Protein AF-0000000085153524 (afdb_homodimer)

Sequence (550 aa):
MINFCLDQERCNKCGACAMDCPASIIEIQADFPRVFPYNEESCYQCEHCLAICPTAAISILDINPQTDCLPLKGMLPSPEQMEALVRGRRSSRHYQKKNVEKETVDWLLEMTAHAPTGVNSRSQMFTLVDDMEVMDKIRQEAMAGLKATIASGNLPEKFQYFAQIAEAWENGIDTIFRGAPHMLIISSPEDAPCPEADPFIALSYFELCAATKNIGTLWCGLAKYTLFDILPELGRKIGVPENHKSVYIMLFGKTKLKYARTVQRKNRAINRVRLMINFCLDQERCNKCGACAMDCPASIIEIQADFPRVFPYNEESCYQCEHCLAICPTAAISILDINPQTDCLPLKGMLPSPEQMEALVRGRRSSRHYQKKNVEKETVDWLLEMTAHAPTGVNSRSQMFTLVDDMEVMDKIRQEAMAGLKATIASGNLPEKFQYFAQIAEAWENGIDTIFRGAPHMLIISSPEDAPCPEADPFIALSYFELCAATKNIGTLWCGLAKYTLFDILPELGRKIGVPENHKSVYIMLFGKTKLKYARTVQRKNRAINRVRL

Solvent-accessible surface area (backbone atoms only — not comparable to full-atom values): 29384 Å² total; per-residue (Å²): 132,59,59,76,43,73,40,71,88,47,48,82,61,79,55,57,35,37,74,60,31,89,63,61,45,44,40,77,53,98,68,36,77,42,70,53,78,88,41,55,81,62,54,57,83,73,50,52,40,40,14,36,31,83,60,51,20,34,29,42,70,84,40,46,47,78,79,70,28,49,68,37,84,89,34,51,39,49,58,66,21,48,47,39,42,50,37,37,62,65,78,46,67,48,41,35,97,48,67,62,56,65,68,58,54,52,50,45,51,50,54,23,49,43,38,73,36,46,82,53,60,69,66,46,37,39,35,34,31,74,37,42,67,48,35,48,50,51,50,52,51,50,52,53,49,50,50,52,35,52,75,70,68,67,57,54,77,94,52,55,70,51,57,58,47,52,54,37,40,76,74,73,39,57,78,61,64,32,67,38,22,23,37,41,32,30,27,14,37,66,84,44,84,36,25,76,50,33,35,38,30,22,50,44,44,30,50,59,54,32,49,45,70,60,31,30,33,26,84,28,64,60,46,38,42,44,33,58,67,75,35,43,67,57,34,42,70,60,65,47,58,87,63,35,74,30,64,46,36,34,34,30,29,36,46,71,68,68,67,34,25,24,52,83,64,74,78,78,39,75,44,70,55,80,119,130,59,59,76,42,73,42,69,89,47,48,82,62,79,56,56,36,39,74,61,31,90,64,61,46,45,40,77,53,97,69,35,77,43,68,52,79,89,40,54,80,61,54,58,82,75,48,52,40,41,14,37,31,83,61,51,21,33,28,43,69,83,41,47,47,78,79,69,29,50,67,37,82,91,35,52,38,49,59,65,20,47,45,41,41,50,36,38,63,62,78,45,66,48,43,34,96,47,66,62,55,64,68,58,54,52,50,44,52,48,54,23,49,45,37,73,37,47,82,51,59,70,67,47,35,38,35,35,33,73,38,44,68,48,34,50,52,53,51,52,50,50,52,53,49,50,49,51,34,51,73,70,68,67,57,54,77,93,51,55,70,51,57,57,44,52,53,37,41,76,73,73,39,55,78,61,64,34,66,40,23,24,38,42,32,30,27,15,38,64,84,44,86,34,25,76,50,31,35,38,31,22,49,43,43,32,47,59,55,31,50,47,71,60,32,29,32,24,84,29,65,59,45,36,40,44,33,57,67,74,33,43,66,57,33,43,71,60,65,48,59,85,62,35,73,31,64,45,37,33,34,30,28,36,46,70,68,67,65,35,25,24,53,84,64,73,78,78,38,76,42,71,56,75,119

Nearest PDB structures (foldseek):
  3ek3-assembly1_A-2  TM=7.620E-01  e=3.619E-11  Bacteroides fragilis NCTC 9343
  3eo8-assembly3_E  TM=6.693E-01  e=4.271E-08  Clostridioides difficile 630
  4xoq-assembly2_D  TM=7.007E-01  e=2.195E-07  Mycobacterium tuberculosis H37Rv
  4xoo-assembly2_C  TM=6.699E-01  e=1.458E-07  Mycobacterium tuberculosis H37Rv
  4xom-assembly2_D  TM=6.617E-01  e=4.175E-07  Mycobacterium tuberculosis H37Rv

Structure (mmCIF, N/CA/C/O backbone):
data_AF-0000000085153524-model_v1
#
loop_
_entity.id
_entity.type
_entity.pdbx_description
1 polymer 'Related to ferredoxin'
#
loop_
_atom_site.group_PDB
_atom_site.id
_atom_site.type_symbol
_atom_site.label_atom_id
_atom_site.label_alt_id
_atom_site.label_comp_id
_atom_site.label_asym_id
_atom_site.label_entity_id
_atom_site.label_seq_id
_atom_site.pdbx_PDB_ins_code
_atom_site.Cartn_x
_atom_site.Cartn_y
_atom_site.Cartn_z
_atom_site.occupancy
_atom_site.B_iso_or_equiv
_atom_site.auth_seq_id
_atom_site.auth_comp_id
_atom_site.auth_asym_id
_atom_site.auth_atom_id
_atom_site.pdbx_PDB_model_num
ATOM 1 N N . MET A 1 1 ? -23.844 -19.047 -6.398 1 88.19 1 MET A N 1
ATOM 2 C CA . MET A 1 1 ? -23.266 -19.656 -7.594 1 88.19 1 MET A CA 1
ATOM 3 C C . MET A 1 1 ? -22.297 -18.703 -8.281 1 88.19 1 MET A C 1
ATOM 5 O O . MET A 1 1 ? -22.516 -17.484 -8.289 1 88.19 1 MET A O 1
ATOM 9 N N . ILE A 1 2 ? -21.188 -19.219 -8.859 1 96 2 ILE A N 1
ATOM 10 C CA . ILE A 1 2 ? -20.156 -18.359 -9.438 1 96 2 ILE A CA 1
ATOM 11 C C . ILE A 1 2 ? -20.547 -17.969 -10.859 1 96 2 ILE A C 1
ATOM 13 O O . ILE A 1 2 ? -19.953 -17.062 -11.445 1 96 2 ILE A O 1
ATOM 17 N N . ASN A 1 3 ? -21.562 -18.625 -11.492 1 96.75 3 ASN A N 1
ATOM 18 C CA . ASN A 1 3 ? -22.094 -18.312 -12.812 1 96.75 3 ASN A CA 1
ATOM 19 C C . ASN A 1 3 ? -20.969 -18.203 -13.852 1 96.75 3 ASN A C 1
ATOM 21 O O . ASN A 1 3 ? -20.875 -17.203 -14.562 1 96.75 3 ASN A O 1
ATOM 25 N N . PHE A 1 4 ? -20.141 -19.219 -13.906 1 97.94 4 PHE A N 1
ATOM 26 C CA . PHE A 1 4 ? -19.109 -19.312 -14.93 1 97.94 4 PHE A CA 1
ATOM 27 C C . PHE A 1 4 ? -19.719 -19.672 -16.281 1 97.94 4 PHE A C 1
ATOM 29 O O . PHE A 1 4 ? -20.344 -20.719 -16.422 1 97.94 4 PHE A O 1
ATOM 36 N N . CYS A 1 5 ? -19.531 -18.766 -17.266 1 97.62 5 CYS A N 1
ATOM 37 C CA . CYS A 1 5 ? -20.094 -19 -18.609 1 97.62 5 CYS A CA 1
ATOM 38 C C . CYS A 1 5 ? -19.031 -18.766 -19.672 1 97.62 5 CYS A C 1
ATOM 40 O O . CYS A 1 5 ? -18.25 -17.812 -19.594 1 97.62 5 CYS A O 1
ATOM 42 N N . LEU A 1 6 ? -19.078 -19.641 -20.672 1 98 6 LEU A N 1
ATOM 43 C CA . LEU A 1 6 ? -18.156 -19.547 -21.797 1 98 6 LEU A CA 1
ATOM 44 C C . LEU A 1 6 ? -18.906 -19.25 -23.094 1 98 6 LEU A C 1
ATOM 46 O O . LEU A 1 6 ? -19.875 -19.938 -23.438 1 98 6 LEU A O 1
ATOM 50 N N . ASP A 1 7 ? -18.516 -18.188 -23.719 1 98.12 7 ASP A N 1
ATOM 51 C CA . ASP A 1 7 ? -18.906 -17.984 -25.109 1 98.12 7 ASP A CA 1
ATOM 52 C C . ASP A 1 7 ? -18 -18.781 -26.047 1 98.12 7 ASP A C 1
ATOM 54 O O . ASP A 1 7 ? -16.938 -18.312 -26.438 1 98.12 7 ASP A O 1
ATOM 58 N N . GLN A 1 8 ? -18.453 -19.891 -26.531 1 97.5 8 GLN A N 1
ATOM 59 C CA . GLN A 1 8 ? -17.625 -20.812 -27.312 1 97.5 8 GLN A CA 1
ATOM 60 C C . GLN A 1 8 ? -17.25 -20.203 -28.672 1 97.5 8 GLN A C 1
ATOM 62 O O . GLN A 1 8 ? -16.219 -20.547 -29.25 1 97.5 8 GLN A O 1
ATOM 67 N N . GLU A 1 9 ? -18.062 -19.328 -29.172 1 97.69 9 GLU A N 1
ATOM 68 C CA . GLU A 1 9 ? -17.766 -18.688 -30.453 1 97.69 9 GLU A CA 1
ATOM 69 C C . GLU A 1 9 ? -16.578 -17.734 -30.344 1 97.69 9 GLU A C 1
ATOM 71 O O . GLU A 1 9 ? -15.844 -17.562 -31.312 1 97.69 9 GLU A O 1
ATOM 76 N N . ARG A 1 10 ? -16.375 -17.234 -29.188 1 97.69 10 ARG A N 1
ATOM 77 C CA . ARG A 1 10 ? -15.297 -16.281 -28.969 1 97.69 10 ARG A CA 1
ATOM 78 C C . ARG A 1 10 ? -14.039 -16.969 -28.469 1 97.69 10 ARG A C 1
ATOM 80 O O . ARG A 1 10 ? -12.93 -16.469 -28.641 1 97.69 10 ARG A O 1
ATOM 87 N N . CYS A 1 11 ? -14.25 -18.062 -27.922 1 98.25 11 CYS A N 1
ATOM 88 C CA . CYS A 1 11 ? -13.117 -18.766 -27.312 1 98.25 11 CYS A CA 1
ATOM 89 C C . CYS A 1 11 ? -12.133 -19.234 -28.375 1 98.25 11 CYS A C 1
ATOM 91 O O . CYS A 1 11 ? -12.523 -19.891 -29.344 1 98.25 11 CYS A O 1
ATOM 93 N N . ASN A 1 12 ? -10.852 -18.906 -28.172 1 98.06 12 ASN A N 1
ATOM 94 C CA . ASN A 1 12 ? -9.836 -19.344 -29.125 1 98.06 12 ASN A CA 1
ATOM 95 C C . ASN A 1 12 ? -9.078 -20.562 -28.625 1 98.06 12 ASN A C 1
ATOM 97 O O . ASN A 1 12 ? -8.016 -20.906 -29.141 1 98.06 12 ASN A O 1
ATOM 101 N N . LYS A 1 13 ? -9.492 -21.109 -27.5 1 97.81 13 LYS A N 1
ATOM 102 C CA . LYS A 1 13 ? -9.039 -22.391 -26.953 1 97.81 13 LYS A CA 1
ATOM 103 C C . LYS A 1 13 ? -7.586 -22.312 -26.5 1 97.81 13 LYS A C 1
ATOM 105 O O . LYS A 1 13 ? -6.863 -23.312 -26.531 1 97.81 13 LYS A O 1
ATOM 110 N N . CYS A 1 14 ? -7.121 -21.141 -26.047 1 96.81 14 CYS A N 1
ATOM 111 C CA . CYS A 1 14 ? -5.715 -20.969 -25.688 1 96.81 14 CYS A CA 1
ATOM 112 C C . CYS A 1 14 ? -5.422 -21.594 -24.328 1 96.81 14 CYS A C 1
ATOM 114 O O . CYS A 1 14 ? -4.266 -21.844 -24 1 96.81 14 CYS A O 1
ATOM 116 N N . GLY A 1 15 ? -6.441 -21.719 -23.406 1 97.38 15 GLY A N 1
ATOM 117 C CA . GLY A 1 15 ? -6.285 -22.391 -22.141 1 97.38 15 GLY A CA 1
ATOM 118 C C . GLY A 1 15 ? -5.723 -21.5 -21.047 1 97.38 15 GLY A C 1
ATOM 119 O O . GLY A 1 15 ? -5.523 -21.953 -19.906 1 97.38 15 GLY A O 1
ATOM 120 N N . ALA A 1 16 ? -5.5 -20.25 -21.234 1 97.88 16 ALA A N 1
ATOM 121 C CA . ALA A 1 16 ? -4.887 -19.328 -20.281 1 97.88 16 ALA A CA 1
ATOM 122 C C . ALA A 1 16 ? -5.723 -19.234 -19 1 97.88 16 ALA A C 1
ATOM 124 O O . ALA A 1 16 ? -5.18 -19.125 -17.906 1 97.88 16 ALA A O 1
ATOM 125 N N . CYS A 1 17 ? -7.047 -19.312 -19.203 1 98.5 17 CYS A N 1
ATOM 126 C CA . CYS A 1 17 ? -7.934 -19.219 -18.047 1 98.5 17 CYS A CA 1
ATOM 127 C C . CYS A 1 17 ? -7.699 -20.375 -17.078 1 98.5 17 CYS A C 1
ATOM 129 O O . CYS A 1 17 ? -7.652 -20.172 -15.867 1 98.5 17 CYS A O 1
ATOM 131 N N . ALA A 1 18 ? -7.547 -21.547 -17.578 1 98.12 18 ALA A N 1
ATOM 132 C CA . ALA A 1 18 ? -7.281 -22.734 -16.766 1 98.12 18 ALA A CA 1
ATOM 133 C C . ALA A 1 18 ? -5.898 -22.641 -16.125 1 98.12 18 ALA A C 1
ATOM 135 O O . ALA A 1 18 ? -5.738 -22.969 -14.938 1 98.12 18 ALA A O 1
ATOM 136 N N . MET A 1 19 ? -4.945 -22.266 -16.859 1 97.12 19 MET A N 1
ATOM 137 C CA . MET A 1 19 ? -3.566 -22.188 -16.375 1 97.12 19 MET A CA 1
ATOM 138 C C . MET A 1 19 ? -3.443 -21.172 -15.242 1 97.12 19 MET A C 1
ATOM 140 O O . MET A 1 19 ? -2.701 -21.391 -14.289 1 97.12 19 MET A O 1
ATOM 144 N N . ASP A 1 20 ? -4.184 -20.109 -15.32 1 97.94 20 ASP A N 1
ATOM 145 C CA . ASP A 1 20 ? -4.008 -18.984 -14.414 1 97.94 20 ASP A CA 1
ATOM 146 C C . ASP A 1 20 ? -4.941 -19.094 -13.211 1 97.94 20 ASP A C 1
ATOM 148 O O . ASP A 1 20 ? -4.875 -18.281 -12.289 1 97.94 20 ASP A O 1
ATOM 152 N N . CYS A 1 21 ? -5.797 -20.078 -13.188 1 98.06 21 CYS A N 1
ATOM 153 C CA . CYS A 1 21 ? -6.723 -20.203 -12.062 1 98.06 21 CYS A CA 1
ATOM 154 C C . CYS A 1 21 ? -5.988 -20.625 -10.797 1 98.06 21 CYS A C 1
ATOM 156 O O . CYS A 1 21 ? -5.5 -21.75 -10.703 1 98.06 21 CYS A O 1
ATOM 158 N N . PRO A 1 22 ? -5.996 -19.734 -9.797 1 96.69 22 PRO A N 1
ATOM 159 C CA . PRO A 1 22 ? -5.242 -20.094 -8.594 1 96.69 22 PRO A CA 1
ATOM 160 C C . PRO A 1 22 ? -5.898 -21.219 -7.801 1 96.69 22 PRO A C 1
ATOM 162 O O . PRO A 1 22 ? -5.227 -21.906 -7.035 1 96.69 22 PRO A O 1
ATOM 165 N N . ALA A 1 23 ? -7.148 -21.438 -7.977 1 96.69 23 ALA A N 1
ATOM 166 C CA . ALA A 1 23 ? -7.871 -22.5 -7.289 1 96.69 23 ALA A CA 1
ATOM 167 C C . ALA A 1 23 ? -7.871 -23.781 -8.117 1 96.69 23 ALA A C 1
ATOM 169 O O . ALA A 1 23 ? -8.312 -24.828 -7.641 1 96.69 23 ALA A O 1
ATOM 170 N N . SER A 1 24 ? -7.391 -23.672 -9.32 1 96.31 24 SER A N 1
ATOM 171 C CA . SER A 1 24 ? -7.285 -24.812 -10.227 1 96.31 24 SER A CA 1
ATOM 172 C C . SER A 1 24 ? -8.633 -25.516 -10.398 1 96.31 24 SER A C 1
ATOM 174 O O . SER A 1 24 ? -8.719 -26.734 -10.32 1 96.31 24 SER A O 1
ATOM 176 N N . ILE A 1 25 ? -9.633 -24.703 -10.609 1 97.81 25 ILE A N 1
ATOM 177 C CA . ILE A 1 25 ? -10.961 -25.312 -10.68 1 97.81 25 ILE A CA 1
ATOM 178 C C . ILE A 1 25 ? -11.43 -25.359 -12.133 1 97.81 25 ILE A C 1
ATOM 180 O O . ILE A 1 25 ? -12.492 -25.922 -12.43 1 97.81 25 ILE A O 1
ATOM 184 N N . ILE A 1 26 ? -10.727 -24.75 -13.078 1 98.25 26 ILE A N 1
ATOM 185 C CA . ILE A 1 26 ? -11.094 -24.75 -14.484 1 98.25 26 ILE A CA 1
ATOM 186 C C . ILE A 1 26 ? -10.422 -25.922 -15.203 1 98.25 26 ILE A C 1
ATOM 188 O O . ILE A 1 26 ? -9.195 -26.031 -15.203 1 98.25 26 ILE A O 1
ATOM 192 N N . GLU A 1 27 ? -11.18 -26.688 -15.82 1 96.75 27 GLU A N 1
ATOM 193 C CA . GLU A 1 27 ? -10.703 -27.844 -16.578 1 96.75 27 GLU A CA 1
ATOM 194 C C . GLU A 1 27 ? -10.961 -27.656 -18.078 1 96.75 27 GLU A C 1
ATOM 196 O O . GLU A 1 27 ? -11.977 -27.078 -18.469 1 96.75 27 GLU A O 1
ATOM 201 N N . ILE A 1 28 ? -10.062 -28.172 -18.859 1 96.12 28 ILE A N 1
ATOM 202 C CA . ILE A 1 28 ? -10.273 -28.156 -20.312 1 96.12 28 ILE A CA 1
ATOM 203 C C . ILE A 1 28 ? -10.922 -29.469 -20.75 1 96.12 28 ILE A C 1
ATOM 205 O O . ILE A 1 28 ? -10.352 -30.547 -20.578 1 96.12 28 ILE A O 1
ATOM 209 N N . GLN A 1 29 ? -12.125 -29.375 -21.266 1 92.62 29 GLN A N 1
ATOM 210 C CA . GLN A 1 29 ? -12.867 -30.5 -21.812 1 92.62 29 GLN A CA 1
ATOM 211 C C . GLN A 1 29 ? -13.273 -30.25 -23.266 1 92.62 29 GLN A C 1
ATOM 213 O O . GLN A 1 29 ? -13.93 -29.25 -23.562 1 92.62 29 GLN A O 1
ATOM 218 N N . ALA A 1 30 ? -12.984 -31.203 -24.172 1 92.75 30 ALA A N 1
ATOM 219 C CA . ALA A 1 30 ? -13.273 -31.047 -25.594 1 92.75 30 ALA A CA 1
ATOM 220 C C . ALA A 1 30 ? -12.805 -29.688 -26.094 1 92.75 30 ALA A C 1
ATOM 222 O O . ALA A 1 30 ? -13.57 -28.938 -26.719 1 92.75 30 ALA A O 1
ATOM 223 N N . ASP A 1 31 ? -11.727 -29.219 -25.609 1 92.25 31 ASP A N 1
ATOM 224 C CA . ASP A 1 31 ? -10.984 -28.047 -26.047 1 92.25 31 ASP A CA 1
ATOM 225 C C . ASP A 1 31 ? -11.531 -26.781 -25.391 1 92.25 31 ASP A C 1
ATOM 227 O O . ASP A 1 31 ? -11.055 -25.672 -25.672 1 92.25 31 ASP A O 1
ATOM 231 N N . PHE A 1 32 ? -12.531 -26.922 -24.547 1 97.12 32 PHE A N 1
ATOM 232 C CA . PHE A 1 32 ? -13.133 -25.734 -23.938 1 97.12 32 PHE A CA 1
ATOM 233 C C . PHE A 1 32 ? -13 -25.781 -22.422 1 97.12 32 PHE A C 1
ATOM 235 O O . PHE A 1 32 ? -13.102 -26.844 -21.812 1 97.12 32 PHE A O 1
ATOM 242 N N . PRO A 1 33 ? -12.734 -24.578 -21.812 1 97.94 33 PRO A N 1
ATOM 243 C CA . PRO A 1 33 ? -12.695 -24.531 -20.344 1 97.94 33 PRO A CA 1
ATOM 244 C C . PRO A 1 33 ? -14.062 -24.734 -19.719 1 97.94 33 PRO A C 1
ATOM 246 O O . PRO A 1 33 ? -15.078 -24.281 -20.25 1 97.94 33 PRO A O 1
ATOM 249 N N . ARG A 1 34 ? -14.031 -25.469 -18.625 1 96.69 34 ARG A N 1
ATOM 250 C CA . ARG A 1 34 ? -15.25 -25.781 -17.875 1 96.69 34 ARG A CA 1
ATOM 251 C C . ARG A 1 34 ? -14.984 -25.812 -16.375 1 96.69 34 ARG A C 1
ATOM 253 O O . ARG A 1 34 ? -13.891 -26.188 -15.945 1 96.69 34 ARG A O 1
ATOM 260 N N . VAL A 1 35 ? -15.977 -25.312 -15.594 1 96.94 35 VAL A N 1
ATOM 261 C CA . VAL A 1 35 ? -15.969 -25.5 -14.141 1 96.94 35 VAL A CA 1
ATOM 262 C C . VAL A 1 35 ? -17.109 -26.438 -13.742 1 96.94 35 VAL A C 1
ATOM 264 O O . VAL A 1 35 ? -18.281 -26.141 -13.984 1 96.94 35 VAL A O 1
ATOM 267 N N . PHE A 1 36 ? -16.703 -27.5 -13.117 1 94.62 36 PHE A N 1
ATOM 268 C CA . PHE A 1 36 ? -17.719 -28.438 -12.664 1 94.62 36 PHE A CA 1
ATOM 269 C C . PHE A 1 36 ? -18.359 -27.953 -11.367 1 94.62 36 PHE A C 1
ATOM 271 O O . PHE A 1 36 ? -17.719 -27.297 -10.555 1 94.62 36 PHE A O 1
ATOM 278 N N . PRO A 1 37 ? -19.625 -28.328 -11.148 1 93.69 37 PRO A N 1
ATOM 279 C CA . PRO A 1 37 ? -20.375 -27.828 -9.992 1 93.69 37 PRO A CA 1
ATOM 280 C C . PRO A 1 37 ? -19.688 -28.141 -8.664 1 93.69 37 PRO A C 1
ATOM 282 O O . PRO A 1 37 ? -19.688 -27.312 -7.758 1 93.69 37 PRO A O 1
ATOM 285 N N . TYR A 1 38 ? -19.062 -29.234 -8.555 1 93 38 TYR A N 1
ATOM 286 C CA . TYR A 1 38 ? -18.469 -29.641 -7.289 1 93 38 TYR A CA 1
ATOM 287 C C . TYR A 1 38 ? -17.188 -28.844 -7.004 1 93 38 TYR A C 1
ATOM 289 O O . TYR A 1 38 ? -16.703 -28.844 -5.871 1 93 38 TYR A O 1
ATOM 297 N N . ASN A 1 39 ? -16.641 -28.172 -8.023 1 94.5 39 ASN A N 1
ATOM 298 C CA . ASN A 1 39 ? -15.438 -27.359 -7.852 1 94.5 39 ASN A CA 1
ATOM 299 C C . ASN A 1 39 ? -15.781 -25.906 -7.551 1 94.5 39 ASN A C 1
ATOM 301 O O . ASN A 1 39 ? -14.914 -25.125 -7.145 1 94.5 39 ASN A O 1
ATOM 305 N N . GLU A 1 40 ? -17.016 -25.516 -7.707 1 95.75 40 GLU A N 1
ATOM 306 C CA . GLU A 1 40 ? -17.406 -24.109 -7.645 1 95.75 40 GLU A CA 1
ATOM 307 C C . GLU A 1 40 ? -17.141 -23.516 -6.262 1 95.75 40 GLU A C 1
ATOM 309 O O . GLU A 1 40 ? -16.781 -22.344 -6.137 1 95.75 40 GLU A O 1
ATOM 314 N N . GLU A 1 41 ? -17.25 -24.359 -5.238 1 95.5 41 GLU A N 1
ATOM 315 C CA . GLU A 1 41 ? -17.078 -23.891 -3.869 1 95.5 41 GLU A CA 1
ATOM 316 C C . GLU A 1 41 ? -15.641 -23.469 -3.605 1 95.5 41 GLU A C 1
ATOM 318 O O . GLU A 1 41 ? -15.375 -22.656 -2.719 1 95.5 41 GLU A O 1
ATOM 323 N N . SER A 1 42 ? -14.695 -23.953 -4.359 1 96.81 42 SER A N 1
ATOM 324 C CA . SER A 1 42 ? -13.273 -23.672 -4.168 1 96.81 42 SER A CA 1
ATOM 325 C C . SER A 1 42 ? -12.859 -22.391 -4.891 1 96.81 42 SER A C 1
ATOM 327 O O . SER A 1 42 ? -11.727 -21.938 -4.75 1 96.81 42 SER A O 1
ATOM 329 N N . CYS A 1 43 ? -13.82 -21.844 -5.645 1 97.5 43 CYS A N 1
ATOM 330 C CA . CYS A 1 43 ? -13.508 -20.625 -6.391 1 97.5 43 CYS A CA 1
ATOM 331 C C . CYS A 1 43 ? -13.188 -19.469 -5.445 1 97.5 43 CYS A C 1
ATOM 333 O O . CYS A 1 43 ? -13.938 -19.203 -4.508 1 97.5 43 CYS A O 1
ATOM 335 N N . TYR A 1 44 ? -12.117 -18.719 -5.785 1 96.81 44 TYR A N 1
ATOM 336 C CA . TYR A 1 44 ? -11.711 -17.578 -4.98 1 96.81 44 TYR A CA 1
ATOM 337 C C . TYR A 1 44 ? -12.508 -16.328 -5.359 1 96.81 44 TYR A C 1
ATOM 339 O O . TYR A 1 44 ? -12.414 -15.305 -4.691 1 96.81 44 TYR A O 1
ATOM 347 N N . GLN A 1 45 ? -13.258 -16.438 -6.43 1 96.88 45 GLN A N 1
ATOM 348 C CA . GLN A 1 45 ? -14.031 -15.312 -6.957 1 96.88 45 GLN A CA 1
ATOM 349 C C . GLN A 1 45 ? -13.117 -14.133 -7.293 1 96.88 45 GLN A C 1
ATOM 351 O O . GLN A 1 45 ? -13.445 -12.984 -6.988 1 96.88 45 GLN A O 1
ATOM 356 N N . CYS A 1 46 ? -11.961 -14.461 -7.91 1 97.62 46 CYS A N 1
ATOM 357 C CA . CYS A 1 46 ? -10.914 -13.469 -8.125 1 97.62 46 CYS A CA 1
ATOM 358 C C . CYS A 1 46 ? -10.961 -12.93 -9.555 1 97.62 46 CYS A C 1
ATOM 360 O O . CYS A 1 46 ? -10.312 -11.93 -9.867 1 97.62 46 CYS A O 1
ATOM 362 N N . GLU A 1 47 ? -11.641 -13.562 -10.438 1 98.31 47 GLU A N 1
ATOM 363 C CA . GLU A 1 47 ? -11.906 -13.133 -11.805 1 98.31 47 GLU A CA 1
ATOM 364 C C . GLU A 1 47 ? -10.641 -13.188 -12.656 1 98.31 47 GLU A C 1
ATOM 366 O O . GLU A 1 47 ? -10.555 -12.523 -13.695 1 98.31 47 GLU A O 1
ATOM 371 N N . HIS A 1 48 ? -9.602 -13.953 -12.25 1 98.56 48 HIS A N 1
ATOM 372 C CA . HIS A 1 48 ? -8.43 -14.156 -13.102 1 98.56 48 HIS A CA 1
ATOM 373 C C . HIS A 1 48 ? -8.828 -14.711 -14.461 1 98.56 48 HIS A C 1
ATOM 375 O O . HIS A 1 48 ? -8.297 -14.281 -15.492 1 98.56 48 HIS A O 1
ATOM 381 N N . CYS A 1 49 ? -9.766 -15.617 -14.461 1 98.56 49 CYS A N 1
ATOM 382 C CA . CYS A 1 49 ? -10.195 -16.297 -15.68 1 98.56 49 CYS A CA 1
ATOM 383 C C . CYS A 1 49 ? -10.773 -15.312 -16.688 1 98.56 49 CYS A C 1
ATOM 385 O O . CYS A 1 49 ? -10.453 -15.375 -17.875 1 98.56 49 CYS A O 1
ATOM 387 N N . LEU A 1 50 ? -11.57 -14.445 -16.219 1 98.5 50 LEU A N 1
ATOM 388 C CA . LEU A 1 50 ? -12.172 -13.398 -17.047 1 98.5 50 LEU A CA 1
ATOM 389 C C . LEU A 1 50 ? -11.117 -12.406 -17.516 1 98.5 50 LEU A C 1
ATOM 391 O O . LEU A 1 50 ? -11.078 -12.047 -18.688 1 98.5 50 LEU A O 1
ATOM 395 N N . ALA A 1 51 ? -10.25 -11.969 -16.641 1 98.69 51 ALA A N 1
ATOM 396 C CA . ALA A 1 51 ? -9.273 -10.922 -16.922 1 98.69 51 ALA A CA 1
ATOM 397 C C . ALA A 1 51 ? -8.234 -11.391 -17.922 1 98.69 51 ALA A C 1
ATOM 399 O O . ALA A 1 51 ? -7.758 -10.602 -18.75 1 98.69 51 ALA A O 1
ATOM 400 N N . ILE A 1 52 ? -7.859 -12.68 -17.859 1 98.56 52 ILE A N 1
ATOM 401 C CA . ILE A 1 52 ? -6.754 -13.203 -18.656 1 98.56 52 ILE A CA 1
ATOM 402 C C . ILE A 1 52 ? -7.238 -13.516 -20.062 1 98.56 52 ILE A C 1
ATOM 404 O O . ILE A 1 52 ? -6.43 -13.648 -20.984 1 98.56 52 ILE A O 1
ATOM 408 N N . CYS A 1 53 ? -8.531 -13.688 -20.312 1 98.62 53 CYS A N 1
ATOM 409 C CA . CYS A 1 53 ? -9.086 -14.117 -21.594 1 98.62 53 CYS A CA 1
ATOM 410 C C . CYS A 1 53 ? -8.867 -13.055 -22.672 1 98.62 53 CYS A C 1
ATOM 412 O O . CYS A 1 53 ? -9.438 -11.969 -22.594 1 98.62 53 CYS A O 1
ATOM 414 N N . PRO A 1 54 ? -8.148 -13.344 -23.703 1 97.81 54 PRO A N 1
ATOM 415 C CA . PRO A 1 54 ? -7.844 -12.312 -24.688 1 97.81 54 PRO A CA 1
ATOM 416 C C . PRO A 1 54 ? -9.039 -11.977 -25.594 1 97.81 54 PRO A C 1
ATOM 418 O O . PRO A 1 54 ? -9.078 -10.906 -26.188 1 97.81 54 PRO A O 1
ATOM 421 N N . THR A 1 55 ? -10.008 -12.875 -25.594 1 98.19 55 THR A N 1
ATOM 422 C CA . THR A 1 55 ? -11.094 -12.695 -26.562 1 98.19 55 THR A CA 1
ATOM 423 C C . THR A 1 55 ? -12.398 -12.344 -25.844 1 98.19 55 THR A C 1
ATOM 425 O O . THR A 1 55 ? -13.461 -12.336 -26.469 1 98.19 55 THR A O 1
ATOM 428 N N . ALA A 1 56 ? -12.328 -12.164 -24.609 1 98.25 56 ALA A N 1
ATOM 429 C CA . ALA A 1 56 ? -13.5 -11.812 -23.812 1 98.25 56 ALA A CA 1
ATOM 430 C C . ALA A 1 56 ? -14.562 -12.906 -23.891 1 98.25 56 ALA A C 1
ATOM 432 O O . ALA A 1 56 ? -15.758 -12.617 -24.016 1 98.25 56 ALA A O 1
ATOM 433 N N . ALA A 1 57 ? -14.125 -14.109 -23.766 1 98.56 57 ALA A N 1
ATOM 434 C CA . ALA A 1 57 ? -15.031 -15.242 -23.922 1 98.56 57 ALA A CA 1
ATOM 435 C C . ALA A 1 57 ? -15.586 -15.695 -22.578 1 98.56 57 ALA A C 1
ATOM 437 O O . ALA A 1 57 ? -16.562 -16.453 -22.531 1 98.56 57 ALA A O 1
ATOM 438 N N . ILE A 1 58 ? -15.117 -15.281 -21.5 1 98.62 58 ILE A N 1
ATOM 439 C CA . ILE A 1 58 ? -15.477 -15.828 -20.203 1 98.62 58 ILE A CA 1
ATOM 440 C C . ILE A 1 58 ? -16.219 -14.766 -19.391 1 98.62 58 ILE A C 1
ATOM 442 O O . ILE A 1 58 ? -15.734 -13.648 -19.203 1 98.62 58 ILE A O 1
ATOM 446 N N . SER A 1 59 ? -17.359 -15.109 -18.906 1 98.25 59 SER A N 1
ATOM 447 C CA . SER A 1 59 ? -18.094 -14.367 -17.875 1 98.25 59 SER A CA 1
ATOM 448 C C . SER A 1 59 ? -18.156 -15.156 -16.578 1 98.25 59 SER A C 1
ATOM 450 O O . SER A 1 59 ? -18.234 -16.391 -16.594 1 98.25 59 SER A O 1
ATOM 452 N N . ILE A 1 60 ? -18.094 -14.477 -15.531 1 98.12 60 ILE A N 1
ATOM 453 C CA . ILE A 1 60 ? -18.172 -15.094 -14.211 1 98.12 60 ILE A CA 1
ATOM 454 C C . ILE A 1 60 ? -18.719 -14.078 -13.203 1 98.12 60 ILE A C 1
ATOM 456 O O . ILE A 1 60 ? -18.531 -12.867 -13.367 1 98.12 60 ILE A O 1
ATOM 460 N N . LEU A 1 61 ? -19.453 -14.539 -12.125 1 97.25 61 LEU A N 1
ATOM 461 C CA . LEU A 1 61 ? -20 -13.695 -11.062 1 97.25 61 LEU A CA 1
ATOM 462 C C . LEU A 1 61 ? -20.906 -12.617 -11.641 1 97.25 61 LEU A C 1
ATOM 464 O O . LEU A 1 61 ? -20.938 -11.492 -11.133 1 97.25 61 LEU A O 1
ATOM 468 N N . ASP A 1 62 ? -21.484 -12.938 -12.789 1 96.75 62 ASP A N 1
ATOM 469 C CA . ASP A 1 62 ? -22.438 -12.078 -13.477 1 96.75 62 ASP A CA 1
ATOM 470 C C . ASP A 1 62 ? -21.75 -10.836 -14.047 1 96.75 62 ASP A C 1
ATOM 472 O O . ASP A 1 62 ? -22.375 -9.781 -14.188 1 96.75 62 ASP A O 1
ATOM 476 N N . ILE A 1 63 ? -20.5 -10.93 -14.266 1 97.88 63 ILE A N 1
ATOM 477 C CA . ILE A 1 63 ? -19.734 -9.844 -14.883 1 97.88 63 ILE A CA 1
ATOM 478 C C . ILE A 1 63 ? -19.547 -10.148 -16.375 1 97.88 63 ILE A C 1
ATOM 480 O O . ILE A 1 63 ? -19 -11.188 -16.734 1 97.88 63 ILE A O 1
ATOM 484 N N . ASN A 1 64 ? -19.969 -9.242 -17.156 1 97.31 64 ASN A N 1
ATOM 485 C CA . ASN A 1 64 ? -19.781 -9.32 -18.609 1 97.31 64 ASN A CA 1
ATOM 486 C C . ASN A 1 64 ? -18.453 -8.711 -19.031 1 97.31 64 ASN A C 1
ATOM 488 O O . ASN A 1 64 ? -18.25 -7.5 -18.906 1 97.31 64 ASN A O 1
ATOM 492 N N . PRO A 1 65 ? -17.562 -9.547 -19.609 1 97.88 65 PRO A N 1
ATOM 493 C CA . PRO A 1 65 ? -16.219 -9.039 -19.922 1 97.88 65 PRO A CA 1
ATOM 494 C C . PRO A 1 65 ? -16.25 -7.941 -20.984 1 97.88 65 PRO A C 1
ATOM 496 O O . PRO A 1 65 ? -15.312 -7.145 -21.094 1 97.88 65 PRO A O 1
ATOM 499 N N . GLN A 1 66 ? -17.25 -7.863 -21.781 1 95.75 66 GLN A N 1
ATOM 500 C CA . GLN A 1 66 ? -17.312 -6.918 -22.891 1 95.75 66 GLN A CA 1
ATOM 501 C C . GLN A 1 66 ? -17.844 -5.566 -22.438 1 95.75 66 GLN A C 1
ATOM 503 O O . GLN A 1 66 ? -17.406 -4.52 -22.922 1 95.75 66 GLN A O 1
ATOM 508 N N . THR A 1 67 ? -18.719 -5.586 -21.453 1 96.69 67 THR A N 1
ATOM 509 C CA . THR A 1 67 ? -19.391 -4.336 -21.125 1 96.69 67 THR A CA 1
ATOM 510 C C . THR A 1 67 ? -18.953 -3.824 -19.75 1 96.69 67 THR A C 1
ATOM 512 O O . THR A 1 67 ? -18.969 -2.617 -19.5 1 96.69 67 THR A O 1
ATOM 515 N N . ASP A 1 68 ? -18.594 -4.758 -18.922 1 96.75 68 ASP A N 1
ATOM 516 C CA . ASP A 1 68 ? -18.375 -4.371 -17.531 1 96.75 68 ASP A CA 1
ATOM 517 C C . ASP A 1 68 ? -16.891 -4.133 -17.25 1 96.75 68 ASP A C 1
ATOM 519 O O . ASP A 1 68 ? -16.531 -3.598 -16.203 1 96.75 68 ASP A O 1
ATOM 523 N N . CYS A 1 69 ? -16.016 -4.535 -18.172 1 97 69 CYS A N 1
ATOM 524 C CA . CYS A 1 69 ? -14.57 -4.469 -17.953 1 97 69 CYS A CA 1
ATOM 525 C C . CYS A 1 69 ? -13.906 -3.531 -18.953 1 97 69 CYS A C 1
ATOM 527 O O . CYS A 1 69 ? -14.398 -3.352 -20.062 1 97 69 CYS A O 1
ATOM 529 N N . LEU A 1 70 ? -12.844 -2.951 -18.531 1 95.38 70 LEU A N 1
ATOM 530 C CA . LEU A 1 70 ? -12.039 -2.127 -19.438 1 95.38 70 LEU A CA 1
ATOM 531 C C . LEU A 1 70 ? -10.883 -2.932 -20.016 1 95.38 70 LEU A C 1
ATOM 533 O O . LEU A 1 70 ? -10.219 -3.682 -19.297 1 95.38 70 LEU A O 1
ATOM 537 N N . PRO A 1 71 ? -10.672 -2.82 -21.359 1 95.94 71 PRO A N 1
ATOM 538 C CA . PRO A 1 71 ? -9.422 -3.383 -21.891 1 95.94 71 PRO A CA 1
ATOM 539 C C . PRO A 1 71 ? -8.18 -2.697 -21.328 1 95.94 71 PRO A C 1
ATOM 541 O O . PRO A 1 71 ? -8.18 -1.48 -21.125 1 95.94 71 PRO A O 1
ATOM 544 N N . LEU A 1 72 ? -7.125 -3.379 -21.172 1 97.44 72 LEU A N 1
ATOM 545 C CA . LEU A 1 72 ? -5.957 -2.834 -20.484 1 97.44 72 LEU A CA 1
ATOM 546 C C . LEU A 1 72 ? -4.961 -2.262 -21.484 1 97.44 72 LEU A C 1
ATOM 548 O O . LEU A 1 72 ? -4.18 -1.366 -21.156 1 97.44 72 LEU A O 1
ATOM 552 N N . LYS A 1 73 ? -4.902 -2.828 -22.656 1 95.38 73 LYS A N 1
ATOM 553 C CA . LYS A 1 73 ? -3.904 -2.414 -23.641 1 95.38 73 LYS A CA 1
ATOM 554 C C . LYS A 1 73 ? -3.941 -0.904 -23.859 1 95.38 73 LYS A C 1
ATOM 556 O O . LYS A 1 73 ? -4.965 -0.357 -24.266 1 95.38 73 LYS A O 1
ATOM 561 N N . GLY A 1 74 ? -2.852 -0.274 -23.578 1 95.56 74 GLY A N 1
ATOM 562 C CA . GLY A 1 74 ? -2.711 1.152 -23.828 1 95.56 74 GLY A CA 1
ATOM 563 C C . GLY A 1 74 ? -3.355 2.01 -22.766 1 95.56 74 GLY A C 1
ATOM 564 O O . GLY A 1 74 ? -3.369 3.238 -22.859 1 95.56 74 GLY A O 1
ATOM 565 N N . MET A 1 75 ? -3.846 1.433 -21.719 1 97.31 75 MET A N 1
ATOM 566 C CA . MET A 1 75 ? -4.621 2.203 -20.75 1 97.31 75 MET A CA 1
ATOM 567 C C . MET A 1 75 ? -3.814 2.461 -19.484 1 97.31 75 MET A C 1
ATOM 569 O O . MET A 1 75 ? -4.176 3.318 -18.672 1 97.31 75 MET A O 1
ATOM 573 N N . LEU A 1 76 ? -2.738 1.755 -19.25 1 97.81 76 LEU A N 1
ATOM 574 C CA . LEU A 1 76 ? -1.95 1.898 -18.031 1 97.81 76 LEU A CA 1
ATOM 575 C C . LEU A 1 76 ? -1.18 3.215 -18.031 1 97.81 76 LEU A C 1
ATOM 577 O O . LEU A 1 76 ? -0.841 3.738 -19.094 1 97.81 76 LEU A O 1
ATOM 581 N N . PRO A 1 77 ? -0.953 3.797 -16.844 1 98.5 77 PRO A N 1
ATOM 582 C CA . PRO A 1 77 ? -0.024 4.93 -16.812 1 98.5 77 PRO A CA 1
ATOM 583 C C . PRO A 1 77 ? 1.379 4.559 -17.281 1 98.5 77 PRO A C 1
ATOM 585 O O . PRO A 1 77 ? 1.832 3.432 -17.062 1 98.5 77 PRO A O 1
ATOM 588 N N . SER A 1 78 ? 2.045 5.543 -17.906 1 98.12 78 SER A N 1
ATOM 589 C CA . SER A 1 78 ? 3.447 5.316 -18.25 1 98.12 78 SER A CA 1
ATOM 590 C C . SER A 1 78 ? 4.32 5.285 -17 1 98.12 78 SER A C 1
ATOM 592 O O . SER A 1 78 ? 3.932 5.809 -15.953 1 98.12 78 SER A O 1
ATOM 594 N N . PRO A 1 79 ? 5.473 4.625 -17.125 1 97.94 79 PRO A N 1
ATOM 595 C CA . PRO A 1 79 ? 6.414 4.656 -16 1 97.94 79 PRO A CA 1
ATOM 596 C C . PRO A 1 79 ? 6.766 6.078 -15.57 1 97.94 79 PRO A C 1
ATOM 598 O O . PRO A 1 79 ? 6.953 6.332 -14.383 1 97.94 79 PRO A O 1
ATOM 601 N N . GLU A 1 80 ? 6.824 7.02 -16.469 1 97.62 80 GLU A N 1
ATOM 602 C CA . GLU A 1 80 ? 7.129 8.406 -16.141 1 97.62 80 GLU A CA 1
ATOM 603 C C . GLU A 1 80 ? 6.008 9.039 -15.312 1 97.62 80 GLU A C 1
ATOM 605 O O . GLU A 1 80 ? 6.273 9.781 -14.367 1 97.62 80 GLU A O 1
ATOM 610 N N . GLN A 1 81 ? 4.812 8.766 -15.719 1 98.56 81 GLN A N 1
ATOM 611 C CA . GLN A 1 81 ? 3.67 9.266 -14.961 1 98.56 81 GLN A CA 1
ATOM 612 C C . GLN A 1 81 ? 3.648 8.68 -13.547 1 98.56 81 GLN A C 1
ATOM 614 O O . GLN A 1 81 ? 3.35 9.383 -12.586 1 98.56 81 GLN A O 1
ATOM 619 N N . MET A 1 82 ? 3.967 7.402 -13.477 1 98.62 82 MET A N 1
ATOM 620 C CA . MET A 1 82 ? 4.02 6.762 -12.164 1 98.62 82 MET A CA 1
ATOM 621 C C . MET A 1 82 ? 5.141 7.352 -11.32 1 98.62 82 MET A C 1
ATOM 623 O O . MET A 1 82 ? 4.988 7.508 -10.102 1 98.62 82 MET A O 1
ATOM 627 N N . GLU A 1 83 ? 6.242 7.625 -11.977 1 98.12 83 GLU A N 1
ATOM 628 C CA . GLU A 1 83 ? 7.348 8.266 -11.273 1 98.12 83 GLU A CA 1
ATOM 629 C C . GLU A 1 83 ? 6.926 9.609 -10.688 1 98.12 83 GLU A C 1
ATOM 631 O O . GLU A 1 83 ? 7.223 9.914 -9.531 1 98.12 83 GLU A O 1
ATOM 636 N N . ALA A 1 84 ? 6.215 10.398 -11.469 1 98.44 84 ALA A N 1
ATOM 637 C CA . ALA A 1 84 ? 5.723 11.688 -10.992 1 98.44 84 ALA A CA 1
ATOM 638 C C . ALA A 1 84 ? 4.781 11.516 -9.805 1 98.44 84 ALA A C 1
ATOM 640 O O . ALA A 1 84 ? 4.863 12.258 -8.828 1 98.44 84 ALA A O 1
ATOM 641 N N . LEU A 1 85 ? 3.951 10.555 -9.891 1 98.69 85 LEU A N 1
ATOM 642 C CA . LEU A 1 85 ? 2.988 10.289 -8.828 1 98.69 85 LEU A CA 1
ATOM 643 C C . LEU A 1 85 ? 3.697 9.867 -7.547 1 98.69 85 LEU A C 1
ATOM 645 O O . LEU A 1 85 ? 3.463 10.445 -6.484 1 98.69 85 LEU A O 1
ATOM 649 N N . VAL A 1 86 ? 4.594 8.914 -7.621 1 98.56 86 VAL A N 1
ATOM 650 C CA . VAL A 1 86 ? 5.266 8.297 -6.484 1 98.56 86 VAL A CA 1
ATOM 651 C C . VAL A 1 86 ? 6.203 9.305 -5.828 1 98.56 86 VAL A C 1
ATOM 653 O O . VAL A 1 86 ? 6.195 9.469 -4.605 1 98.56 86 VAL A O 1
ATOM 656 N N . ARG A 1 87 ? 6.949 10.023 -6.621 1 98.25 87 ARG A N 1
ATOM 657 C CA . ARG A 1 87 ? 7.914 10.977 -6.09 1 98.25 87 ARG A CA 1
ATOM 658 C C . ARG A 1 87 ? 7.234 12.281 -5.688 1 98.25 87 ARG A C 1
ATOM 660 O O . ARG A 1 87 ? 7.773 13.047 -4.887 1 98.25 87 ARG A O 1
ATOM 667 N N . GLY A 1 88 ? 6.094 12.5 -6.234 1 98.25 88 GLY A N 1
ATOM 668 C CA . GLY A 1 88 ? 5.449 13.789 -6.055 1 98.25 88 GLY A CA 1
ATOM 669 C C . GLY A 1 88 ? 4.461 13.812 -4.902 1 98.25 88 GLY A C 1
ATOM 670 O O . GLY A 1 88 ? 4.215 14.859 -4.305 1 98.25 88 GLY A O 1
ATOM 671 N N . ARG A 1 89 ? 3.844 12.648 -4.629 1 97.56 89 ARG A N 1
ATOM 672 C CA . ARG A 1 89 ? 2.869 12.602 -3.543 1 97.56 89 ARG A CA 1
ATOM 673 C C . ARG A 1 89 ? 3.516 12.969 -2.211 1 97.56 89 ARG A C 1
ATOM 675 O O . ARG A 1 89 ? 4.648 12.57 -1.936 1 97.56 89 ARG A O 1
ATOM 682 N N . ARG A 1 90 ? 2.842 13.781 -1.407 1 97.69 90 ARG A N 1
ATOM 683 C CA . ARG A 1 90 ? 3.27 14.195 -0.075 1 97.69 90 ARG A CA 1
ATOM 684 C C . ARG A 1 90 ? 2.139 14.039 0.936 1 97.69 90 ARG A C 1
ATOM 686 O O . ARG A 1 90 ? 0.964 14.008 0.561 1 97.69 90 ARG A O 1
ATOM 693 N N . SER A 1 91 ? 2.557 13.883 2.152 1 98.31 91 SER A N 1
ATOM 694 C CA . SER A 1 91 ? 1.559 13.938 3.215 1 98.31 91 SER A CA 1
ATOM 695 C C . SER A 1 91 ? 0.937 15.328 3.311 1 98.31 91 SER A C 1
ATOM 697 O O . SER A 1 91 ? 1.65 16.328 3.348 1 98.31 91 SER A O 1
ATOM 699 N N . SER A 1 92 ? -0.36 15.359 3.371 1 98 92 SER A N 1
ATOM 700 C CA . SER A 1 92 ? -1.078 16.625 3.473 1 98 92 SER A CA 1
ATOM 701 C C . SER A 1 92 ? -1.511 16.906 4.906 1 98 92 SER A C 1
ATOM 703 O O . SER A 1 92 ? -2.055 16.016 5.578 1 98 92 SER A O 1
ATOM 705 N N . ARG A 1 93 ? -1.304 18.172 5.301 1 98.06 93 ARG A N 1
ATOM 706 C CA . ARG A 1 93 ? -1.65 18.547 6.668 1 98.06 93 ARG A CA 1
ATOM 707 C C . ARG A 1 93 ? -2.424 19.859 6.703 1 98.06 93 ARG A C 1
ATOM 709 O O . ARG A 1 93 ? -2.688 20.406 7.777 1 98.06 93 ARG A O 1
ATOM 716 N N . HIS A 1 94 ? -2.697 20.359 5.539 1 97.94 94 HIS A N 1
ATOM 717 C CA . HIS A 1 94 ? -3.471 21.594 5.371 1 97.94 94 HIS A CA 1
ATOM 718 C C . HIS A 1 94 ? -4.668 21.359 4.453 1 97.94 94 HIS A C 1
ATOM 720 O O . HIS A 1 94 ? -4.52 21.344 3.229 1 97.94 94 HIS A O 1
ATOM 726 N N . TYR A 1 95 ? -5.852 21.375 5.074 1 98.38 95 TYR A N 1
ATOM 727 C CA . TYR A 1 95 ? -7.039 21 4.312 1 98.38 95 TYR A CA 1
ATOM 728 C C . TYR A 1 95 ? -7.988 22.188 4.164 1 98.38 95 TYR A C 1
ATOM 730 O O . TYR A 1 95 ? -8.031 23.062 5.031 1 98.38 95 TYR A O 1
ATOM 738 N N . GLN A 1 96 ? -8.625 22.172 3.039 1 98.25 96 GLN A N 1
ATOM 739 C CA . GLN A 1 96 ? -9.781 23.047 2.914 1 98.25 96 GLN A CA 1
ATOM 740 C C . GLN A 1 96 ? -10.938 22.578 3.787 1 98.25 96 GLN A C 1
ATOM 742 O O . GLN A 1 96 ? -11.117 21.375 3.984 1 98.25 96 GLN A O 1
ATOM 747 N N . LYS A 1 97 ? -11.727 23.562 4.227 1 97.25 97 LYS A N 1
ATOM 748 C CA . LYS A 1 97 ? -12.906 23.234 5.031 1 97.25 97 LYS A CA 1
ATOM 749 C C . LYS A 1 97 ? -14.125 22.984 4.148 1 97.25 97 LYS A C 1
ATOM 751 O O . LYS A 1 97 ? -15.109 23.719 4.219 1 97.25 97 LYS A O 1
ATOM 756 N N . LYS A 1 98 ? -14.031 21.953 3.463 1 97.81 98 LYS A N 1
ATOM 757 C CA . LYS A 1 98 ? -15.109 21.562 2.551 1 97.81 98 LYS A CA 1
ATOM 758 C C . LYS A 1 98 ? -15.133 20.062 2.336 1 97.81 98 LYS A C 1
ATOM 760 O O . LYS A 1 98 ? -14.086 19.406 2.324 1 97.81 98 LYS A O 1
ATOM 765 N N . ASN A 1 99 ? -16.344 19.562 2.152 1 98.69 99 ASN A N 1
ATOM 766 C CA . ASN A 1 99 ? -16.484 18.141 1.831 1 98.69 99 ASN A CA 1
ATOM 767 C C . ASN A 1 99 ? -15.969 17.844 0.428 1 98.69 99 ASN A C 1
ATOM 769 O O . ASN A 1 99 ? -16.188 18.609 -0.505 1 98.69 99 ASN A O 1
ATOM 773 N N . VAL A 1 100 ? -15.273 16.812 0.325 1 98.81 100 VAL A N 1
ATOM 774 C CA . VAL A 1 100 ? -14.945 16.281 -0.995 1 98.81 100 VAL A CA 1
ATOM 775 C C . VAL A 1 100 ? -16.219 15.797 -1.69 1 98.81 100 VAL A C 1
ATOM 777 O O . VAL A 1 100 ? -17.125 15.258 -1.046 1 98.81 100 VAL A O 1
ATOM 780 N N . GLU A 1 101 ? -16.281 15.977 -2.971 1 98.56 101 GLU A N 1
ATOM 781 C CA . GLU A 1 101 ? -17.453 15.547 -3.727 1 98.56 101 GLU A CA 1
ATOM 782 C C . GLU A 1 101 ? -17.734 14.062 -3.512 1 98.56 101 GLU A C 1
ATOM 784 O O . GLU A 1 101 ? -16.812 13.25 -3.492 1 98.56 101 GLU A O 1
ATOM 789 N N . LYS A 1 102 ? -19.031 13.812 -3.396 1 98.12 102 LYS A N 1
ATOM 790 C CA . LYS A 1 102 ? -19.469 12.438 -3.141 1 98.12 102 LYS A CA 1
ATOM 791 C C . LYS A 1 102 ? -18.953 11.492 -4.215 1 98.12 102 LYS A C 1
ATOM 793 O O . LYS A 1 102 ? -18.516 10.383 -3.91 1 98.12 102 LYS A O 1
ATOM 798 N N . GLU A 1 103 ? -19.016 11.883 -5.449 1 98.31 103 GLU A N 1
ATOM 799 C CA . GLU A 1 103 ? -18.594 11.039 -6.559 1 98.31 103 GLU A CA 1
ATOM 800 C C . GLU A 1 103 ? -17.109 10.68 -6.441 1 98.31 103 GLU A C 1
ATOM 802 O O . GLU A 1 103 ? -16.719 9.562 -6.754 1 98.31 103 GLU A O 1
ATOM 807 N N . THR A 1 104 ? -16.344 11.672 -6.039 1 98.62 104 THR A N 1
ATOM 808 C CA . THR A 1 104 ? -14.922 11.445 -5.848 1 98.62 104 THR A CA 1
ATOM 809 C C . THR A 1 104 ? -14.68 10.445 -4.719 1 98.62 104 THR A C 1
ATOM 811 O O . THR A 1 104 ? -13.883 9.516 -4.867 1 98.62 104 THR A O 1
ATOM 814 N N . VAL A 1 105 ? -15.383 10.57 -3.617 1 98.69 105 VAL A N 1
ATOM 815 C CA . VAL A 1 105 ? -15.227 9.672 -2.477 1 98.69 105 VAL A CA 1
ATOM 816 C C . VAL A 1 105 ? -15.648 8.258 -2.875 1 98.69 105 VAL A C 1
ATOM 818 O O . VAL A 1 105 ? -14.953 7.293 -2.559 1 98.69 105 VAL A O 1
ATOM 821 N N . ASP A 1 106 ? -16.734 8.172 -3.57 1 97.75 106 ASP A N 1
ATOM 822 C CA . ASP A 1 106 ? -17.219 6.859 -4.004 1 97.75 106 ASP A CA 1
ATOM 823 C C . ASP A 1 106 ? -16.203 6.18 -4.922 1 97.75 106 ASP A C 1
ATOM 825 O O . ASP A 1 106 ? -15.961 4.98 -4.805 1 97.75 106 ASP A O 1
ATOM 829 N N . TRP A 1 107 ? -15.672 6.949 -5.84 1 98.06 107 TRP A N 1
ATOM 830 C CA . TRP A 1 107 ? -14.656 6.406 -6.738 1 98.06 107 TRP A CA 1
ATOM 831 C C . TRP A 1 107 ? -13.438 5.922 -5.957 1 98.06 107 TRP A C 1
ATOM 833 O O . TRP A 1 107 ? -12.914 4.84 -6.223 1 98.06 107 TRP A O 1
ATOM 843 N N . LEU A 1 108 ? -13.023 6.68 -5.008 1 98.62 108 LEU A N 1
ATOM 844 C CA . LEU A 1 108 ? -11.867 6.312 -4.195 1 98.62 108 LEU A CA 1
ATOM 845 C C . LEU A 1 108 ? -12.133 5.016 -3.436 1 98.62 108 LEU A C 1
ATOM 847 O O . LEU A 1 108 ? -11.242 4.164 -3.328 1 98.62 108 LEU A O 1
ATOM 851 N N . LEU A 1 109 ? -13.336 4.867 -2.873 1 98.38 109 LEU A N 1
ATOM 852 C CA . LEU A 1 109 ? -13.68 3.645 -2.16 1 98.38 109 LEU A CA 1
ATOM 853 C C . LEU A 1 109 ? -13.688 2.449 -3.107 1 98.38 109 LEU A C 1
ATOM 855 O O . LEU A 1 109 ? -13.25 1.355 -2.74 1 98.38 109 LEU A O 1
ATOM 859 N N . GLU A 1 110 ? -14.195 2.699 -4.273 1 97.38 110 GLU A N 1
ATOM 860 C CA . GLU A 1 110 ? -14.211 1.629 -5.27 1 97.38 110 GLU A CA 1
ATOM 861 C C . GLU A 1 110 ? -12.797 1.197 -5.637 1 97.38 110 GLU A C 1
ATOM 863 O O . GLU A 1 110 ? -12.508 0.002 -5.719 1 97.38 110 GLU A O 1
ATOM 868 N N . MET A 1 111 ? -11.898 2.117 -5.906 1 98.06 111 MET A N 1
ATOM 869 C CA . MET A 1 111 ? -10.508 1.799 -6.211 1 98.06 111 MET A CA 1
ATOM 870 C C . MET A 1 111 ? -9.852 1.063 -5.047 1 98.06 111 MET A C 1
ATOM 872 O O . MET A 1 111 ? -9.102 0.105 -5.254 1 98.06 111 MET A O 1
ATOM 876 N N . THR A 1 112 ? -10.195 1.476 -3.83 1 98.19 112 THR A N 1
ATOM 877 C CA . THR A 1 112 ? -9.625 0.871 -2.629 1 98.19 112 THR A CA 1
ATOM 878 C C . THR A 1 112 ? -10.055 -0.587 -2.502 1 98.19 112 THR A C 1
ATOM 880 O O . THR A 1 112 ? -9.266 -1.441 -2.096 1 98.19 112 THR A O 1
ATOM 883 N N . ALA A 1 113 ? -11.266 -0.877 -2.885 1 97.44 113 ALA A N 1
ATOM 884 C CA . ALA A 1 113 ? -11.828 -2.225 -2.797 1 97.44 113 ALA A CA 1
ATOM 885 C C . ALA A 1 113 ? -11.102 -3.18 -3.744 1 97.44 113 ALA A C 1
ATOM 887 O O . ALA A 1 113 ? -11.211 -4.398 -3.602 1 97.44 113 ALA A O 1
ATOM 888 N N . HIS A 1 114 ? -10.375 -2.65 -4.695 1 97.94 114 HIS A N 1
ATOM 889 C CA . HIS A 1 114 ? -9.688 -3.486 -5.672 1 97.94 114 HIS A CA 1
ATOM 890 C C . HIS A 1 114 ? -8.266 -3.805 -5.215 1 97.94 114 HIS A C 1
ATOM 892 O O . HIS A 1 114 ? -7.539 -4.535 -5.891 1 97.94 114 HIS A O 1
ATOM 898 N N . ALA A 1 115 ? -7.859 -3.225 -4.035 1 98.06 115 ALA A N 1
ATOM 899 C CA . ALA A 1 115 ? -6.586 -3.645 -3.459 1 98.06 115 ALA A CA 1
ATOM 900 C C . ALA A 1 115 ? -6.586 -5.141 -3.154 1 98.06 115 ALA A C 1
ATOM 902 O O . ALA A 1 115 ? -7.605 -5.691 -2.727 1 98.06 115 ALA A O 1
ATOM 903 N N . PRO A 1 116 ? -5.457 -5.812 -3.412 1 97.88 116 PRO A N 1
ATOM 904 C CA . PRO A 1 116 ? -5.418 -7.246 -3.115 1 97.88 116 PRO A CA 1
ATOM 905 C C . PRO A 1 116 ? -5.535 -7.543 -1.621 1 97.88 116 PRO A C 1
ATOM 907 O O . PRO A 1 116 ? -5.133 -6.723 -0.793 1 97.88 116 PRO A O 1
ATOM 910 N N . THR A 1 117 ? -6.129 -8.711 -1.281 1 97.19 117 THR A N 1
ATOM 911 C CA . THR A 1 117 ? -6.184 -9.266 0.068 1 97.19 117 THR A CA 1
ATOM 912 C C . THR A 1 117 ? -5.73 -10.727 0.075 1 97.19 117 THR A C 1
ATOM 914 O O . THR A 1 117 ? -5.723 -11.383 -0.968 1 97.19 117 THR A O 1
ATOM 917 N N . GLY A 1 118 ? -5.273 -11.117 1.241 1 96.94 118 GLY A N 1
ATOM 918 C CA . GLY A 1 118 ? -4.926 -12.523 1.347 1 96.94 118 GLY A CA 1
ATOM 919 C C . GLY A 1 118 ? -6.031 -13.453 0.87 1 96.94 118 GLY A C 1
ATOM 920 O O . GLY A 1 118 ? -7.176 -13.336 1.308 1 96.94 118 GLY A O 1
ATOM 921 N N . VAL A 1 119 ? -5.68 -14.312 -0.128 1 95.25 119 VAL A N 1
ATOM 922 C CA . VAL A 1 119 ? -6.578 -15.328 -0.667 1 95.25 119 VAL A CA 1
ATOM 923 C C . VAL A 1 119 ? -7.82 -14.656 -1.256 1 95.25 119 VAL A C 1
ATOM 925 O O . VAL A 1 119 ? -8.883 -15.273 -1.336 1 95.25 119 VAL A O 1
ATOM 928 N N . ASN A 1 120 ? -7.727 -13.367 -1.542 1 96.38 120 ASN A N 1
ATOM 929 C CA . ASN A 1 120 ? -8.844 -12.586 -2.062 1 96.38 120 ASN A CA 1
ATOM 930 C C . ASN A 1 120 ? -10.039 -12.625 -1.117 1 96.38 120 ASN A C 1
ATOM 932 O O . ASN A 1 120 ? -11.188 -12.648 -1.563 1 96.38 120 ASN A O 1
ATOM 936 N N . SER A 1 121 ? -9.828 -12.594 0.19 1 95.5 121 SER A N 1
ATOM 937 C CA . SER A 1 121 ? -10.891 -12.711 1.186 1 95.5 121 SER A CA 1
ATOM 938 C C . SER A 1 121 ? -11.789 -11.477 1.174 1 95.5 121 SER A C 1
ATOM 940 O O . SER A 1 121 ? -12.977 -11.57 1.487 1 95.5 121 SER A O 1
ATOM 942 N N . ARG A 1 122 ? -11.266 -10.367 0.911 1 96.06 122 ARG A N 1
ATOM 943 C CA . ARG A 1 122 ? -11.984 -9.094 0.891 1 96.06 122 ARG A CA 1
ATOM 944 C C . ARG A 1 122 ? -12.836 -8.93 2.146 1 96.06 122 ARG A C 1
ATOM 946 O O . ARG A 1 122 ? -14.008 -8.562 2.064 1 96.06 122 ARG A O 1
ATOM 953 N N . SER A 1 123 ? -12.117 -9.219 3.258 1 94.69 123 SER A N 1
ATOM 954 C CA . SER A 1 123 ? -12.836 -9.273 4.527 1 94.69 123 SER A CA 1
ATOM 955 C C . SER A 1 123 ? -12.727 -7.957 5.285 1 94.69 123 SER A C 1
ATOM 957 O O . SER A 1 123 ? -13.32 -7.797 6.352 1 94.69 123 SER A O 1
ATOM 959 N N . GLN A 1 124 ? -12.016 -7.004 4.754 1 96.19 124 GLN A N 1
ATOM 960 C CA . GLN A 1 124 ? -11.797 -5.754 5.469 1 96.19 124 GLN A CA 1
ATOM 961 C C . GLN A 1 124 ? -13.078 -4.93 5.547 1 96.19 124 GLN A C 1
ATOM 963 O O . GLN A 1 124 ? -13.977 -5.094 4.723 1 96.19 124 GLN A O 1
ATOM 968 N N . MET A 1 125 ? -13.109 -4.121 6.531 1 97.94 125 MET A N 1
ATOM 969 C CA . MET A 1 125 ? -14.188 -3.146 6.668 1 97.94 125 MET A CA 1
ATOM 970 C C . MET A 1 125 ? -13.68 -1.729 6.43 1 97.94 125 MET A C 1
ATOM 972 O O . MET A 1 125 ? -12.602 -1.363 6.902 1 97.94 125 MET A O 1
ATOM 976 N N . PHE A 1 126 ? -14.461 -0.995 5.66 1 98.44 126 PHE A N 1
ATOM 977 C CA . PHE A 1 126 ? -14.211 0.423 5.426 1 98.44 126 PHE A CA 1
ATOM 978 C C . PHE A 1 126 ? -15.102 1.28 6.32 1 98.44 126 PHE A C 1
ATOM 980 O O . PHE A 1 126 ? -16.328 1.319 6.137 1 98.44 126 PHE A O 1
ATOM 987 N N . THR A 1 127 ? -14.539 1.888 7.281 1 98.75 127 THR A N 1
ATOM 988 C CA . THR A 1 127 ? -15.266 2.877 8.07 1 98.75 127 THR A CA 1
ATOM 989 C C . THR A 1 127 ? -14.938 4.289 7.598 1 98.75 127 THR A C 1
ATOM 991 O O . THR A 1 127 ? -13.797 4.75 7.738 1 98.75 127 THR A O 1
ATOM 994 N N . LEU A 1 128 ? -15.969 4.934 7.047 1 98.81 128 LEU A N 1
ATOM 995 C CA . LEU A 1 128 ? -15.773 6.18 6.309 1 98.81 128 LEU A CA 1
ATOM 996 C C . LEU A 1 128 ? -16.453 7.344 7.027 1 98.81 128 LEU A C 1
ATOM 998 O O . LEU A 1 128 ? -17.641 7.266 7.355 1 98.81 128 LEU A O 1
ATOM 1002 N N . VAL A 1 129 ? -15.703 8.367 7.324 1 98.81 129 VAL A N 1
ATOM 1003 C CA . VAL A 1 129 ? -16.219 9.672 7.727 1 98.81 129 VAL A CA 1
ATOM 1004 C C . VAL A 1 129 ? -16.109 10.656 6.566 1 98.81 129 VAL A C 1
ATOM 1006 O O . VAL A 1 129 ? -15.031 11.227 6.34 1 98.81 129 VAL A O 1
ATOM 1009 N N . ASP A 1 130 ? -17.203 10.93 5.871 1 98.31 130 ASP A N 1
ATOM 1010 C CA . ASP A 1 130 ? -17.141 11.75 4.664 1 98.31 130 ASP A CA 1
ATOM 1011 C C . ASP A 1 130 ? -17.969 13.023 4.816 1 98.31 130 ASP A C 1
ATOM 1013 O O . ASP A 1 130 ? -18.375 13.625 3.822 1 98.31 130 ASP A O 1
ATOM 1017 N N . ASP A 1 131 ? -18.266 13.352 6.027 1 98.44 131 ASP A N 1
ATOM 1018 C CA . ASP A 1 131 ? -18.938 14.594 6.391 1 98.44 131 ASP A CA 1
ATOM 1019 C C . ASP A 1 131 ? -18.109 15.383 7.406 1 98.44 131 ASP A C 1
ATOM 1021 O O . ASP A 1 131 ? -17.812 14.883 8.492 1 98.44 131 ASP A O 1
ATOM 1025 N N . MET A 1 132 ? -17.875 16.656 7.016 1 98.25 132 MET A N 1
ATOM 1026 C CA . MET A 1 132 ? -16.938 17.438 7.828 1 98.25 132 MET A CA 1
ATOM 1027 C C . MET A 1 132 ? -17.531 17.734 9.203 1 98.25 132 MET A C 1
ATOM 1029 O O . MET A 1 132 ? -16.797 17.859 10.18 1 98.25 132 MET A O 1
ATOM 1033 N N . GLU A 1 133 ? -18.812 17.812 9.312 1 98.31 133 GLU A N 1
ATOM 1034 C CA . GLU A 1 133 ? -19.438 18.031 10.617 1 98.31 133 GLU A CA 1
ATOM 1035 C C . GLU A 1 133 ? -19.312 16.797 11.508 1 98.31 133 GLU A C 1
ATOM 1037 O O . GLU A 1 133 ? -19.078 16.922 12.711 1 98.31 133 GLU A O 1
ATOM 1042 N N . VAL A 1 134 ? -19.531 15.609 10.914 1 98.56 134 VAL A N 1
ATOM 1043 C CA . VAL A 1 134 ? -19.328 14.367 11.648 1 98.56 134 VAL A CA 1
ATOM 1044 C C . VAL A 1 134 ? -17.859 14.25 12.086 1 98.56 134 VAL A C 1
ATOM 1046 O O . VAL A 1 134 ? -17.578 13.867 13.219 1 98.56 134 VAL A O 1
ATOM 1049 N N . MET A 1 135 ? -16.969 14.609 11.211 1 98.75 135 MET A N 1
ATOM 1050 C CA . MET A 1 135 ? -15.547 14.578 11.539 1 98.75 135 MET A CA 1
ATOM 1051 C C . MET A 1 135 ? -15.242 15.492 12.719 1 98.75 135 MET A C 1
ATOM 1053 O O . MET A 1 135 ? -14.445 15.148 13.594 1 98.75 135 MET A O 1
ATOM 1057 N N . ASP A 1 136 ? -15.852 16.656 12.703 1 98 136 ASP A N 1
ATOM 1058 C CA . ASP A 1 136 ? -15.641 17.609 13.789 1 98 136 ASP A CA 1
ATOM 1059 C C . ASP A 1 136 ? -16.141 17.047 15.117 1 98 136 ASP A C 1
ATOM 1061 O O . ASP A 1 136 ? -15.492 17.234 16.156 1 98 136 ASP A O 1
ATOM 1065 N N . LYS A 1 137 ? -17.234 16.391 15.078 1 98.19 137 LYS A N 1
ATOM 1066 C CA . LYS A 1 137 ? -17.766 15.766 16.281 1 98.19 137 LYS A CA 1
ATOM 1067 C C . LYS A 1 137 ? -16.797 14.703 16.812 1 98.19 137 LYS A C 1
ATOM 1069 O O . LYS A 1 137 ? -16.531 14.633 18.016 1 98.19 137 LYS A O 1
ATOM 1074 N N . ILE A 1 138 ? -16.312 13.867 15.953 1 98.56 138 ILE A N 1
ATOM 1075 C CA . ILE A 1 138 ? -15.383 12.812 16.328 1 98.56 138 ILE A CA 1
ATOM 1076 C C . ILE A 1 138 ? -14.117 13.43 16.922 1 98.56 138 ILE A C 1
ATOM 1078 O O . ILE A 1 138 ? -13.625 12.977 17.969 1 98.56 138 ILE A O 1
ATOM 1082 N N . ARG A 1 139 ? -13.648 14.438 16.297 1 97.81 139 ARG A N 1
ATOM 1083 C CA . ARG A 1 139 ? -12.453 15.141 16.734 1 97.81 139 ARG A CA 1
ATOM 1084 C C . ARG A 1 139 ? -12.625 15.695 18.141 1 97.81 139 ARG A C 1
ATOM 1086 O O . ARG A 1 139 ? -11.758 15.508 19 1 97.81 139 ARG A O 1
ATOM 1093 N N . GLN A 1 140 ? -13.727 16.344 18.375 1 97.88 140 GLN A N 1
ATOM 1094 C CA . GLN A 1 140 ? -14.016 16.922 19.688 1 97.88 140 GLN A CA 1
ATOM 1095 C C . GLN A 1 140 ? -14.141 15.828 20.75 1 97.88 140 GLN A C 1
ATOM 1097 O O . GLN A 1 140 ? -13.594 15.969 21.844 1 97.88 140 GLN A O 1
ATOM 1102 N N . GLU A 1 141 ? -14.781 14.781 20.422 1 98.31 141 GLU A N 1
ATOM 1103 C CA . GLU A 1 141 ? -14.953 13.688 21.359 1 98.31 141 GLU A CA 1
ATOM 1104 C C . GLU A 1 141 ? -13.617 13.008 21.672 1 98.31 141 GLU A C 1
ATOM 1106 O O . GLU A 1 141 ? -13.352 12.633 22.812 1 98.31 141 GLU A O 1
ATOM 1111 N N . ALA A 1 142 ? -12.844 12.812 20.688 1 98.69 142 ALA A N 1
ATOM 1112 C CA . ALA A 1 142 ? -11.531 12.203 20.859 1 98.69 142 ALA A CA 1
ATOM 1113 C C . ALA A 1 142 ? -10.656 13.031 21.797 1 98.69 142 ALA A C 1
ATOM 1115 O O . ALA A 1 142 ? -10.031 12.492 22.703 1 98.69 142 ALA A O 1
ATOM 1116 N N . MET A 1 143 ? -10.672 14.336 21.547 1 98.56 143 MET A N 1
ATOM 1117 C CA . MET A 1 143 ? -9.812 15.203 22.344 1 98.56 143 MET A CA 1
ATOM 1118 C C . MET A 1 143 ? -10.344 15.328 23.766 1 98.56 143 MET A C 1
ATOM 1120 O O . MET A 1 143 ? -9.562 15.398 24.719 1 98.56 143 MET A O 1
ATOM 1124 N N . ALA A 1 144 ? -11.656 15.398 23.906 1 98.38 144 ALA A N 1
ATOM 1125 C CA . ALA A 1 144 ? -12.242 15.391 25.25 1 98.38 144 ALA A CA 1
ATOM 1126 C C . ALA A 1 144 ? -11.875 14.117 26 1 98.38 144 ALA A C 1
ATOM 1128 O O . ALA A 1 144 ? -11.539 14.156 27.188 1 98.38 144 ALA A O 1
ATOM 1129 N N . GLY A 1 145 ? -11.984 12.977 25.297 1 98.38 145 GLY A N 1
ATOM 1130 C CA . GLY A 1 145 ? -11.617 11.711 25.906 1 98.38 145 GLY A CA 1
ATOM 1131 C C . GLY A 1 145 ? -10.148 11.633 26.281 1 98.38 145 GLY A C 1
ATOM 1132 O O . GLY A 1 145 ? -9.797 11.102 27.328 1 98.38 145 GLY A O 1
ATOM 1133 N N . LEU A 1 146 ? -9.297 12.086 25.406 1 98.5 146 LEU A N 1
ATOM 1134 C CA . LEU A 1 146 ? -7.863 12.109 25.672 1 98.5 146 LEU A CA 1
ATOM 1135 C C . LEU A 1 146 ? -7.562 12.922 26.938 1 98.5 146 LEU A C 1
ATOM 1137 O O . LEU A 1 146 ? -6.812 12.477 27.797 1 98.5 146 LEU A O 1
ATOM 1141 N N . LYS A 1 147 ? -8.148 14.094 27.031 1 97.94 147 LYS A N 1
ATOM 1142 C CA . LYS A 1 147 ? -7.957 14.961 28.188 1 97.94 147 LYS A CA 1
ATOM 1143 C C . LYS A 1 147 ? -8.43 14.281 29.469 1 97.94 147 LYS A C 1
ATOM 1145 O O . LYS A 1 147 ? -7.766 14.375 30.516 1 97.94 147 LYS A O 1
ATOM 1150 N N . ALA A 1 148 ? -9.547 13.672 29.391 1 98 148 ALA A N 1
ATOM 1151 C CA . ALA A 1 148 ? -10.07 12.953 30.547 1 98 148 ALA A CA 1
ATOM 1152 C C . ALA A 1 148 ? -9.133 11.828 30.969 1 98 148 ALA A C 1
ATOM 1154 O O . ALA A 1 148 ? -8.93 11.602 32.156 1 98 148 ALA A O 1
ATOM 1155 N N . THR A 1 149 ? -8.633 11.07 30 1 98 149 THR A N 1
ATOM 1156 C CA . THR A 1 149 ? -7.699 9.984 30.281 1 98 149 THR A CA 1
ATOM 1157 C C . THR A 1 149 ? -6.438 10.508 30.953 1 98 149 THR A C 1
ATOM 1159 O O . THR A 1 149 ? -5.949 9.898 31.906 1 98 149 THR A O 1
ATOM 1162 N N . ILE A 1 150 ? -5.953 11.617 30.5 1 97.25 150 ILE A N 1
ATOM 1163 C CA . ILE A 1 150 ? -4.77 12.242 31.078 1 97.25 150 ILE A CA 1
ATOM 1164 C C . ILE A 1 150 ? -5.07 12.695 32.5 1 97.25 150 ILE A C 1
ATOM 1166 O O . ILE A 1 150 ? -4.297 12.422 33.438 1 97.25 150 ILE A O 1
ATOM 1170 N N . ALA A 1 151 ? -6.105 13.359 32.688 1 97.31 151 ALA A N 1
ATOM 1171 C CA . ALA A 1 151 ? -6.492 13.906 34 1 97.31 151 ALA A CA 1
ATOM 1172 C C . ALA A 1 151 ? -6.656 12.805 35.031 1 97.31 151 ALA A C 1
ATOM 1174 O O . ALA A 1 151 ? -6.359 13 36.219 1 97.31 151 ALA A O 1
ATOM 1175 N N . SER A 1 152 ? -7.074 11.656 34.594 1 97.5 152 SER A N 1
ATOM 1176 C CA . SER A 1 152 ? -7.324 10.547 35.531 1 97.5 152 SER A CA 1
ATOM 1177 C C . SER A 1 152 ? -6.047 9.766 35.812 1 97.5 152 SER A C 1
ATOM 1179 O O . SER A 1 152 ? -6.043 8.852 36.625 1 97.5 152 SER A O 1
ATOM 1181 N N . GLY A 1 153 ? -4.984 10.047 35.094 1 95.94 153 GLY A N 1
ATOM 1182 C CA . GLY A 1 153 ? -3.717 9.367 35.312 1 95.94 153 GLY A CA 1
ATOM 1183 C C . GLY A 1 153 ? -3.65 8.008 34.625 1 95.94 153 GLY A C 1
ATOM 1184 O O . GLY A 1 153 ? -2.812 7.176 34.969 1 95.94 153 GLY A O 1
ATOM 1185 N N . ASN A 1 154 ? -4.52 7.742 33.656 1 95.12 154 ASN A N 1
ATOM 1186 C CA . ASN A 1 154 ? -4.648 6.426 33.031 1 95.12 154 ASN A CA 1
ATOM 1187 C C . ASN A 1 154 ? -3.969 6.375 31.672 1 95.12 154 ASN A C 1
ATOM 1189 O O . ASN A 1 154 ? -4.121 5.402 30.938 1 95.12 154 ASN A O 1
ATOM 1193 N N . LEU A 1 155 ? -3.309 7.402 31.328 1 96.81 155 LEU A N 1
ATOM 1194 C CA . LEU A 1 155 ? -2.59 7.402 30.062 1 96.81 155 LEU A CA 1
ATOM 1195 C C . LEU A 1 155 ? -1.381 6.473 30.125 1 96.81 155 LEU A C 1
ATOM 1197 O O . LEU A 1 155 ? -0.476 6.68 30.938 1 96.81 155 LEU A O 1
ATOM 1201 N N . PRO A 1 156 ? -1.374 5.473 29.281 1 94.81 156 PRO A N 1
ATOM 1202 C CA . PRO A 1 156 ? -0.22 4.57 29.297 1 94.81 156 PRO A CA 1
ATOM 1203 C C . PRO A 1 156 ? 1.102 5.301 29.062 1 94.81 156 PRO A C 1
ATOM 1205 O O . PRO A 1 156 ? 1.15 6.281 28.328 1 94.81 156 PRO A O 1
ATOM 1208 N N . GLU A 1 157 ? 2.17 4.758 29.609 1 94.25 157 GLU A N 1
ATOM 1209 C CA . GLU A 1 157 ? 3.49 5.379 29.594 1 94.25 157 GLU A CA 1
ATOM 1210 C C . GLU A 1 157 ? 3.963 5.621 28.156 1 94.25 157 GLU A C 1
ATOM 1212 O O . GLU A 1 157 ? 4.562 6.656 27.859 1 94.25 157 GLU A O 1
ATOM 1217 N N . LYS A 1 158 ? 3.713 4.766 27.312 1 93.75 158 LYS A N 1
ATOM 1218 C CA . LYS A 1 158 ? 4.211 4.844 25.938 1 93.75 158 LYS A CA 1
ATOM 1219 C C . LYS A 1 158 ? 3.543 5.988 25.172 1 93.75 158 LYS A C 1
ATOM 1221 O O . LYS A 1 158 ? 4.02 6.395 24.109 1 93.75 158 LYS A O 1
ATOM 1226 N N . PHE A 1 159 ? 2.436 6.602 25.766 1 96.88 159 PHE A N 1
ATOM 1227 C CA . PHE A 1 159 ? 1.696 7.66 25.094 1 96.88 159 PHE A CA 1
ATOM 1228 C C . PHE A 1 159 ? 1.835 8.984 25.828 1 96.88 159 PHE A C 1
ATOM 1230 O O . PHE A 1 159 ? 0.99 9.867 25.703 1 96.88 159 PHE A O 1
ATOM 1237 N N . GLN A 1 160 ? 2.879 9.156 26.562 1 95.25 160 GLN A N 1
ATOM 1238 C CA . GLN A 1 160 ? 3.053 10.344 27.391 1 95.25 160 GLN A CA 1
ATOM 1239 C C . GLN A 1 160 ? 3.143 11.602 26.531 1 95.25 160 GLN A C 1
ATOM 1241 O O . GLN A 1 160 ? 2.709 12.68 26.938 1 95.25 160 GLN A O 1
ATOM 1246 N N . TYR A 1 161 ? 3.641 11.43 25.359 1 95.38 161 TYR A N 1
ATOM 1247 C CA . TYR A 1 161 ? 3.771 12.555 24.438 1 95.38 161 TYR A CA 1
ATOM 1248 C C . TYR A 1 161 ? 2.406 13.148 24.109 1 95.38 161 TYR A C 1
ATOM 1250 O O . TYR A 1 161 ? 2.307 14.312 23.719 1 95.38 161 TYR A O 1
ATOM 1258 N N . PHE A 1 162 ? 1.342 12.422 24.312 1 97.81 162 PHE A N 1
ATOM 1259 C CA . PHE A 1 162 ? -0.002 12.891 24 1 97.81 162 PHE A CA 1
ATOM 1260 C C . PHE A 1 162 ? -0.441 13.984 24.969 1 97.81 162 PHE A C 1
ATOM 1262 O O . PHE A 1 162 ? -1.386 14.719 24.688 1 97.81 162 PHE A O 1
ATOM 1269 N N . ALA A 1 163 ? 0.182 14.07 26.094 1 97.38 163 ALA A N 1
ATOM 1270 C CA . ALA A 1 163 ? -0.107 15.188 26.984 1 97.38 163 ALA A CA 1
ATOM 1271 C C . ALA A 1 163 ? 0.216 16.516 26.328 1 97.38 163 ALA A C 1
ATOM 1273 O O . ALA A 1 163 ? -0.527 17.5 26.484 1 97.38 163 ALA A O 1
ATOM 1274 N N . GLN A 1 164 ? 1.295 16.531 25.625 1 97.31 164 GLN A N 1
ATOM 1275 C CA . GLN A 1 164 ? 1.67 17.734 24.891 1 97.31 164 GLN A CA 1
ATOM 1276 C C . GLN A 1 164 ? 0.69 18.031 23.766 1 97.31 164 GLN A C 1
ATOM 1278 O O . GLN A 1 164 ? 0.416 19.188 23.453 1 97.31 164 GLN A O 1
ATOM 1283 N N . ILE A 1 165 ? 0.207 17.016 23.219 1 97.94 165 ILE A N 1
ATOM 1284 C CA . ILE A 1 165 ? -0.774 17.156 22.141 1 97.94 165 ILE A CA 1
ATOM 1285 C C . ILE A 1 165 ? -2.061 17.766 22.703 1 97.94 165 ILE A C 1
ATOM 1287 O O . ILE A 1 165 ? -2.65 18.656 22.078 1 97.94 165 ILE A O 1
ATOM 1291 N N . ALA A 1 166 ? -2.469 17.297 23.812 1 97.88 166 ALA A N 1
ATOM 1292 C CA . ALA A 1 166 ? -3.662 17.828 24.453 1 97.88 166 ALA A CA 1
ATOM 1293 C C . ALA A 1 166 ? -3.482 19.297 24.812 1 97.88 166 ALA A C 1
ATOM 1295 O O . ALA A 1 166 ? -4.418 20.094 24.672 1 97.88 166 ALA A O 1
ATOM 1296 N N . GLU A 1 167 ? -2.338 19.641 25.281 1 97.5 167 GLU A N 1
ATOM 1297 C CA . GLU A 1 167 ? -2.039 21.031 25.594 1 97.5 167 GLU A CA 1
ATOM 1298 C C . GLU A 1 167 ? -2.105 21.906 24.344 1 97.5 167 GLU A C 1
ATOM 1300 O O . GLU A 1 167 ? -2.645 23.016 24.391 1 97.5 167 GLU A O 1
ATOM 1305 N N . ALA A 1 168 ? -1.54 21.406 23.281 1 97.44 168 ALA A N 1
ATOM 1306 C CA . ALA A 1 168 ? -1.592 22.141 22.016 1 97.44 168 ALA A CA 1
ATOM 1307 C C . ALA A 1 168 ? -3.035 22.359 21.578 1 97.44 168 ALA A C 1
ATOM 1309 O O . ALA A 1 168 ? -3.369 23.422 21.047 1 97.44 168 ALA A O 1
ATOM 1310 N N . TRP A 1 169 ? -3.852 21.422 21.766 1 97.62 169 TRP A N 1
ATOM 1311 C CA . TRP A 1 169 ? -5.266 21.531 21.422 1 97.62 169 TRP A CA 1
ATOM 1312 C C . TRP A 1 169 ? -5.934 22.672 22.172 1 97.62 169 TRP A C 1
ATOM 1314 O O . TRP A 1 169 ? -6.758 23.391 21.609 1 97.62 169 TRP A O 1
ATOM 1324 N N . GLU A 1 170 ? -5.594 22.844 23.375 1 96.31 170 GLU A N 1
ATOM 1325 C CA . GLU A 1 170 ? -6.141 23.938 24.188 1 96.31 170 GLU A CA 1
ATOM 1326 C C . GLU A 1 170 ? -5.742 25.297 23.625 1 96.31 170 GLU A C 1
ATOM 1328 O O . GLU A 1 170 ? -6.438 26.281 23.844 1 96.31 170 GLU A O 1
ATOM 1333 N N . ASN A 1 171 ? -4.688 25.281 22.906 1 96.75 171 ASN A N 1
ATOM 1334 C CA . ASN A 1 171 ? -4.215 26.516 22.297 1 96.75 171 ASN A CA 1
ATOM 1335 C C . ASN A 1 171 ? -4.684 26.625 20.844 1 96.75 171 ASN A C 1
ATOM 1337 O O . ASN A 1 171 ? -4.168 27.453 20.094 1 96.75 171 ASN A O 1
ATOM 1341 N N . GLY A 1 172 ? -5.516 25.703 20.469 1 96.56 172 GLY A N 1
ATOM 1342 C CA . GLY A 1 172 ? -6.156 25.797 19.156 1 96.56 172 GLY A CA 1
ATOM 1343 C C . GLY A 1 172 ? -5.398 25.062 18.062 1 96.56 172 GLY A C 1
ATOM 1344 O O . GLY A 1 172 ? -5.668 25.266 16.875 1 96.56 172 GLY A O 1
ATOM 1345 N N . ILE A 1 173 ? -4.477 24.203 18.422 1 96.69 173 ILE A N 1
ATOM 1346 C CA . ILE A 1 173 ? -3.666 23.5 17.453 1 96.69 173 ILE A CA 1
ATOM 1347 C C . ILE A 1 173 ? -4.086 22.031 17.391 1 96.69 173 ILE A C 1
ATOM 1349 O O . ILE A 1 173 ? -3.975 21.312 18.375 1 96.69 173 ILE A O 1
ATOM 1353 N N . ASP A 1 174 ? -4.57 21.594 16.266 1 97.94 174 ASP A N 1
ATOM 1354 C CA . ASP A 1 174 ? -4.961 20.203 16.047 1 97.94 174 ASP A CA 1
ATOM 1355 C C . ASP A 1 174 ? -3.789 19.391 15.508 1 97.94 174 ASP A C 1
ATOM 1357 O O . ASP A 1 174 ? -3.635 19.234 14.297 1 97.94 174 ASP A O 1
ATOM 1361 N N . THR A 1 175 ? -3.07 18.734 16.391 1 97.44 175 THR A N 1
ATOM 1362 C CA . THR A 1 175 ? -1.865 17.984 16.062 1 97.44 175 THR A CA 1
ATOM 1363 C C . THR A 1 175 ? -2.221 16.609 15.5 1 97.44 175 THR A C 1
ATOM 1365 O O . THR A 1 175 ? -1.478 16.047 14.695 1 97.44 175 THR A O 1
ATOM 1368 N N . ILE A 1 176 ? -3.357 16.094 15.891 1 98.56 176 ILE A N 1
ATOM 1369 C CA . ILE A 1 176 ? -3.703 14.711 15.547 1 98.56 176 ILE A CA 1
ATOM 1370 C C . ILE A 1 176 ? -4.391 14.68 14.188 1 98.56 176 ILE A C 1
ATOM 1372 O O . ILE A 1 176 ? -3.904 14.023 13.258 1 98.56 176 ILE A O 1
ATOM 1376 N N . PHE A 1 177 ? -5.43 15.461 14.008 1 98.62 177 PHE A N 1
ATOM 1377 C CA . PHE A 1 177 ? -6.297 15.297 12.844 1 98.62 177 PHE A CA 1
ATOM 1378 C C . PHE A 1 177 ? -6.016 16.359 11.797 1 98.62 177 PHE A C 1
ATOM 1380 O O . PHE A 1 177 ? -6.52 16.297 10.68 1 98.62 177 PHE A O 1
ATOM 1387 N N . ARG A 1 178 ? -5.305 17.391 12.117 1 98 178 ARG A N 1
ATOM 1388 C CA . ARG A 1 178 ? -4.805 18.422 11.219 1 98 178 ARG A CA 1
ATOM 1389 C C . ARG A 1 178 ? -5.953 19.156 10.523 1 98 178 ARG A C 1
ATOM 1391 O O . ARG A 1 178 ? -5.816 19.594 9.383 1 98 178 ARG A O 1
ATOM 1398 N N . GLY A 1 179 ? -7.07 19.125 11.148 1 97.94 179 GLY A N 1
ATOM 1399 C CA . GLY A 1 179 ? -8.211 19.797 10.562 1 97.94 179 GLY A CA 1
ATOM 1400 C C . GLY A 1 179 ? -8.773 19.094 9.344 1 97.94 179 GLY A C 1
ATOM 1401 O O . GLY A 1 179 ? -9.516 19.688 8.555 1 97.94 179 GLY A O 1
ATOM 1402 N N . ALA A 1 180 ? -8.445 17.875 9.148 1 98.81 180 ALA A N 1
ATOM 1403 C CA . ALA A 1 180 ? -8.93 17.125 7.992 1 98.81 180 ALA A CA 1
ATOM 1404 C C . ALA A 1 180 ? -10.453 17 8.023 1 98.81 180 ALA A C 1
ATOM 1406 O O . ALA A 1 180 ? -11.039 16.734 9.07 1 98.81 180 ALA A O 1
ATOM 1407 N N . PRO A 1 181 ? -11.07 17.172 6.879 1 98.81 181 PRO A N 1
ATOM 1408 C CA . PRO A 1 181 ? -12.531 17.047 6.852 1 98.81 181 PRO A CA 1
ATOM 1409 C C . PRO A 1 181 ? -13.008 15.602 6.867 1 98.81 181 PRO A C 1
ATOM 1411 O O . PRO A 1 181 ? -14.164 15.336 7.184 1 98.81 181 PRO A O 1
ATOM 1414 N N . HIS A 1 182 ? -12.133 14.648 6.445 1 98.88 182 HIS A N 1
ATOM 1415 C CA . HIS A 1 182 ? -12.562 13.266 6.289 1 98.88 182 HIS A CA 1
ATOM 1416 C C . HIS A 1 182 ? -11.531 12.297 6.859 1 98.88 182 HIS A C 1
ATOM 1418 O O . HIS A 1 182 ? -10.375 12.672 7.066 1 98.88 182 HIS A O 1
ATOM 1424 N N . MET A 1 183 ? -12.039 11.109 7.047 1 98.75 183 MET A N 1
ATOM 1425 C CA . MET A 1 183 ? -11.203 10.016 7.551 1 98.75 183 MET A CA 1
ATOM 1426 C C . MET A 1 183 ? -11.672 8.672 7 1 98.75 183 MET A C 1
ATOM 1428 O O . MET A 1 183 ? -12.875 8.43 6.887 1 98.75 183 MET A O 1
ATOM 1432 N N . LEU A 1 184 ? -10.742 7.875 6.578 1 98.88 184 LEU A N 1
ATOM 1433 C CA . LEU A 1 184 ? -11.008 6.488 6.207 1 98.88 184 LEU A CA 1
ATOM 1434 C C . LEU A 1 184 ? -10.25 5.527 7.113 1 98.88 184 LEU A C 1
ATOM 1436 O O . LEU A 1 184 ? -9.031 5.645 7.27 1 98.88 184 LEU A O 1
ATOM 1440 N N . ILE A 1 185 ? -10.984 4.656 7.758 1 98.88 185 ILE A N 1
ATOM 1441 C CA . ILE A 1 185 ? -10.414 3.594 8.57 1 98.88 185 ILE A CA 1
ATOM 1442 C C . ILE A 1 185 ? -10.602 2.25 7.871 1 98.88 185 ILE A C 1
ATOM 1444 O O . ILE A 1 185 ? -11.711 1.893 7.48 1 98.88 185 ILE A O 1
ATOM 1448 N N . ILE A 1 186 ? -9.531 1.565 7.68 1 98.75 186 ILE A N 1
ATOM 1449 C CA . ILE A 1 186 ? -9.617 0.188 7.207 1 98.75 186 ILE A CA 1
ATOM 1450 C C . ILE A 1 186 ? -9.266 -0.769 8.344 1 98.75 186 ILE A C 1
ATOM 1452 O O . ILE A 1 186 ? -8.25 -0.586 9.023 1 98.75 186 ILE A O 1
ATOM 1456 N N . SER A 1 187 ? -10.078 -1.749 8.539 1 98.5 187 SER A N 1
ATOM 1457 C CA . SER A 1 187 ? -9.836 -2.734 9.586 1 98.5 187 SER A CA 1
ATOM 1458 C C . SER A 1 187 ? -10.094 -4.152 9.086 1 98.5 187 SER A C 1
ATOM 1460 O O . SER A 1 187 ? -10.898 -4.355 8.172 1 98.5 187 SER A O 1
ATOM 1462 N N . SER A 1 188 ? -9.367 -5.082 9.594 1 97.81 188 SER A N 1
ATOM 1463 C CA . SER A 1 188 ? -9.516 -6.492 9.25 1 97.81 188 SER A CA 1
ATOM 1464 C C . SER A 1 188 ? -9.844 -7.328 10.484 1 97.81 188 SER A C 1
ATOM 1466 O O . SER A 1 188 ? -9.281 -7.098 11.562 1 97.81 188 SER A O 1
ATOM 1468 N N . PRO A 1 189 ? -10.75 -8.281 10.32 1 97.38 189 PRO A N 1
ATOM 1469 C CA . PRO A 1 189 ? -10.945 -9.227 11.422 1 97.38 189 PRO A CA 1
ATOM 1470 C C . PRO A 1 189 ? -9.703 -10.055 11.719 1 97.38 189 PRO A C 1
ATOM 1472 O O . PRO A 1 189 ? -8.93 -10.367 10.797 1 97.38 189 PRO A O 1
ATOM 1475 N N . GLU A 1 190 ? -9.602 -10.43 12.945 1 96.38 190 GLU A N 1
ATOM 1476 C CA . GLU A 1 190 ? -8.414 -11.141 13.406 1 96.38 190 GLU A CA 1
ATOM 1477 C C . GLU A 1 190 ? -8.266 -12.484 12.688 1 96.38 190 GLU A C 1
ATOM 1479 O O . GLU A 1 190 ? -7.148 -12.969 12.484 1 96.38 190 GLU A O 1
ATOM 1484 N N . ASP A 1 191 ? -9.328 -13.055 12.25 1 95.88 191 ASP A N 1
ATOM 1485 C CA . ASP A 1 191 ? -9.289 -14.391 11.656 1 95.88 191 ASP A CA 1
ATOM 1486 C C . ASP A 1 191 ? -9.188 -14.312 10.133 1 95.88 191 ASP A C 1
ATOM 1488 O O . ASP A 1 191 ? -9.305 -15.328 9.445 1 95.88 191 ASP A O 1
ATOM 1492 N N . ALA A 1 192 ? -9.008 -13.07 9.594 1 96.25 192 ALA A N 1
ATOM 1493 C CA . ALA A 1 192 ? -8.742 -12.953 8.164 1 96.25 192 ALA A CA 1
ATOM 1494 C C . ALA A 1 192 ? -7.426 -13.625 7.793 1 96.25 192 ALA A C 1
ATOM 1496 O O . ALA A 1 192 ? -6.535 -13.766 8.633 1 96.25 192 ALA A O 1
ATOM 1497 N N . PRO A 1 193 ? -7.266 -14.062 6.559 1 95.56 193 PRO A N 1
ATOM 1498 C CA . PRO A 1 193 ? -6.047 -14.766 6.148 1 95.56 193 PRO A CA 1
ATOM 1499 C C . PRO A 1 193 ? -4.793 -13.914 6.324 1 95.56 193 PRO A C 1
ATOM 1501 O O . PRO A 1 193 ? -3.75 -14.43 6.742 1 95.56 193 PRO A O 1
ATOM 1504 N N . CYS A 1 194 ? -4.848 -12.703 5.996 1 96.44 194 CYS A N 1
ATOM 1505 C CA . CYS A 1 194 ? -3.732 -11.766 6.121 1 96.44 194 CYS A CA 1
ATOM 1506 C C . CYS A 1 194 ? -4.184 -10.461 6.754 1 96.44 194 CYS A C 1
ATOM 1508 O O . CYS A 1 194 ? -4.047 -9.391 6.152 1 96.44 194 CYS A O 1
ATOM 1510 N N . PRO A 1 195 ? -4.578 -10.523 7.996 1 97 195 PRO A N 1
ATOM 1511 C CA . PRO A 1 195 ? -5.207 -9.352 8.609 1 97 195 PRO A CA 1
ATOM 1512 C C . PRO A 1 195 ? -4.234 -8.188 8.797 1 97 195 PRO A C 1
ATOM 1514 O O . PRO A 1 195 ? -4.641 -7.027 8.742 1 97 195 PRO A O 1
ATOM 1517 N N . GLU A 1 196 ? -2.977 -8.43 8.969 1 96.69 196 GLU A N 1
ATOM 1518 C CA . GLU A 1 196 ? -2.002 -7.371 9.219 1 96.69 196 GLU A CA 1
ATOM 1519 C C . GLU A 1 196 ? -1.681 -6.598 7.945 1 96.69 196 GLU A C 1
ATOM 1521 O O . GLU A 1 196 ? -1.472 -5.383 7.984 1 96.69 196 GLU A O 1
ATOM 1526 N N . ALA A 1 197 ? -1.671 -7.273 6.824 1 98.12 197 ALA A N 1
ATOM 1527 C CA . ALA A 1 197 ? -1.234 -6.699 5.551 1 98.12 197 ALA A CA 1
ATOM 1528 C C . ALA A 1 197 ? -2.352 -5.891 4.902 1 98.12 197 ALA A C 1
ATOM 1530 O O . ALA A 1 197 ? -2.113 -4.797 4.383 1 98.12 197 ALA A O 1
ATOM 1531 N N . ASP A 1 198 ? -3.576 -6.379 4.977 1 98.19 198 ASP A N 1
ATOM 1532 C CA . ASP A 1 198 ? -4.68 -5.965 4.117 1 98.19 198 ASP A CA 1
ATOM 1533 C C . ASP A 1 198 ? -5.008 -4.484 4.324 1 98.19 198 ASP A C 1
ATOM 1535 O O . ASP A 1 198 ? -5.172 -3.742 3.354 1 98.19 198 ASP A O 1
ATOM 1539 N N . PRO A 1 199 ? -5.031 -4.004 5.582 1 98.62 199 PRO A N 1
ATOM 1540 C CA . PRO A 1 199 ? -5.383 -2.592 5.754 1 98.62 199 PRO A CA 1
ATOM 1541 C C . PRO A 1 199 ? -4.355 -1.647 5.141 1 98.62 199 PRO A C 1
ATOM 1543 O O . PRO A 1 199 ? -4.723 -0.641 4.527 1 98.62 199 PRO A O 1
ATOM 1546 N N . PHE A 1 200 ? -3.076 -1.985 5.238 1 98.81 200 PHE A N 1
ATOM 1547 C CA . PHE A 1 200 ? -2.031 -1.105 4.727 1 98.81 200 PHE A CA 1
ATOM 1548 C C . PHE A 1 200 ? -2.006 -1.121 3.203 1 98.81 200 PHE A C 1
ATOM 1550 O O . PHE A 1 200 ? -1.783 -0.087 2.57 1 98.81 200 PHE A O 1
ATOM 1557 N N . ILE A 1 201 ? -2.207 -2.287 2.641 1 98.88 201 ILE A N 1
ATOM 1558 C CA . ILE A 1 201 ? -2.285 -2.385 1.188 1 98.88 201 ILE A CA 1
ATOM 1559 C C . ILE A 1 201 ? -3.459 -1.554 0.678 1 98.88 201 ILE A C 1
ATOM 1561 O O . ILE A 1 201 ? -3.305 -0.747 -0.242 1 98.88 201 ILE A O 1
ATOM 1565 N N . ALA A 1 202 ? -4.609 -1.684 1.306 1 98.56 202 ALA A N 1
ATOM 1566 C CA . ALA A 1 202 ? -5.805 -0.947 0.907 1 98.56 202 ALA A CA 1
ATOM 1567 C C . ALA A 1 202 ? -5.574 0.56 0.983 1 98.56 202 ALA A C 1
ATOM 1569 O O . ALA A 1 202 ? -5.883 1.291 0.04 1 98.56 202 ALA A O 1
ATOM 1570 N N . LEU A 1 203 ? -5.027 1.001 2.053 1 98.88 203 LEU A N 1
ATOM 1571 C CA . LEU A 1 203 ? -4.828 2.434 2.246 1 98.88 203 LEU A CA 1
ATOM 1572 C C . LEU A 1 203 ? -3.75 2.965 1.305 1 98.88 203 LEU A C 1
ATOM 1574 O O . LEU A 1 203 ? -3.801 4.125 0.888 1 98.88 203 LEU A O 1
ATOM 1578 N N . SER A 1 204 ? -2.752 2.115 0.922 1 98.94 204 SER A N 1
ATOM 1579 C CA . SER A 1 204 ? -1.779 2.533 -0.082 1 98.94 204 SER A CA 1
ATOM 1580 C C . SER A 1 204 ? -2.449 2.795 -1.427 1 98.94 204 SER A C 1
ATOM 1582 O O . SER A 1 204 ? -2.115 3.762 -2.115 1 98.94 204 SER A O 1
ATOM 1584 N N . TYR A 1 205 ? -3.379 1.929 -1.786 1 98.88 205 TYR A N 1
ATOM 1585 C CA . TYR A 1 205 ? -4.145 2.127 -3.012 1 98.88 205 TYR A CA 1
ATOM 1586 C C . TYR A 1 205 ? -4.977 3.402 -2.936 1 98.88 205 TYR A C 1
ATOM 1588 O O . TYR A 1 205 ? -4.988 4.199 -3.877 1 98.88 205 TYR A O 1
ATOM 1596 N N . PHE A 1 206 ? -5.633 3.596 -1.796 1 98.94 206 PHE A N 1
ATOM 1597 C CA . PHE A 1 206 ? -6.41 4.812 -1.579 1 98.94 206 PHE A CA 1
ATOM 1598 C C . PHE A 1 206 ? -5.539 6.051 -1.759 1 98.94 206 PHE A C 1
ATOM 1600 O O . PHE A 1 206 ? -5.91 6.977 -2.484 1 98.94 206 PHE A O 1
ATOM 1607 N N . GLU A 1 207 ? -4.398 6.07 -1.139 1 98.94 207 GLU A N 1
ATOM 1608 C CA . GLU A 1 207 ? -3.469 7.195 -1.146 1 98.94 207 GLU A CA 1
ATOM 1609 C C . GLU A 1 207 ? -3.076 7.578 -2.57 1 98.94 207 GLU A C 1
ATOM 1611 O O . GLU A 1 207 ? -3.18 8.742 -2.957 1 98.94 207 GLU A O 1
ATOM 1616 N N . LEU A 1 208 ? -2.654 6.617 -3.316 1 98.88 208 LEU A N 1
ATOM 1617 C CA . LEU A 1 208 ? -2.146 6.891 -4.656 1 98.88 208 LEU A CA 1
ATOM 1618 C C . LEU A 1 208 ? -3.275 7.305 -5.594 1 98.88 208 LEU A C 1
ATOM 1620 O O . LEU A 1 208 ? -3.102 8.195 -6.426 1 98.88 208 LEU A O 1
ATOM 1624 N N . CYS A 1 209 ? -4.418 6.719 -5.453 1 98.88 209 CYS A N 1
ATOM 1625 C CA . CYS A 1 209 ? -5.566 7.121 -6.258 1 98.88 209 CYS A CA 1
ATOM 1626 C C . CYS A 1 209 ? -6.016 8.531 -5.895 1 98.88 209 CYS A C 1
ATOM 1628 O O . CYS A 1 209 ? -6.348 9.328 -6.777 1 98.88 209 CYS A O 1
ATOM 1630 N N . ALA A 1 210 ? -6.047 8.852 -4.621 1 98.88 210 ALA A N 1
ATOM 1631 C CA . ALA A 1 210 ? -6.445 10.18 -4.164 1 98.88 210 ALA A CA 1
ATOM 1632 C C . ALA A 1 210 ? -5.566 11.258 -4.781 1 98.88 210 ALA A C 1
ATOM 1634 O O . ALA A 1 210 ? -6.062 12.305 -5.211 1 98.88 210 ALA A O 1
ATOM 1635 N N . ALA A 1 211 ? -4.309 11 -4.859 1 98.25 211 ALA A N 1
ATOM 1636 C CA . ALA A 1 211 ? -3.363 11.969 -5.402 1 98.25 211 ALA A CA 1
ATOM 1637 C C . ALA A 1 211 ? -3.707 12.32 -6.848 1 98.25 211 ALA A C 1
ATOM 1639 O O . ALA A 1 211 ? -3.533 13.469 -7.27 1 98.25 211 ALA A O 1
ATOM 1640 N N . THR A 1 212 ? -4.23 11.375 -7.617 1 98.06 212 THR A N 1
ATOM 1641 C CA . THR A 1 212 ? -4.527 11.602 -9.023 1 98.06 212 THR A CA 1
ATOM 1642 C C . THR A 1 212 ? -5.766 12.484 -9.18 1 98.06 212 THR A C 1
ATOM 1644 O O . THR A 1 212 ? -6.031 13.008 -10.266 1 98.06 212 THR A O 1
ATOM 1647 N N . LYS A 1 213 ? -6.488 12.641 -8.141 1 97.56 213 LYS A N 1
ATOM 1648 C CA . LYS A 1 213 ? -7.656 13.523 -8.156 1 97.56 213 LYS A CA 1
ATOM 1649 C C . LYS A 1 213 ? -7.422 14.758 -7.293 1 97.56 213 LYS A C 1
ATOM 1651 O O . LYS A 1 213 ? -8.367 15.453 -6.926 1 97.56 213 LYS A O 1
ATOM 1656 N N . ASN A 1 214 ? -6.203 14.977 -6.891 1 95.94 214 ASN A N 1
ATOM 1657 C CA . ASN A 1 214 ? -5.781 16.141 -6.113 1 95.94 214 ASN A CA 1
ATOM 1658 C C . ASN A 1 214 ? -6.426 16.141 -4.727 1 95.94 214 ASN A C 1
ATOM 1660 O O . ASN A 1 214 ? -6.832 17.203 -4.234 1 95.94 214 ASN A O 1
ATOM 1664 N N . ILE A 1 215 ? -6.676 15.031 -4.242 1 98.62 215 ILE A N 1
ATOM 1665 C CA . ILE A 1 215 ? -7.098 14.875 -2.855 1 98.62 215 ILE A CA 1
ATOM 1666 C C . ILE A 1 215 ? -5.887 14.562 -1.979 1 98.62 215 ILE A C 1
ATOM 1668 O O . ILE A 1 215 ? -5.133 13.633 -2.264 1 98.62 215 ILE A O 1
ATOM 1672 N N . GLY A 1 216 ? -5.656 15.398 -0.951 1 98.56 216 GLY A N 1
ATOM 1673 C CA . GLY A 1 216 ? -4.562 15.172 -0.023 1 98.56 216 GLY A CA 1
ATOM 1674 C C . GLY A 1 216 ? -4.867 14.102 1.006 1 98.56 216 GLY A C 1
ATOM 1675 O O . GLY A 1 216 ? -6.016 13.945 1.432 1 98.56 216 GLY A O 1
ATOM 1676 N N . THR A 1 217 ? -3.83 13.391 1.386 1 98.88 217 THR A N 1
ATOM 1677 C CA . THR A 1 217 ? -3.975 12.32 2.369 1 98.88 217 THR A CA 1
ATOM 1678 C C . THR A 1 217 ? -2.865 12.398 3.414 1 98.88 217 THR A C 1
ATOM 1680 O O . THR A 1 217 ? -1.839 13.039 3.193 1 98.88 217 THR A O 1
ATOM 1683 N N . LEU A 1 218 ? -3.145 11.789 4.566 1 98.81 218 LEU A N 1
ATOM 1684 C CA . LEU A 1 218 ? -2.178 11.672 5.652 1 98.81 218 LEU A CA 1
ATOM 1685 C C . LEU A 1 218 ? -2.359 10.359 6.406 1 98.81 218 LEU A C 1
ATOM 1687 O O . LEU A 1 218 ? -3.408 10.125 7.012 1 98.81 218 LEU A O 1
ATOM 1691 N N . TRP A 1 219 ? -1.311 9.477 6.262 1 98.88 219 TRP A N 1
ATOM 1692 C CA . TRP A 1 219 ? -1.268 8.359 7.191 1 98.88 219 TRP A CA 1
ATOM 1693 C C . TRP A 1 219 ? -1.225 8.852 8.633 1 98.88 219 TRP A C 1
ATOM 1695 O O . TRP A 1 219 ? -0.302 9.57 9.023 1 98.88 219 TRP A O 1
ATOM 1705 N N . CYS A 1 220 ? -2.193 8.414 9.438 1 98.62 220 CYS A N 1
ATOM 1706 C CA . CYS A 1 220 ? -2.273 9.094 10.727 1 98.62 220 CYS A CA 1
ATOM 1707 C C . CYS A 1 220 ? -2.178 8.102 11.875 1 98.62 220 CYS A C 1
ATOM 1709 O O . CYS A 1 220 ? -3.197 7.691 12.43 1 98.62 220 CYS A O 1
ATOM 1711 N N . GLY A 1 221 ? -0.932 7.855 12.289 1 97.94 221 GLY A N 1
ATOM 1712 C CA . GLY A 1 221 ? -0.688 7.008 13.445 1 97.94 221 GLY A CA 1
ATOM 1713 C C . GLY A 1 221 ? -1.226 7.594 14.734 1 97.94 221 GLY A C 1
ATOM 1714 O O . GLY A 1 221 ? -1.713 6.859 15.602 1 97.94 221 GLY A O 1
ATOM 1715 N N . LEU A 1 222 ? -1.206 8.906 14.883 1 98.31 222 LEU A N 1
ATOM 1716 C CA . LEU A 1 222 ? -1.695 9.562 16.094 1 98.31 222 LEU A CA 1
ATOM 1717 C C . LEU A 1 222 ? -3.195 9.352 16.25 1 98.31 222 LEU A C 1
ATOM 1719 O O . LEU A 1 222 ? -3.674 9.117 17.375 1 98.31 222 LEU A O 1
ATOM 1723 N N . ALA A 1 223 ? -3.916 9.414 15.117 1 98.69 223 ALA A N 1
ATOM 1724 C CA . ALA A 1 223 ? -5.348 9.133 15.18 1 98.69 223 ALA A CA 1
ATOM 1725 C C . ALA A 1 223 ? -5.609 7.672 15.523 1 98.69 223 ALA A C 1
ATOM 1727 O O . ALA A 1 223 ? -6.512 7.359 16.297 1 98.69 223 ALA A O 1
ATOM 1728 N N . LYS A 1 224 ? -4.844 6.805 14.953 1 98.5 224 LYS A N 1
ATOM 1729 C CA . LYS A 1 224 ? -4.969 5.383 15.25 1 98.5 224 LYS A CA 1
ATOM 1730 C C . LYS A 1 224 ? -4.75 5.109 16.734 1 98.5 224 LYS A C 1
ATOM 1732 O O . LYS A 1 224 ? -5.539 4.406 17.375 1 98.5 224 LYS A O 1
ATOM 1737 N N . TYR A 1 225 ? -3.693 5.664 17.328 1 98.12 225 TYR A N 1
ATOM 1738 C CA . TYR A 1 225 ? -3.416 5.484 18.75 1 98.12 225 TYR A CA 1
ATOM 1739 C C . TYR A 1 225 ? -4.543 6.055 19.594 1 98.12 225 TYR A C 1
ATOM 1741 O O . TYR A 1 225 ? -4.977 5.426 20.578 1 98.12 225 TYR A O 1
ATOM 1749 N N . THR A 1 226 ? -5.02 7.188 19.188 1 98.5 226 THR A N 1
ATOM 1750 C CA . THR A 1 226 ? -6.055 7.859 19.969 1 98.5 226 THR A CA 1
ATOM 1751 C C . THR A 1 226 ? -7.344 7.043 19.969 1 98.5 226 THR A C 1
ATOM 1753 O O . THR A 1 226 ? -7.898 6.742 21.031 1 98.5 226 THR A O 1
ATOM 1756 N N . LEU A 1 227 ? -7.762 6.566 18.844 1 98.25 227 LEU A N 1
ATOM 1757 C CA . LEU A 1 227 ? -9.094 5.992 18.672 1 98.25 227 LEU A CA 1
ATOM 1758 C C . LEU A 1 227 ? -9.102 4.52 19.062 1 98.25 227 LEU A C 1
ATOM 1760 O O . LEU A 1 227 ? -10.148 3.971 19.422 1 98.25 227 LEU A O 1
ATOM 1764 N N . PHE A 1 228 ? -7.918 3.885 19.062 1 97.62 228 PHE A N 1
ATOM 1765 C CA . PHE A 1 228 ? -7.984 2.436 19.203 1 97.62 228 PHE A CA 1
ATOM 1766 C C . PHE A 1 228 ? -7.09 1.96 20.344 1 97.62 228 PHE A C 1
ATOM 1768 O O . PHE A 1 228 ? -7.254 0.845 20.844 1 97.62 228 PHE A O 1
ATOM 1775 N N . ASP A 1 229 ? -6.148 2.766 20.734 1 96.88 229 ASP A N 1
ATOM 1776 C CA . ASP A 1 229 ? -5.277 2.365 21.828 1 96.88 229 ASP A CA 1
ATOM 1777 C C . ASP A 1 229 ? -5.637 3.109 23.109 1 96.88 229 ASP A C 1
ATOM 1779 O O . ASP A 1 229 ? -5.691 2.51 24.188 1 96.88 229 ASP A O 1
ATOM 1783 N N . ILE A 1 230 ? -5.91 4.41 23.047 1 97.94 230 ILE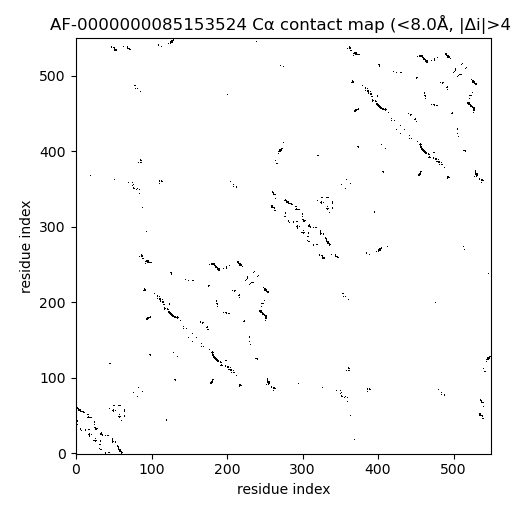 A N 1
ATOM 1784 C CA . ILE A 1 230 ? -6.176 5.238 24.219 1 97.94 230 ILE A CA 1
ATOM 1785 C C . ILE A 1 230 ? -7.672 5.242 24.516 1 97.94 230 ILE A C 1
ATOM 1787 O O . ILE A 1 230 ? -8.078 5.137 25.672 1 97.94 230 ILE A O 1
ATOM 1791 N N . LEU A 1 231 ? -8.484 5.344 23.438 1 97.56 231 LEU A N 1
ATOM 1792 C CA . LEU A 1 231 ? -9.938 5.434 23.578 1 97.56 231 LEU A CA 1
ATOM 1793 C C . LEU A 1 231 ? -10.633 4.363 22.75 1 97.56 231 LEU A C 1
ATOM 1795 O O . LEU A 1 231 ? -11.477 4.676 21.906 1 97.56 231 LEU A O 1
ATOM 1799 N N . PRO A 1 232 ? -10.438 3.102 23.047 1 96.31 232 PRO A N 1
ATOM 1800 C CA . PRO A 1 232 ? -11.008 2.051 22.203 1 96.31 232 PRO A CA 1
ATOM 1801 C C . PRO A 1 232 ? -12.531 2.117 22.125 1 96.31 232 PRO A C 1
ATOM 1803 O O . PRO A 1 232 ? -13.125 1.676 21.141 1 96.31 232 PRO A O 1
ATOM 1806 N N . GLU A 1 233 ? -13.156 2.674 23.109 1 96.62 233 GLU A N 1
ATOM 1807 C CA . GLU A 1 233 ? -14.602 2.814 23.078 1 96.62 233 GLU A CA 1
ATOM 1808 C C . GLU A 1 233 ? -15.055 3.73 21.953 1 96.62 233 GLU A C 1
ATOM 1810 O O . GLU A 1 233 ? -16.125 3.543 21.375 1 96.62 233 GLU A O 1
ATOM 1815 N N . LEU A 1 234 ? -14.266 4.707 21.625 1 97.38 234 LEU A N 1
ATOM 1816 C CA . LEU A 1 234 ? -14.617 5.602 20.531 1 97.38 234 LEU A CA 1
ATOM 1817 C C . LEU A 1 234 ? -14.508 4.883 19.188 1 97.38 234 LEU A C 1
ATOM 1819 O O . LEU A 1 234 ? -15.328 5.102 18.297 1 97.38 234 LEU A O 1
ATOM 1823 N N . GLY A 1 235 ? -13.469 4.039 19.031 1 97.38 235 GLY A N 1
ATOM 1824 C CA . GLY A 1 235 ? -13.383 3.211 17.844 1 97.38 235 GLY A CA 1
ATOM 1825 C C . GLY A 1 235 ? -14.594 2.326 17.641 1 97.38 235 GLY A C 1
ATOM 1826 O O . GLY A 1 235 ? -15.086 2.188 16.516 1 97.38 235 GLY A O 1
ATOM 1827 N N . ARG A 1 236 ? -15.078 1.828 18.719 1 96.88 236 ARG A N 1
ATOM 1828 C CA . ARG A 1 236 ? -16.281 0.997 18.656 1 96.88 236 ARG A CA 1
ATOM 1829 C C . ARG A 1 236 ? -17.516 1.836 18.344 1 96.88 236 ARG A C 1
ATOM 1831 O O . ARG A 1 236 ? -18.375 1.413 17.578 1 96.88 236 ARG A O 1
ATOM 1838 N N . LYS A 1 237 ? -17.531 2.953 18.906 1 97.25 237 LYS A N 1
ATOM 1839 C CA . LYS A 1 237 ? -18.672 3.85 18.719 1 97.25 237 LYS A CA 1
ATOM 1840 C C . LYS A 1 237 ? -18.828 4.23 17.25 1 97.25 237 LYS A C 1
ATOM 1842 O O . LYS A 1 237 ? -19.953 4.375 16.766 1 97.25 237 LYS A O 1
ATOM 1847 N N . ILE A 1 238 ? -17.75 4.316 16.609 1 97.44 238 ILE A N 1
ATOM 1848 C CA . ILE A 1 238 ? -17.875 4.754 15.219 1 97.44 238 ILE A CA 1
ATOM 1849 C C . ILE A 1 238 ? -18 3.537 14.305 1 97.44 238 ILE A C 1
ATOM 1851 O O . ILE A 1 238 ? -17.953 3.668 13.078 1 97.44 238 ILE A O 1
ATOM 1855 N N . GLY A 1 239 ? -18.031 2.383 14.82 1 97 239 GLY A N 1
ATOM 1856 C CA . GLY A 1 239 ? -18.516 1.238 14.062 1 97 239 GLY A CA 1
ATOM 1857 C C . GLY A 1 239 ? -17.422 0.239 13.727 1 97 239 GLY A C 1
ATOM 1858 O O . GLY A 1 239 ? -17.641 -0.679 12.93 1 97 239 GLY A O 1
ATOM 1859 N N . VAL A 1 240 ? -16.25 0.301 14.273 1 97.94 240 VAL A N 1
ATOM 1860 C CA . VAL A 1 240 ? -15.211 -0.703 14.047 1 97.94 240 VAL A CA 1
ATOM 1861 C C . VAL A 1 240 ? -15.383 -1.857 15.031 1 97.94 240 VAL A C 1
ATOM 1863 O O . VAL A 1 240 ? -15.359 -1.655 16.25 1 97.94 240 VAL A O 1
ATOM 1866 N N . PRO A 1 241 ? -15.523 -3.021 14.523 1 97.31 241 PRO A N 1
ATOM 1867 C CA . PRO A 1 241 ? -15.773 -4.156 15.414 1 97.31 241 PRO A CA 1
ATOM 1868 C C . PRO A 1 241 ? -14.602 -4.449 16.344 1 97.31 241 PRO A C 1
ATOM 1870 O O . PRO A 1 241 ? -13.445 -4.258 15.953 1 97.31 241 PRO A O 1
ATOM 1873 N N . GLU A 1 242 ? -14.906 -5.035 17.469 1 96.25 242 GLU A N 1
ATOM 1874 C CA . GLU A 1 242 ? -13.906 -5.328 18.5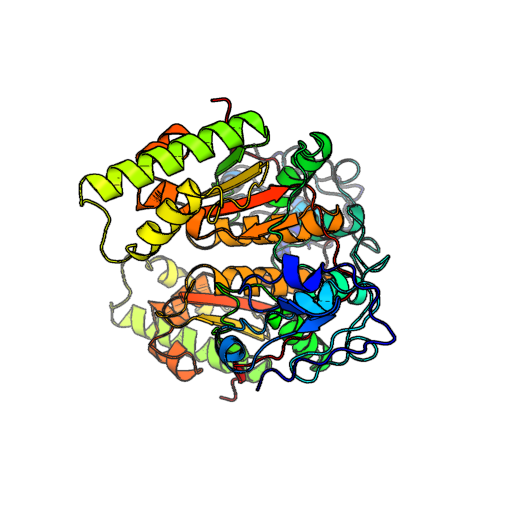 1 96.25 242 GLU A CA 1
ATOM 1875 C C . GLU A 1 242 ? -12.914 -6.379 18 1 96.25 242 GLU A C 1
ATOM 1877 O O . GLU A 1 242 ? -11.734 -6.344 18.375 1 96.25 242 GLU A O 1
ATOM 1882 N N . ASN A 1 243 ? -13.375 -7.281 17.172 1 96.75 243 ASN A N 1
ATOM 1883 C CA . ASN A 1 243 ? -12.508 -8.367 16.734 1 96.75 243 ASN A CA 1
ATOM 1884 C C . ASN A 1 243 ? -11.617 -7.93 15.562 1 96.75 243 ASN A C 1
ATOM 1886 O O . ASN A 1 243 ? -10.844 -8.734 15.031 1 96.75 243 ASN A O 1
ATOM 1890 N N . HIS A 1 244 ? -11.742 -6.699 15.164 1 97.19 244 HIS A N 1
ATOM 1891 C CA . HIS A 1 244 ? -10.836 -6.133 14.172 1 97.19 244 HIS A CA 1
ATOM 1892 C C . HIS A 1 244 ? -9.594 -5.543 14.828 1 97.19 244 HIS A C 1
ATOM 1894 O O . HIS A 1 244 ? -9.547 -4.348 15.117 1 97.19 244 HIS A O 1
ATOM 1900 N N . LYS A 1 245 ? -8.562 -6.344 14.977 1 93.25 245 LYS A N 1
ATOM 1901 C CA . LYS A 1 245 ? -7.379 -5.934 15.719 1 93.25 245 LYS A CA 1
ATOM 1902 C C . LYS A 1 245 ? -6.371 -5.234 14.812 1 93.25 245 LYS A C 1
ATOM 1904 O O . LYS A 1 245 ? -5.535 -4.457 15.281 1 93.25 245 LYS A O 1
ATOM 1909 N N . SER A 1 246 ? -6.398 -5.57 13.531 1 96.12 246 SER A N 1
ATOM 1910 C CA . SER A 1 246 ? -5.598 -4.852 12.547 1 96.12 246 SER A CA 1
ATOM 1911 C C . SER A 1 246 ? -6.375 -3.684 11.953 1 96.12 246 SER A C 1
ATOM 1913 O O . SER A 1 246 ? -7.418 -3.881 11.32 1 96.12 246 SER A O 1
ATOM 1915 N N . VAL A 1 247 ? -5.945 -2.49 12.25 1 98.19 247 VAL A N 1
ATOM 1916 C CA . VAL A 1 247 ? -6.676 -1.282 11.883 1 98.19 247 VAL A CA 1
ATOM 1917 C C . VAL A 1 247 ? -5.691 -0.143 11.617 1 98.19 247 VAL A C 1
ATOM 1919 O O . VAL A 1 247 ? -4.648 -0.051 12.273 1 98.19 247 VAL A O 1
ATOM 1922 N N . TYR A 1 248 ? -5.973 0.707 10.625 1 98.69 248 TYR A N 1
ATOM 1923 C CA . TYR A 1 248 ? -5.203 1.935 10.438 1 98.69 248 TYR A CA 1
ATOM 1924 C C . TYR A 1 248 ? -6.07 3.033 9.836 1 98.69 248 TYR A C 1
ATOM 1926 O O . TYR A 1 248 ? -7.207 2.783 9.43 1 98.69 248 TYR A O 1
ATOM 1934 N N . ILE A 1 249 ? -5.523 4.277 9.867 1 98.88 249 ILE A N 1
ATOM 1935 C CA . ILE A 1 249 ? -6.348 5.445 9.57 1 98.88 249 ILE A CA 1
ATOM 1936 C C . ILE A 1 249 ? -5.645 6.316 8.531 1 98.88 249 ILE A C 1
ATOM 1938 O O . ILE A 1 249 ? -4.434 6.531 8.609 1 98.88 249 ILE A O 1
ATOM 1942 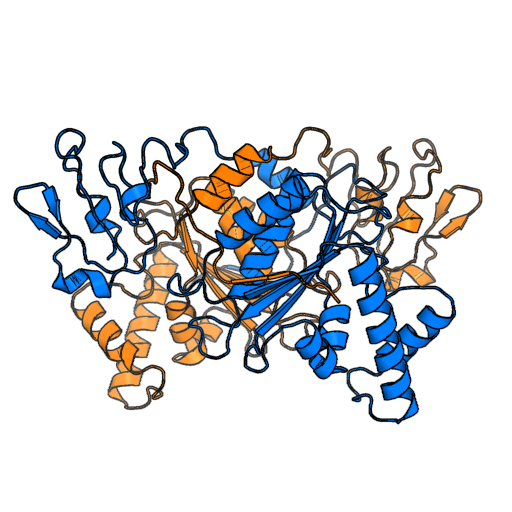N N . MET A 1 250 ? -6.441 6.777 7.613 1 98.88 250 MET A N 1
ATOM 1943 C CA . MET A 1 250 ? -6.016 7.812 6.672 1 98.88 250 MET A CA 1
ATOM 1944 C C . MET A 1 250 ? -6.938 9.023 6.746 1 98.88 250 MET A C 1
ATOM 1946 O O . MET A 1 250 ? -8.156 8.891 6.613 1 98.88 250 MET A O 1
ATOM 1950 N N . LEU A 1 251 ? -6.336 10.18 7.004 1 98.94 251 LEU A N 1
ATOM 1951 C CA . LEU A 1 251 ? -7.066 11.438 6.844 1 98.94 251 LEU A CA 1
ATOM 1952 C C . LEU A 1 251 ? -7.035 11.898 5.391 1 98.94 251 LEU A C 1
ATOM 1954 O O . LEU A 1 251 ? -6.07 11.633 4.668 1 98.94 251 LEU A O 1
ATOM 1958 N N . PHE A 1 252 ? -8.109 12.562 4.961 1 98.94 252 PHE A N 1
ATOM 1959 C CA . PHE A 1 252 ? -8.062 13.031 3.582 1 98.94 252 PHE A CA 1
ATOM 1960 C C . PHE A 1 252 ? -8.984 14.227 3.385 1 98.94 252 PHE A C 1
ATOM 1962 O O . PHE A 1 252 ? -9.875 14.477 4.203 1 98.94 252 PHE A O 1
ATOM 1969 N N . GLY A 1 253 ? -8.75 14.992 2.383 1 98.88 253 GLY A N 1
ATOM 1970 C CA . GLY A 1 253 ? -9.5 16.172 1.974 1 98.88 253 GLY A CA 1
ATOM 1971 C C . GLY A 1 253 ? -8.812 16.953 0.876 1 98.88 253 GLY A C 1
ATOM 1972 O O . GLY A 1 253 ? -7.676 16.656 0.501 1 98.88 253 GLY A O 1
ATOM 1973 N N . LYS A 1 254 ? -9.594 17.953 0.393 1 98.44 254 LYS A N 1
ATOM 1974 C CA . LYS A 1 254 ? -8.945 18.875 -0.525 1 98.44 254 LYS A CA 1
ATOM 1975 C C . LYS A 1 254 ? -7.879 19.703 0.19 1 98.44 254 LYS A C 1
ATOM 1977 O O . LYS A 1 254 ? -8.086 20.141 1.324 1 98.44 254 LYS A O 1
ATOM 1982 N N . THR A 1 255 ? -6.812 19.859 -0.49 1 96.88 255 THR A N 1
ATOM 1983 C CA . THR A 1 255 ? -5.676 20.516 0.15 1 96.88 255 THR A CA 1
ATOM 1984 C C . THR A 1 255 ? -5.707 22.016 -0.102 1 96.88 255 THR A C 1
ATOM 1986 O O . THR A 1 255 ? -6.238 22.469 -1.119 1 96.88 255 THR A O 1
ATOM 1989 N N . LYS A 1 256 ? -5.133 22.75 0.835 1 96.38 256 LYS A N 1
ATOM 1990 C CA . LYS A 1 256 ? -4.938 24.188 0.679 1 96.38 256 LYS A CA 1
ATOM 1991 C C . LYS A 1 256 ? -3.662 24.484 -0.104 1 96.38 256 LYS A C 1
ATOM 1993 O O . LYS A 1 256 ? -3.537 25.547 -0.708 1 96.38 256 LYS A O 1
ATOM 1998 N N . LEU A 1 257 ? -2.75 23.578 -0.016 1 95.19 257 LEU A N 1
ATOM 1999 C CA . LEU A 1 257 ? -1.447 23.75 -0.651 1 95.19 257 LEU A CA 1
ATOM 2000 C C . LEU A 1 257 ? -1.233 22.703 -1.74 1 95.19 257 LEU A C 1
ATOM 2002 O O . LEU A 1 257 ? -1.745 21.594 -1.643 1 95.19 257 LEU A O 1
ATOM 2006 N N . LYS A 1 258 ? -0.507 23.172 -2.748 1 94.19 258 LYS A N 1
ATOM 2007 C CA . LYS A 1 258 ? -0.202 22.266 -3.852 1 94.19 258 LYS A CA 1
ATOM 2008 C C . LYS A 1 258 ? 1.305 22.141 -4.059 1 94.19 258 LYS A C 1
ATOM 2010 O O . LYS A 1 258 ? 2.021 23.141 -4.062 1 94.19 258 LYS A O 1
ATOM 2015 N N . TYR A 1 259 ? 1.723 20.953 -4.23 1 97.81 259 TYR A N 1
ATOM 2016 C CA . TYR A 1 259 ? 3.141 20.703 -4.473 1 97.81 259 TYR A CA 1
ATOM 2017 C C . TYR A 1 259 ? 3.492 20.922 -5.938 1 97.81 259 TYR A C 1
ATOM 2019 O O . TYR A 1 259 ? 2.699 20.609 -6.828 1 97.81 259 TYR A O 1
ATOM 2027 N N . ALA A 1 260 ? 4.727 21.391 -6.156 1 98.12 260 ALA A N 1
ATOM 2028 C CA . ALA A 1 260 ? 5.109 21.828 -7.496 1 98.12 260 ALA A CA 1
ATOM 2029 C C . ALA A 1 260 ? 6.055 20.828 -8.148 1 98.12 260 ALA A C 1
ATOM 2031 O O . ALA A 1 260 ? 6.145 20.766 -9.375 1 98.12 260 ALA A O 1
ATOM 2032 N N . ARG A 1 261 ? 6.73 20.078 -7.352 1 98.38 261 ARG A N 1
ATOM 2033 C CA . ARG A 1 261 ? 7.773 19.234 -7.926 1 98.38 261 ARG A CA 1
ATOM 2034 C C . ARG A 1 261 ? 8 17.984 -7.07 1 98.38 261 ARG A C 1
ATOM 2036 O O . ARG A 1 261 ? 7.484 17.891 -5.957 1 98.38 261 ARG A O 1
ATOM 2043 N N . THR A 1 262 ? 8.727 17.062 -7.645 1 98.5 262 THR A N 1
ATOM 2044 C CA . THR A 1 262 ? 9.031 15.805 -6.969 1 98.5 262 THR A CA 1
ATOM 2045 C C . THR A 1 262 ? 10.148 15.992 -5.949 1 98.5 262 THR A C 1
ATOM 2047 O O . THR A 1 262 ? 10.82 17.016 -5.945 1 98.5 262 THR A O 1
ATOM 2050 N N . VAL A 1 263 ? 10.281 15.039 -5.055 1 98.25 263 VAL A N 1
ATOM 2051 C CA . VAL A 1 263 ? 11.414 14.945 -4.141 1 98.25 263 VAL A CA 1
ATOM 2052 C C . VAL A 1 263 ? 12.383 13.875 -4.629 1 98.25 263 VAL A C 1
ATOM 2054 O O . VAL A 1 263 ? 12.102 13.164 -5.602 1 98.25 263 VAL A O 1
ATOM 2057 N N . GLN A 1 264 ? 13.516 13.898 -3.996 1 95.5 264 GLN A N 1
ATOM 2058 C CA . GLN A 1 264 ? 14.523 12.875 -4.281 1 95.5 264 GLN A CA 1
ATOM 2059 C C . GLN A 1 264 ? 14.914 12.125 -3.012 1 95.5 264 GLN A C 1
ATOM 2061 O O . GLN A 1 264 ? 15.391 12.727 -2.047 1 95.5 264 GLN A O 1
ATOM 2066 N N . ARG A 1 265 ? 14.625 10.867 -3.029 1 92.06 265 ARG A N 1
ATOM 2067 C CA . ARG A 1 265 ? 15.031 10.016 -1.918 1 92.06 265 ARG A CA 1
ATOM 2068 C C . ARG A 1 265 ? 16.031 8.953 -2.377 1 92.06 265 ARG A C 1
ATOM 2070 O O . ARG A 1 265 ? 15.883 8.383 -3.457 1 92.06 265 ARG A O 1
ATOM 2077 N N . LYS A 1 266 ? 17.047 8.852 -1.574 1 82.94 266 LYS A N 1
ATOM 2078 C CA . LYS A 1 266 ? 18 7.77 -1.828 1 82.94 266 LYS A CA 1
ATOM 2079 C C . LYS A 1 266 ? 17.594 6.5 -1.084 1 82.94 266 LYS A C 1
ATOM 2081 O O . LYS A 1 266 ? 16.984 6.566 -0.016 1 82.94 266 LYS A O 1
ATOM 2086 N N . ASN A 1 267 ? 17.984 5.465 -1.767 1 79.62 267 ASN A N 1
ATOM 2087 C CA . ASN A 1 267 ? 17.859 4.203 -1.046 1 79.62 267 ASN A CA 1
ATOM 2088 C C . ASN A 1 267 ? 18.938 4.059 0.021 1 79.62 267 ASN A C 1
ATOM 2090 O O . ASN A 1 267 ? 20.125 4.262 -0.257 1 79.62 267 ASN A O 1
ATOM 2094 N N . ARG A 1 268 ? 18.531 3.713 1.128 1 78.94 268 ARG A N 1
ATOM 2095 C CA . ARG A 1 268 ? 19.531 3.732 2.195 1 78.94 268 ARG A CA 1
ATOM 2096 C C . ARG A 1 268 ? 19.984 2.32 2.551 1 78.94 268 ARG A C 1
ATOM 2098 O O . ARG A 1 268 ? 21.141 2.107 2.916 1 78.94 268 ARG A O 1
ATOM 2105 N N . ALA A 1 269 ? 19.172 1.381 2.432 1 89.56 269 ALA A N 1
ATOM 2106 C CA . ALA A 1 269 ? 19.531 0.047 2.904 1 89.56 269 ALA A CA 1
ATOM 2107 C C . ALA A 1 269 ? 19.078 -1.026 1.919 1 89.56 269 ALA A C 1
ATOM 2109 O O . ALA A 1 269 ? 17.953 -1.506 1.992 1 89.56 269 ALA A O 1
ATOM 2110 N N . ILE A 1 270 ? 20.094 -1.387 1.01 1 95.94 270 ILE A N 1
ATOM 2111 C CA . ILE A 1 270 ? 19.828 -2.447 0.044 1 95.94 270 ILE A CA 1
ATOM 2112 C C . ILE A 1 270 ? 20.812 -3.6 0.265 1 95.94 270 ILE A C 1
ATOM 2114 O O . ILE A 1 270 ? 22.031 -3.408 0.214 1 95.94 270 ILE A O 1
ATOM 2118 N N . ASN A 1 271 ? 20.266 -4.676 0.586 1 97.5 271 ASN A N 1
ATOM 2119 C CA . ASN A 1 271 ? 21 -5.934 0.65 1 97.5 271 ASN A CA 1
ATOM 2120 C C . ASN A 1 271 ? 20.75 -6.793 -0.585 1 97.5 271 ASN A C 1
ATOM 2122 O O . ASN A 1 271 ? 19.766 -7.512 -0.656 1 97.5 271 ASN A O 1
ATOM 2126 N N . ARG A 1 272 ? 21.656 -6.727 -1.529 1 97.25 272 ARG A N 1
ATOM 2127 C CA . ARG A 1 272 ? 21.562 -7.598 -2.695 1 97.25 272 ARG A CA 1
ATOM 2128 C C . ARG A 1 272 ? 22.141 -8.977 -2.393 1 97.25 272 ARG A C 1
ATOM 2130 O O . ARG A 1 272 ? 23.344 -9.117 -2.164 1 97.25 272 ARG A O 1
ATOM 2137 N N . VAL A 1 273 ? 21.359 -9.93 -2.504 1 97.81 273 VAL A N 1
ATOM 2138 C CA . VAL A 1 273 ? 21.75 -11.266 -2.066 1 97.81 273 VAL A CA 1
ATOM 2139 C C . VAL A 1 273 ? 22.641 -11.914 -3.115 1 97.81 273 VAL A C 1
ATOM 2141 O O . VAL A 1 273 ? 22.328 -11.906 -4.309 1 97.81 273 VAL A O 1
ATOM 2144 N N . ARG A 1 274 ? 23.938 -12.453 -2.705 1 91.38 274 ARG A N 1
ATOM 2145 C CA . ARG A 1 274 ? 24.875 -13.102 -3.609 1 91.38 274 ARG A CA 1
ATOM 2146 C C . ARG A 1 274 ? 25.266 -14.484 -3.102 1 91.38 274 ARG A C 1
ATOM 2148 O O . ARG A 1 274 ? 25.906 -14.609 -2.051 1 91.38 274 ARG A O 1
ATOM 2155 N N . LEU A 1 275 ? 24.406 -15.375 -2.871 1 85.06 275 LEU A N 1
ATOM 2156 C CA . LEU A 1 275 ? 24.734 -16.688 -2.324 1 85.06 275 LEU A CA 1
ATOM 2157 C C . LEU A 1 275 ? 25.594 -17.484 -3.305 1 85.06 275 LEU A C 1
ATOM 2159 O O . LEU A 1 275 ? 25.484 -17.312 -4.52 1 85.06 275 LEU A O 1
ATOM 2163 N N . MET B 1 1 ? 24.703 17.969 7.848 1 88.19 1 MET B N 1
ATOM 2164 C CA . MET B 1 1 ? 24.031 19.25 7.641 1 88.19 1 MET B CA 1
ATOM 2165 C C . MET B 1 1 ? 22.938 19.125 6.594 1 88.19 1 MET B C 1
ATOM 2167 O O . MET B 1 1 ? 23.078 18.375 5.621 1 88.19 1 MET B O 1
ATOM 2171 N N . ILE B 1 2 ? 21.797 19.859 6.77 1 96 2 ILE B N 1
ATOM 2172 C CA . ILE B 1 2 ? 20.656 19.703 5.875 1 96 2 ILE B CA 1
ATOM 2173 C C . ILE B 1 2 ? 20.844 20.594 4.648 1 96 2 ILE B C 1
ATOM 2175 O O . ILE B 1 2 ? 20.125 20.453 3.65 1 96 2 ILE B O 1
ATOM 2179 N N . ASN B 1 3 ? 21.812 21.562 4.637 1 96.75 3 ASN B N 1
ATOM 2180 C CA . ASN B 1 3 ? 22.156 22.438 3.516 1 96.75 3 ASN B CA 1
ATOM 2181 C C . ASN B 1 3 ? 20.922 23.109 2.934 1 96.75 3 ASN B C 1
ATOM 2183 O O . ASN B 1 3 ? 20.688 23.031 1.726 1 96.75 3 ASN B O 1
ATOM 2187 N N . PHE B 1 4 ? 20.141 23.734 3.807 1 97.94 4 PHE B N 1
ATOM 2188 C CA . PHE B 1 4 ? 19 24.531 3.365 1 97.94 4 PHE B CA 1
ATOM 2189 C C . PHE B 1 4 ? 19.469 25.844 2.744 1 97.94 4 PHE B C 1
ATOM 2191 O O . PHE B 1 4 ? 20.125 26.641 3.398 1 97.94 4 PHE B O 1
ATOM 2198 N N . CYS B 1 5 ? 19.109 26.047 1.462 1 97.62 5 CYS B N 1
ATOM 2199 C CA . CYS B 1 5 ? 19.516 27.25 0.747 1 97.62 5 CYS B CA 1
ATOM 2200 C C . CYS B 1 5 ? 18.328 27.891 0.039 1 97.62 5 CYS B C 1
ATOM 2202 O O . CYS B 1 5 ? 17.484 27.188 -0.542 1 97.62 5 CYS B O 1
ATOM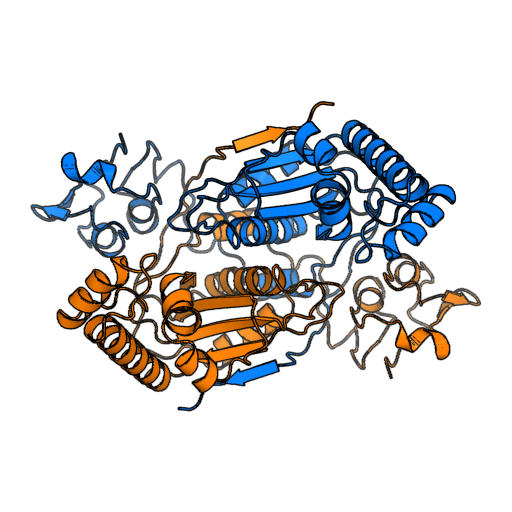 2204 N N . LEU B 1 6 ? 18.312 29.203 0.102 1 98 6 LEU B N 1
ATOM 2205 C CA . LEU B 1 6 ? 17.25 29.984 -0.544 1 98 6 LEU B CA 1
ATOM 2206 C C . LEU B 1 6 ? 17.812 30.844 -1.669 1 98 6 LEU B C 1
ATOM 2208 O O . LEU B 1 6 ? 18.781 31.594 -1.461 1 98 6 LEU B O 1
ATOM 2212 N N . ASP B 1 7 ? 17.281 30.656 -2.816 1 98.12 7 ASP B N 1
ATOM 2213 C CA . ASP B 1 7 ? 17.484 31.625 -3.885 1 98.12 7 ASP B CA 1
ATOM 2214 C C . ASP B 1 7 ? 16.531 32.812 -3.736 1 98.12 7 ASP B C 1
ATOM 2216 O O . ASP B 1 7 ? 15.391 32.75 -4.211 1 98.12 7 ASP B O 1
ATOM 2220 N N . GLN B 1 8 ? 16.969 33.906 -3.234 1 97.5 8 GLN B N 1
ATOM 2221 C CA . GLN B 1 8 ? 16.125 35.031 -2.898 1 97.5 8 GLN B CA 1
ATOM 2222 C C . GLN B 1 8 ? 15.547 35.688 -4.156 1 97.5 8 GLN B C 1
ATOM 2224 O O . GLN B 1 8 ? 14.484 36.281 -4.109 1 97.5 8 GLN B O 1
ATOM 2229 N N . GLU B 1 9 ? 16.25 35.594 -5.238 1 97.69 9 GLU B N 1
ATOM 2230 C CA . GLU B 1 9 ? 15.766 36.188 -6.484 1 97.69 9 GLU B CA 1
ATOM 2231 C C . GLU B 1 9 ? 14.547 35.438 -7.012 1 97.69 9 GLU B C 1
ATOM 2233 O O . GLU B 1 9 ? 13.68 36.031 -7.656 1 97.69 9 GLU B O 1
ATOM 2238 N N . ARG B 1 10 ? 14.438 34.188 -6.664 1 97.69 10 ARG B N 1
ATOM 2239 C CA . ARG B 1 10 ? 13.336 33.375 -7.148 1 97.69 10 ARG B CA 1
ATOM 2240 C C . ARG B 1 10 ? 12.195 33.344 -6.137 1 97.69 10 ARG B C 1
ATOM 2242 O O . ARG B 1 10 ? 11.047 33.094 -6.504 1 97.69 10 ARG B O 1
ATOM 2249 N N . CYS B 1 11 ? 12.531 33.625 -4.977 1 98.25 11 CYS B N 1
ATOM 2250 C CA . CYS B 1 11 ? 11.531 33.5 -3.924 1 98.25 11 CYS B CA 1
ATOM 2251 C C . CYS B 1 11 ? 10.453 34.562 -4.09 1 98.25 11 CYS B C 1
ATOM 2253 O O . CYS B 1 11 ? 10.758 35.75 -4.219 1 98.25 11 CYS B O 1
ATOM 2255 N N . ASN B 1 12 ? 9.203 34.125 -4.051 1 98.06 12 ASN B N 1
ATOM 2256 C CA . ASN B 1 12 ? 8.109 35.094 -4.176 1 98.06 12 ASN B CA 1
ATOM 2257 C C . ASN B 1 12 ? 7.488 35.406 -2.82 1 98.06 12 ASN B C 1
ATOM 2259 O O . ASN B 1 12 ? 6.395 35.969 -2.75 1 98.06 12 ASN B O 1
ATOM 2263 N N . LYS B 1 13 ? 8.039 34.906 -1.764 1 97.81 13 LYS B N 1
ATOM 2264 C CA . LYS B 1 13 ? 7.734 35.219 -0.378 1 97.81 13 LYS B CA 1
ATOM 2265 C C . LYS B 1 13 ? 6.344 34.75 0.016 1 97.81 13 LYS B C 1
ATOM 2267 O O . LYS B 1 13 ? 5.684 35.344 0.862 1 97.81 13 LYS B O 1
ATOM 2272 N N . CYS B 1 14 ? 5.891 33.656 -0.577 1 96.81 14 CYS B N 1
ATOM 2273 C CA . CYS B 1 14 ? 4.531 33.188 -0.32 1 96.81 14 CYS B CA 1
ATOM 2274 C C . CYS B 1 14 ? 4.441 32.5 1.038 1 96.81 14 CYS B C 1
ATOM 2276 O O . CYS B 1 14 ? 3.348 32.344 1.584 1 96.81 14 CYS B O 1
ATOM 2278 N N . GLY B 1 15 ? 5.555 31.922 1.574 1 97.38 15 GLY B N 1
ATOM 2279 C CA . GLY B 1 15 ? 5.59 31.344 2.908 1 97.38 15 GLY B CA 1
ATOM 2280 C C . GLY B 1 15 ? 5.113 29.891 2.947 1 97.38 15 GLY B C 1
ATOM 2281 O O . GLY B 1 15 ? 5.074 29.281 4.012 1 97.38 15 GLY B O 1
ATOM 2282 N N . ALA B 1 16 ? 4.797 29.25 1.881 1 97.88 16 ALA B N 1
ATOM 2283 C CA . ALA B 1 16 ? 4.258 27.891 1.833 1 97.88 16 ALA B CA 1
ATOM 2284 C C . ALA B 1 16 ? 5.234 26.891 2.445 1 97.88 16 ALA B C 1
ATOM 2286 O O . ALA B 1 16 ? 4.82 25.922 3.094 1 97.88 16 ALA B O 1
ATOM 2287 N N . CYS B 1 17 ? 6.527 27.156 2.221 1 98.5 17 CYS B N 1
ATOM 2288 C CA . CYS B 1 17 ? 7.543 26.25 2.748 1 98.5 17 CYS B CA 1
ATOM 2289 C C . CYS B 1 17 ? 7.496 26.203 4.27 1 98.5 17 CYS B C 1
ATOM 2291 O O . CYS B 1 17 ? 7.59 25.125 4.867 1 98.5 17 CYS B O 1
ATOM 2293 N N . ALA B 1 18 ? 7.344 27.328 4.895 1 98.19 18 ALA B N 1
ATOM 2294 C CA . ALA B 1 18 ? 7.25 27.406 6.352 1 98.19 18 ALA B CA 1
ATOM 2295 C C . ALA B 1 18 ? 5.957 26.766 6.852 1 98.19 18 ALA B C 1
ATOM 2297 O O . ALA B 1 18 ? 5.961 26.031 7.844 1 98.19 18 ALA B O 1
ATOM 2298 N N . MET B 1 19 ? 4.906 27.047 6.223 1 97.12 19 MET B N 1
ATOM 2299 C CA . MET B 1 19 ? 3.594 26.547 6.621 1 97.12 19 MET B CA 1
ATOM 2300 C C . MET B 1 19 ? 3.553 25.016 6.543 1 97.12 19 MET B C 1
ATOM 2302 O O . MET B 1 19 ? 2.947 24.359 7.395 1 97.12 19 MET B O 1
ATOM 2306 N N . ASP B 1 20 ? 4.203 24.453 5.59 1 98 20 ASP B N 1
ATOM 2307 C CA . ASP B 1 20 ? 4.074 23.031 5.293 1 98 20 ASP B CA 1
ATOM 2308 C C . ASP B 1 20 ? 5.152 22.219 6.012 1 98 20 ASP B C 1
ATOM 2310 O O . ASP B 1 20 ? 5.152 21 5.953 1 98 20 ASP B O 1
ATOM 2314 N N . CYS B 1 21 ? 6.074 22.875 6.672 1 98.12 21 CYS B N 1
ATOM 2315 C CA . CYS B 1 21 ? 7.137 22.141 7.348 1 98.12 21 CYS B CA 1
ATOM 2316 C C . CYS B 1 21 ? 6.594 21.359 8.547 1 98.12 21 CYS B C 1
ATOM 2318 O O . CYS B 1 21 ? 6.188 21.969 9.539 1 98.12 21 CYS B O 1
ATOM 2320 N N . PRO B 1 22 ? 6.66 20.016 8.461 1 96.69 22 PRO B N 1
ATOM 2321 C CA . PRO B 1 22 ? 6.082 19.266 9.57 1 96.69 22 PRO B CA 1
ATOM 2322 C C . PRO B 1 22 ? 6.898 19.391 10.859 1 96.69 22 PRO B C 1
ATOM 2324 O O . PRO B 1 22 ? 6.371 19.188 11.953 1 96.69 22 PRO B O 1
ATOM 2327 N N . ALA B 1 23 ? 8.133 19.734 10.758 1 96.69 23 ALA B N 1
ATOM 2328 C CA . ALA B 1 23 ? 9 19.906 11.922 1 96.69 23 ALA B CA 1
ATOM 2329 C C . ALA B 1 23 ? 8.977 21.344 12.422 1 96.69 23 ALA B C 1
ATOM 2331 O O . ALA B 1 23 ? 9.531 21.656 13.477 1 96.69 23 ALA B O 1
ATOM 2332 N N . SER B 1 24 ? 8.352 22.203 11.656 1 96.38 24 SER B N 1
ATOM 2333 C CA . SER B 1 24 ? 8.203 23.609 12.008 1 96.38 24 SER B CA 1
ATOM 2334 C C . SER B 1 24 ? 9.555 24.25 12.273 1 96.38 24 SER B C 1
ATOM 2336 O O . SER B 1 24 ? 9.727 24.969 13.273 1 96.38 24 SER B O 1
ATOM 2338 N N . ILE B 1 25 ? 10.469 24 11.391 1 97.81 25 ILE B N 1
ATOM 2339 C CA . ILE B 1 25 ? 11.812 24.516 11.656 1 97.81 25 ILE B CA 1
ATOM 2340 C C . ILE B 1 25 ? 12.102 25.688 10.734 1 97.81 25 ILE B C 1
ATOM 2342 O O . ILE B 1 25 ? 13.156 26.328 10.844 1 97.81 25 ILE B O 1
ATOM 2346 N N . ILE B 1 26 ? 11.242 26 9.789 1 98.25 26 ILE B N 1
ATOM 2347 C CA . ILE B 1 26 ? 11.43 27.125 8.867 1 98.25 26 ILE B CA 1
ATOM 2348 C C . ILE B 1 26 ? 10.75 28.375 9.43 1 98.25 26 ILE B C 1
ATOM 2350 O O . ILE B 1 26 ? 9.547 28.375 9.672 1 98.25 26 ILE B O 1
ATOM 2354 N N . GLU B 1 27 ? 11.477 29.375 9.547 1 96.75 27 GLU B N 1
ATOM 2355 C CA . GLU B 1 27 ? 10.977 30.672 10.039 1 96.75 27 GLU B CA 1
ATOM 2356 C C . GLU B 1 27 ? 11.039 31.734 8.945 1 96.75 27 GLU B C 1
ATOM 2358 O O . GLU B 1 27 ? 11.961 31.734 8.125 1 96.75 27 GLU B O 1
ATOM 2363 N N . ILE B 1 28 ? 10.086 32.625 8.977 1 96.19 28 ILE B N 1
ATOM 2364 C CA . ILE B 1 28 ? 10.117 33.75 8.055 1 96.19 28 ILE B CA 1
ATOM 2365 C C . ILE B 1 28 ? 10.789 34.938 8.719 1 96.19 28 ILE B C 1
ATOM 2367 O O . ILE B 1 28 ? 10.305 35.438 9.742 1 96.19 28 ILE B O 1
ATOM 2371 N N . GLN B 1 29 ? 11.898 35.344 8.172 1 92.62 29 GLN B N 1
ATOM 2372 C CA . GLN B 1 29 ? 12.633 36.531 8.625 1 92.62 29 GLN B CA 1
ATOM 2373 C C . GLN B 1 29 ? 12.844 37.531 7.48 1 92.62 29 GLN B C 1
ATOM 2375 O O . GLN B 1 29 ? 13.391 37.156 6.434 1 92.62 29 GLN B O 1
ATOM 2380 N N . ALA B 1 30 ? 12.492 38.812 7.711 1 92.69 30 ALA B N 1
ATOM 2381 C CA . ALA B 1 30 ? 12.594 39.812 6.672 1 92.69 30 ALA B CA 1
ATOM 2382 C C . ALA B 1 30 ? 11.984 39.344 5.359 1 92.69 30 ALA B C 1
ATOM 2384 O O . ALA B 1 30 ? 12.625 39.406 4.309 1 92.69 30 ALA B O 1
ATOM 2385 N N . ASP B 1 31 ? 10.961 38.594 5.434 1 92.12 31 ASP B N 1
ATOM 2386 C CA . ASP B 1 31 ? 10.102 38.156 4.336 1 92.12 31 ASP B CA 1
ATOM 2387 C C . ASP B 1 31 ? 10.648 36.906 3.684 1 92.12 31 ASP B C 1
ATOM 2389 O O . ASP B 1 31 ? 10.086 36.406 2.705 1 92.12 31 ASP B O 1
ATOM 2393 N N . PHE B 1 32 ? 11.75 36.406 4.215 1 97.12 32 PHE B N 1
ATOM 2394 C CA . PHE B 1 32 ? 12.359 35.219 3.598 1 97.12 32 PHE B CA 1
ATOM 2395 C C . PHE B 1 32 ? 12.406 34.062 4.578 1 97.12 32 PHE B C 1
ATOM 2397 O O . PHE B 1 32 ? 12.648 34.25 5.773 1 97.12 32 PHE B O 1
ATOM 2404 N N . PRO B 1 33 ? 12.156 32.812 4.031 1 97.94 33 PRO B N 1
ATOM 2405 C CA . PRO B 1 33 ? 12.289 31.656 4.895 1 97.94 33 PRO B CA 1
ATOM 2406 C C . PRO B 1 33 ? 13.742 31.375 5.285 1 97.94 33 PRO B C 1
ATOM 2408 O O . PRO B 1 33 ? 14.648 31.562 4.473 1 97.94 33 PRO B O 1
ATOM 2411 N N . ARG B 1 34 ? 13.883 30.969 6.535 1 96.69 34 ARG B N 1
ATOM 2412 C CA . ARG B 1 34 ? 15.195 30.656 7.074 1 96.69 34 ARG B CA 1
ATOM 2413 C C . ARG B 1 34 ? 15.117 29.484 8.055 1 96.69 34 ARG B C 1
ATOM 2415 O O . ARG B 1 34 ? 14.117 29.328 8.75 1 96.69 34 ARG B O 1
ATOM 2422 N N . VAL B 1 35 ? 16.172 28.625 8.031 1 97 35 VAL B N 1
ATOM 2423 C CA . VAL B 1 35 ? 16.344 27.609 9.062 1 97 35 VAL B CA 1
ATOM 2424 C C . VAL B 1 35 ? 17.578 27.938 9.906 1 97 35 VAL B C 1
ATOM 2426 O O . VAL B 1 35 ? 18.688 28.016 9.383 1 97 35 VAL B O 1
ATOM 2429 N N . PHE B 1 36 ? 17.328 28.094 11.172 1 94.69 36 PHE B N 1
ATOM 2430 C CA . PHE B 1 36 ? 18.453 28.375 12.055 1 94.69 36 PHE B CA 1
ATOM 2431 C C . PHE B 1 36 ? 19.219 27.094 12.391 1 94.69 36 PHE B C 1
ATOM 2433 O O . PHE B 1 36 ? 18.641 26.016 12.445 1 94.69 36 PHE B O 1
ATOM 2440 N N . PRO B 1 37 ? 20.516 27.234 12.648 1 93.69 37 PRO B N 1
ATOM 2441 C CA . PRO B 1 37 ? 21.375 26.062 12.875 1 93.69 37 PRO B CA 1
ATOM 2442 C C . PRO B 1 37 ? 20.875 25.172 14.016 1 93.69 37 PRO B C 1
ATOM 2444 O O . PRO B 1 37 ? 20.922 23.953 13.922 1 93.69 37 PRO B O 1
ATOM 2447 N N . TYR B 1 38 ? 20.344 25.734 15.023 1 93.06 38 TYR B N 1
ATOM 2448 C CA . TYR B 1 38 ? 19.938 24.969 16.188 1 93.06 38 TYR B CA 1
ATOM 2449 C C . TYR B 1 38 ? 18.656 24.188 15.906 1 93.06 38 TYR B C 1
ATOM 2451 O O . TYR B 1 38 ? 18.312 23.266 16.656 1 93.06 38 TYR B O 1
ATOM 2459 N N . ASN B 1 39 ? 17.938 24.516 14.82 1 94.62 39 ASN B N 1
ATOM 2460 C CA . ASN B 1 39 ? 16.719 23.812 14.445 1 94.62 39 ASN B CA 1
ATOM 2461 C C . ASN B 1 39 ? 17 22.703 13.445 1 94.62 39 ASN B C 1
ATOM 2463 O O . ASN B 1 39 ? 16.141 21.844 13.203 1 94.62 39 ASN B O 1
ATOM 2467 N N . GLU B 1 40 ? 18.172 22.641 12.906 1 95.81 40 GLU B N 1
ATOM 2468 C CA . GLU B 1 40 ? 18.469 21.734 11.797 1 95.81 40 GLU B CA 1
ATOM 2469 C C . GLU B 1 40 ? 18.344 20.281 12.227 1 95.81 40 GLU B C 1
ATOM 2471 O O . GLU B 1 40 ? 17.938 19.422 11.43 1 95.81 40 GLU B O 1
ATOM 2476 N N . GLU B 1 41 ? 18.641 20.016 13.492 1 95.62 41 GLU B N 1
ATOM 2477 C CA . GLU B 1 41 ? 18.609 18.641 13.977 1 95.62 41 GLU B CA 1
ATOM 2478 C C . GLU B 1 41 ? 17.188 18.094 13.992 1 95.62 41 GLU B C 1
ATOM 2480 O O . GLU B 1 41 ? 16.984 16.875 13.93 1 95.62 41 GLU B O 1
ATOM 2485 N N . SER B 1 42 ? 16.188 18.922 14.016 1 96.88 42 SER B N 1
ATOM 2486 C CA . SER B 1 42 ? 14.789 18.516 14.094 1 96.88 42 SER B CA 1
ATOM 2487 C C . SER B 1 42 ? 14.219 18.25 12.703 1 96.88 42 SER B C 1
ATOM 2489 O O . SER B 1 42 ? 13.086 17.797 12.57 1 96.88 42 SER B O 1
ATOM 2491 N N . CYS B 1 43 ? 15.039 18.547 11.695 1 97.56 43 CYS B N 1
ATOM 2492 C CA . CYS B 1 43 ? 14.57 18.359 10.328 1 97.56 43 CYS B CA 1
ATOM 2493 C C . CYS B 1 43 ? 14.305 16.875 10.047 1 97.56 43 CYS B C 1
ATOM 2495 O O . CYS B 1 43 ? 15.156 16.031 10.32 1 97.56 43 CYS B O 1
ATOM 2497 N N . TYR B 1 44 ? 13.156 16.625 9.383 1 96.88 44 TYR B N 1
ATOM 2498 C CA . TYR B 1 44 ? 12.797 15.25 9.039 1 96.88 44 TYR B CA 1
ATOM 2499 C C . TYR B 1 44 ? 13.461 14.82 7.734 1 96.88 44 TYR B C 1
ATOM 2501 O O . TYR B 1 44 ? 13.398 13.648 7.355 1 96.88 44 TYR B O 1
ATOM 2509 N N . GLN B 1 45 ? 14.07 15.758 7.055 1 96.94 45 GLN B N 1
ATOM 2510 C CA . GLN B 1 45 ? 14.695 15.523 5.762 1 96.94 45 GLN B CA 1
ATOM 2511 C C . GLN B 1 45 ? 13.688 15 4.746 1 96.94 45 GLN B C 1
ATOM 2513 O O . GLN B 1 45 ? 13.977 14.07 3.988 1 96.94 45 GLN B O 1
ATOM 2518 N N . CYS B 1 46 ? 12.469 15.602 4.766 1 97.69 46 CYS B N 1
ATOM 2519 C CA . CYS B 1 46 ? 11.352 15.094 3.984 1 97.69 46 CYS B CA 1
ATOM 2520 C C . CYS B 1 46 ? 11.195 15.875 2.684 1 97.69 46 CYS B C 1
ATOM 2522 O O . CYS B 1 46 ? 10.461 15.453 1.788 1 97.69 46 CYS B O 1
ATOM 2524 N N . GLU B 1 47 ? 11.805 17 2.561 1 98.38 47 GLU B N 1
ATOM 2525 C CA . GLU B 1 47 ? 11.875 17.812 1.352 1 98.38 47 GLU B CA 1
ATOM 2526 C C . GLU B 1 47 ? 10.523 18.453 1.024 1 98.38 47 GLU B C 1
ATOM 2528 O O . GLU B 1 47 ? 10.281 18.844 -0.115 1 98.38 47 GLU B O 1
ATOM 2533 N N . HIS B 1 48 ? 9.594 18.547 1.996 1 98.56 48 HIS B N 1
ATOM 2534 C CA . HIS B 1 48 ? 8.344 19.266 1.775 1 98.56 48 HIS B CA 1
ATOM 2535 C C . HIS B 1 48 ? 8.609 20.703 1.323 1 98.56 48 HIS B C 1
ATOM 2537 O O . HIS B 1 48 ? 7.938 21.203 0.421 1 98.56 48 HIS B O 1
ATOM 2543 N N . CYS B 1 49 ? 9.578 21.328 1.926 1 98.56 49 CYS B N 1
ATOM 2544 C CA . CYS B 1 49 ? 9.898 22.719 1.662 1 98.56 49 CYS B CA 1
ATOM 2545 C C . CYS B 1 49 ? 10.289 22.922 0.203 1 98.56 49 CYS B C 1
ATOM 2547 O O . CYS B 1 49 ? 9.836 23.875 -0.437 1 98.56 49 CYS B O 1
ATOM 2549 N N . LEU B 1 50 ? 11.094 22.062 -0.288 1 98.5 50 LEU B N 1
ATOM 2550 C CA . LEU B 1 50 ? 11.531 22.078 -1.681 1 98.5 50 LEU B CA 1
ATOM 2551 C C . LEU B 1 50 ? 10.367 21.766 -2.619 1 98.5 50 LEU B C 1
ATOM 2553 O O . LEU B 1 50 ? 10.164 22.469 -3.615 1 98.5 50 LEU B O 1
ATOM 2557 N N . ALA B 1 51 ? 9.586 20.766 -2.326 1 98.69 51 ALA B N 1
ATOM 2558 C CA . ALA B 1 51 ? 8.523 20.266 -3.191 1 98.69 51 ALA B CA 1
ATOM 2559 C C . ALA B 1 51 ? 7.395 21.297 -3.322 1 98.69 51 ALA B C 1
ATOM 2561 O O . ALA B 1 51 ? 6.781 21.406 -4.387 1 98.69 51 ALA B O 1
ATOM 2562 N N . ILE B 1 52 ? 7.117 22.016 -2.23 1 98.56 52 ILE B N 1
ATOM 2563 C CA . ILE B 1 52 ? 5.953 22.891 -2.178 1 98.56 52 ILE B CA 1
ATOM 2564 C C . ILE B 1 52 ? 6.281 24.219 -2.855 1 98.56 52 ILE B C 1
ATOM 2566 O O . ILE B 1 52 ? 5.375 24.984 -3.219 1 98.56 52 ILE B O 1
ATOM 2570 N N . CYS B 1 53 ? 7.531 24.609 -3.025 1 98.62 53 CYS B N 1
ATOM 2571 C CA . CYS B 1 53 ? 7.953 25.906 -3.543 1 98.62 53 CYS B CA 1
ATOM 2572 C C . CYS B 1 53 ? 7.547 26.062 -5.004 1 98.62 53 CYS B C 1
ATOM 2574 O O . CYS B 1 53 ? 8.055 25.359 -5.875 1 98.62 53 CYS B O 1
ATOM 2576 N N . PRO B 1 54 ? 6.73 27.016 -5.332 1 97.81 54 PRO B N 1
ATOM 2577 C CA . PRO B 1 54 ? 6.246 27.125 -6.711 1 97.81 54 PRO B CA 1
ATOM 2578 C C . PRO B 1 54 ? 7.297 27.688 -7.664 1 97.81 54 PRO B C 1
ATOM 2580 O O . PRO B 1 54 ? 7.203 27.5 -8.875 1 97.81 54 PRO B O 1
ATOM 2583 N N . THR B 1 55 ? 8.305 28.312 -7.094 1 98.19 55 THR B N 1
ATOM 2584 C CA . THR B 1 55 ? 9.258 29.016 -7.953 1 98.19 55 THR B CA 1
ATOM 2585 C C . THR B 1 55 ? 10.609 28.312 -7.945 1 98.19 55 THR B C 1
ATOM 2587 O O . THR B 1 55 ? 11.594 28.859 -8.453 1 98.19 55 THR B O 1
ATOM 2590 N N . ALA B 1 56 ? 10.68 27.234 -7.309 1 98.25 56 ALA B N 1
ATOM 2591 C CA . ALA B 1 56 ? 11.914 26.453 -7.23 1 98.25 56 ALA B CA 1
ATOM 2592 C C . ALA B 1 56 ? 13.023 27.266 -6.559 1 98.25 56 ALA B C 1
ATOM 2594 O O . ALA B 1 56 ? 14.172 27.25 -7.012 1 98.25 56 ALA B O 1
ATOM 2595 N N . ALA B 1 57 ? 12.68 27.891 -5.504 1 98.56 57 ALA B N 1
ATOM 2596 C CA . ALA B 1 57 ? 13.625 28.766 -4.828 1 98.56 57 ALA B CA 1
ATOM 2597 C C . ALA B 1 57 ? 14.375 28.031 -3.721 1 98.56 57 ALA B C 1
ATOM 2599 O O . ALA B 1 57 ? 15.383 28.516 -3.211 1 98.56 57 ALA B O 1
ATOM 2600 N N . ILE B 1 58 ? 14 26.906 -3.324 1 98.62 58 ILE B N 1
ATOM 2601 C CA . ILE B 1 58 ? 14.547 26.25 -2.145 1 98.62 58 ILE B CA 1
ATOM 2602 C C . ILE B 1 58 ? 15.32 25 -2.561 1 98.62 58 ILE B C 1
ATOM 2604 O O . ILE B 1 58 ? 14.789 24.141 -3.264 1 98.62 58 ILE B O 1
ATOM 2608 N N . SER B 1 59 ? 16.531 24.906 -2.137 1 98.25 59 SER B N 1
ATOM 2609 C CA . SER B 1 59 ? 17.344 23.688 -2.174 1 98.25 59 SER B CA 1
ATOM 2610 C C . SER B 1 59 ? 17.609 23.156 -0.769 1 98.25 59 SER B C 1
ATOM 2612 O O . SER B 1 59 ? 17.75 23.938 0.175 1 98.25 59 SER B O 1
ATOM 2614 N N . ILE B 1 60 ? 17.641 21.922 -0.647 1 98.12 60 ILE B N 1
ATOM 2615 C CA . ILE B 1 60 ? 17.922 21.281 0.629 1 98.12 60 ILE B CA 1
ATOM 2616 C C . ILE B 1 60 ? 18.531 19.891 0.386 1 98.12 60 ILE B C 1
ATOM 2618 O O . ILE B 1 60 ? 18.25 19.25 -0.63 1 98.12 60 ILE B O 1
ATOM 2622 N N . LEU B 1 61 ? 19.406 19.391 1.321 1 97.25 61 LEU B N 1
ATOM 2623 C CA . LEU B 1 61 ? 20.031 18.078 1.249 1 97.25 61 LEU B CA 1
ATOM 2624 C C . LEU B 1 61 ? 20.797 17.906 -0.059 1 97.25 61 LEU B C 1
ATOM 2626 O O . LEU B 1 61 ? 20.828 16.812 -0.63 1 97.25 61 LEU B O 1
ATOM 2630 N N . ASP B 1 62 ? 21.234 19.031 -0.583 1 96.75 62 ASP B N 1
ATOM 2631 C CA . ASP B 1 62 ? 22.047 19.094 -1.795 1 96.75 62 ASP B CA 1
ATOM 2632 C C . ASP B 1 62 ? 21.234 18.734 -3.027 1 96.75 62 ASP B C 1
ATOM 2634 O O . ASP B 1 62 ? 21.766 18.219 -4.016 1 96.75 62 ASP B O 1
ATOM 2638 N N . ILE B 1 63 ? 19.953 18.875 -2.941 1 97.88 63 ILE B N 1
ATOM 2639 C CA . ILE B 1 63 ? 19.062 18.641 -4.078 1 97.88 63 ILE B CA 1
ATOM 2640 C C . ILE B 1 63 ? 18.719 19.984 -4.734 1 97.88 63 ILE B C 1
ATOM 2642 O O . ILE B 1 63 ? 18.188 20.891 -4.078 1 97.88 63 ILE B O 1
ATOM 2646 N N . ASN B 1 64 ? 19 20.047 -5.98 1 97.38 64 ASN B N 1
ATOM 2647 C CA . ASN B 1 64 ? 18.641 21.203 -6.785 1 97.38 64 ASN B CA 1
ATOM 2648 C C . ASN B 1 64 ? 17.219 21.078 -7.352 1 97.38 64 ASN B C 1
ATOM 2650 O O . ASN B 1 64 ? 16.969 20.203 -8.188 1 97.38 64 ASN B O 1
ATOM 2654 N N . PRO B 1 65 ? 16.312 22 -6.934 1 97.88 65 PRO B N 1
ATOM 2655 C CA . PRO B 1 65 ? 14.922 21.844 -7.363 1 97.88 65 PRO B CA 1
ATOM 2656 C C . PRO B 1 65 ? 14.75 22 -8.875 1 97.88 65 PRO B C 1
ATOM 2658 O O . PRO B 1 65 ? 13.758 21.531 -9.438 1 97.88 65 PRO B O 1
ATOM 2661 N N . GLN B 1 66 ? 15.641 22.625 -9.547 1 95.81 66 GLN B N 1
ATOM 2662 C CA . GLN B 1 66 ? 15.508 22.891 -10.977 1 95.81 66 GLN B CA 1
ATOM 2663 C C . GLN B 1 66 ? 16.016 21.719 -11.812 1 95.81 66 GLN B C 1
ATOM 2665 O O . GLN B 1 66 ? 15.453 21.422 -12.867 1 95.81 66 GLN B O 1
ATOM 2670 N N . THR B 1 67 ? 17 21.031 -11.312 1 96.69 67 THR B N 1
ATOM 2671 C CA . THR B 1 67 ? 17.625 20.031 -12.172 1 96.69 67 THR B CA 1
ATOM 2672 C C . THR B 1 67 ? 17.328 18.625 -11.672 1 96.69 67 THR B C 1
ATOM 2674 O O . THR B 1 67 ? 17.297 17.672 -12.461 1 96.69 67 THR B O 1
ATOM 2677 N N . ASP B 1 68 ? 17.141 18.531 -10.383 1 96.75 68 ASP B N 1
ATOM 2678 C CA . ASP B 1 68 ? 17.078 17.203 -9.805 1 96.75 68 ASP B CA 1
ATOM 2679 C C . ASP B 1 68 ? 15.625 16.75 -9.641 1 96.75 68 ASP B C 1
ATOM 2681 O O . ASP B 1 68 ? 15.367 15.57 -9.359 1 96.75 68 ASP B O 1
ATOM 2685 N N . CYS B 1 69 ? 14.656 17.656 -9.789 1 97.06 69 CYS B N 1
ATOM 2686 C CA . CYS B 1 69 ? 13.25 17.359 -9.531 1 97.06 69 CYS B CA 1
ATOM 2687 C C . CYS B 1 69 ? 12.414 17.516 -10.797 1 97.06 69 CYS B C 1
ATOM 2689 O O . CYS B 1 69 ? 12.758 18.312 -11.672 1 97.06 69 CYS B O 1
ATOM 2691 N N . LEU B 1 70 ? 11.383 16.781 -10.852 1 95.44 70 LEU B N 1
ATOM 2692 C CA . LEU B 1 70 ? 10.422 16.906 -11.938 1 95.44 70 LEU B CA 1
ATOM 2693 C C . LEU B 1 70 ? 9.258 17.812 -11.531 1 95.44 70 LEU B C 1
ATOM 2695 O O . LEU B 1 70 ? 8.734 17.688 -10.422 1 95.44 70 LEU B O 1
ATOM 2699 N N . PRO B 1 71 ? 8.867 18.766 -12.422 1 95.94 71 PRO B N 1
ATOM 2700 C CA . PRO B 1 71 ? 7.605 19.469 -12.156 1 95.94 71 PRO B CA 1
ATOM 2701 C C . PRO B 1 71 ? 6.402 18.531 -12.188 1 95.94 71 PRO B C 1
ATOM 2703 O O . PRO B 1 71 ? 6.352 17.609 -13.008 1 95.94 71 PRO B O 1
ATOM 2706 N N . LEU B 1 72 ? 5.426 18.766 -11.422 1 97.44 72 LEU B N 1
ATOM 2707 C CA . LEU B 1 72 ? 4.312 17.828 -11.289 1 97.44 72 LEU B CA 1
ATOM 2708 C C . LEU B 1 72 ? 3.17 18.203 -12.227 1 97.44 72 LEU B C 1
ATOM 2710 O O . LEU B 1 72 ? 2.383 17.344 -12.625 1 97.44 72 LEU B O 1
ATOM 2714 N N . LYS B 1 73 ? 3.014 19.469 -12.484 1 95.44 73 LYS B N 1
ATOM 2715 C CA . LYS B 1 73 ? 1.877 19.906 -13.281 1 95.44 73 LYS B CA 1
ATOM 2716 C C . LYS B 1 73 ? 1.79 19.141 -14.594 1 95.44 73 LYS B C 1
ATOM 2718 O O . LYS B 1 73 ? 2.717 19.188 -15.406 1 95.44 73 LYS B O 1
ATOM 2723 N N . GLY B 1 74 ? 0.697 18.469 -14.781 1 95.62 74 GLY B N 1
ATOM 2724 C CA . GLY B 1 74 ? 0.435 17.766 -16.016 1 95.62 74 GLY B CA 1
ATOM 2725 C C . GLY B 1 74 ? 1.147 16.422 -16.109 1 95.62 74 GLY B C 1
ATOM 2726 O O . GLY B 1 74 ? 1.075 15.75 -17.141 1 95.62 74 GLY B O 1
ATOM 2727 N N . MET B 1 75 ? 1.798 16 -15.102 1 97.38 75 MET B N 1
ATOM 2728 C CA . MET B 1 75 ? 2.639 14.812 -15.203 1 97.38 75 MET B CA 1
ATOM 2729 C C . MET B 1 75 ? 1.977 13.617 -14.531 1 97.38 75 MET B C 1
ATOM 2731 O O . MET B 1 75 ? 2.383 12.477 -14.742 1 97.38 75 MET B O 1
ATOM 2735 N N . LEU B 1 76 ? 0.979 13.805 -13.703 1 97.88 76 LEU B N 1
ATOM 2736 C CA . LEU B 1 76 ? 0.339 12.719 -12.977 1 97.88 76 LEU B CA 1
ATOM 2737 C C . LEU B 1 76 ? -0.504 11.859 -13.914 1 97.88 76 LEU B C 1
ATOM 2739 O O . LEU B 1 76 ? -1.007 12.344 -14.93 1 97.88 76 LEU B O 1
ATOM 2743 N N . PRO B 1 77 ? -0.601 10.57 -13.609 1 98.5 77 PRO B N 1
ATOM 2744 C CA . PRO B 1 77 ? -1.581 9.781 -14.359 1 98.5 77 PRO B CA 1
ATOM 2745 C C . PRO B 1 77 ? -3.01 10.289 -14.18 1 98.5 77 PRO B C 1
ATOM 2747 O O . PRO B 1 77 ? -3.361 10.789 -13.109 1 98.5 77 PRO B O 1
ATOM 2750 N N . SER B 1 78 ? -3.811 10.109 -15.25 1 98.12 78 SER B N 1
ATOM 2751 C CA . SER B 1 78 ? -5.227 10.43 -15.109 1 98.12 78 SER B CA 1
ATOM 2752 C C . SER B 1 78 ? -5.93 9.422 -14.203 1 98.12 78 SER B C 1
ATOM 2754 O O . SER B 1 78 ? -5.449 8.305 -14.023 1 98.12 78 SER B O 1
ATOM 2756 N N . PRO B 1 79 ? -7.059 9.867 -13.633 1 97.88 79 PRO B N 1
ATOM 2757 C CA . PRO B 1 79 ? -7.848 8.914 -12.852 1 97.88 79 PRO B CA 1
ATOM 2758 C C . PRO B 1 79 ? -8.227 7.672 -13.648 1 97.88 79 PRO B C 1
ATOM 2760 O O . PRO B 1 79 ? -8.289 6.57 -13.094 1 97.88 79 PRO B O 1
ATOM 2763 N N . GLU B 1 80 ? -8.445 7.781 -14.922 1 97.62 80 GLU B N 1
ATOM 2764 C CA . GLU B 1 80 ? -8.789 6.641 -15.766 1 97.62 80 GLU B CA 1
ATOM 2765 C C . GLU B 1 80 ? -7.621 5.668 -15.891 1 97.62 80 GLU B C 1
ATOM 2767 O O . GLU B 1 80 ? -7.809 4.453 -15.852 1 97.62 80 GLU B O 1
ATOM 2772 N N . GLN B 1 81 ? -6.473 6.223 -16.078 1 98.56 81 GLN B N 1
ATOM 2773 C CA . GLN B 1 81 ? -5.273 5.391 -16.141 1 98.56 81 GLN B CA 1
ATOM 2774 C C . GLN B 1 81 ? -5.043 4.66 -14.82 1 98.56 81 GLN B C 1
ATOM 2776 O O . GLN B 1 81 ? -4.664 3.484 -14.812 1 98.56 81 GLN B O 1
ATOM 2781 N N . MET B 1 82 ? -5.285 5.383 -13.742 1 98.62 82 MET B N 1
ATOM 2782 C CA . MET B 1 82 ? -5.137 4.758 -12.43 1 98.62 82 MET B CA 1
ATOM 2783 C C . MET B 1 82 ? -6.176 3.658 -12.234 1 98.62 82 MET B C 1
ATOM 2785 O O . MET B 1 82 ? -5.887 2.625 -11.625 1 98.62 82 MET B O 1
ATOM 2789 N N . GLU B 1 83 ? -7.344 3.934 -12.727 1 98.12 83 GLU B N 1
ATOM 2790 C CA . GLU B 1 83 ? -8.391 2.918 -12.648 1 98.12 83 GLU B CA 1
ATOM 2791 C C . GLU B 1 83 ? -7.98 1.65 -13.398 1 98.12 83 GLU B C 1
ATOM 2793 O O . GLU B 1 83 ? -8.148 0.542 -12.883 1 98.12 83 GLU B O 1
ATOM 2798 N N . ALA B 1 84 ? -7.441 1.811 -14.57 1 98.44 84 ALA B N 1
ATOM 2799 C CA . ALA B 1 84 ? -6.969 0.667 -15.352 1 98.44 84 ALA B CA 1
ATOM 2800 C C . ALA B 1 84 ? -5.883 -0.093 -14.602 1 98.44 84 ALA B C 1
ATOM 2802 O O . ALA B 1 84 ? -5.883 -1.326 -14.57 1 98.44 84 ALA B O 1
ATOM 2803 N N . LEU B 1 85 ? -5.004 0.626 -14.008 1 98.62 85 LEU B N 1
ATOM 2804 C CA . LEU B 1 85 ? -3.902 0.021 -13.273 1 98.62 85 LEU B CA 1
ATOM 2805 C C . LEU B 1 85 ? -4.418 -0.761 -12.07 1 98.62 85 LEU B C 1
ATOM 2807 O O . LEU B 1 85 ? -4.09 -1.938 -11.898 1 98.62 85 LEU B O 1
ATOM 2811 N N . VAL B 1 86 ? -5.27 -0.167 -11.25 1 98.56 86 VAL B N 1
ATOM 2812 C CA . VAL B 1 86 ? -5.754 -0.71 -9.992 1 98.56 86 VAL B CA 1
ATOM 2813 C C . VAL B 1 86 ? -6.664 -1.906 -10.258 1 98.56 86 VAL B C 1
ATOM 2815 O O . VAL B 1 86 ? -6.512 -2.963 -9.641 1 98.56 86 VAL B O 1
ATOM 2818 N N . ARG B 1 87 ? -7.527 -1.773 -11.219 1 98.25 87 ARG B N 1
ATOM 2819 C CA . ARG B 1 87 ? -8.484 -2.836 -11.508 1 98.25 87 ARG B CA 1
ATOM 2820 C C . ARG B 1 87 ? -7.844 -3.924 -12.367 1 98.25 87 ARG B C 1
ATOM 2822 O O . ARG B 1 87 ? -8.336 -5.055 -12.414 1 98.25 87 ARG B O 1
ATOM 2829 N N . GLY B 1 88 ? -6.805 -3.568 -13.016 1 98.25 88 GLY B N 1
ATOM 2830 C CA . GLY B 1 88 ? -6.219 -4.477 -13.992 1 98.25 88 GLY B CA 1
ATOM 2831 C C . GLY B 1 88 ? -5.102 -5.324 -13.422 1 98.25 88 GLY B C 1
ATOM 2832 O O . GLY B 1 88 ? -4.848 -6.434 -13.898 1 98.25 88 GLY B O 1
ATOM 2833 N N . ARG B 1 89 ? -4.379 -4.785 -12.43 1 97.5 89 ARG B N 1
ATOM 2834 C CA . ARG B 1 89 ? -3.277 -5.547 -11.844 1 97.5 89 ARG B CA 1
ATOM 2835 C C . ARG B 1 89 ? -3.777 -6.848 -11.227 1 97.5 89 ARG B C 1
ATOM 2837 O O . ARG B 1 89 ? -4.844 -6.875 -10.609 1 97.5 89 ARG B O 1
ATOM 2844 N N . ARG B 1 90 ? -3.062 -7.93 -11.445 1 97.69 90 ARG B N 1
ATOM 2845 C CA . ARG B 1 90 ? -3.346 -9.25 -10.898 1 97.69 90 ARG B CA 1
ATOM 2846 C C . ARG B 1 90 ? -2.09 -9.875 -10.297 1 97.69 90 ARG B C 1
ATOM 2848 O O . ARG B 1 90 ? -0.972 -9.492 -10.641 1 97.69 90 ARG B O 1
ATOM 2855 N N . SER B 1 91 ? -2.344 -10.766 -9.367 1 98.31 91 SER B N 1
ATOM 2856 C CA . SER B 1 91 ? -1.226 -11.562 -8.883 1 98.31 91 SER B CA 1
ATOM 2857 C C . SER B 1 91 ? -0.679 -12.469 -9.984 1 98.31 91 SER B C 1
ATOM 2859 O O . SER B 1 91 ? -1.44 -13.172 -10.648 1 98.31 91 SER B O 1
ATOM 2861 N N . SER B 1 92 ? 0.616 -12.445 -10.141 1 98.06 92 SER B N 1
ATOM 2862 C CA . SER B 1 92 ? 1.265 -13.273 -11.156 1 98.06 92 SER B CA 1
ATOM 2863 C C . SER B 1 92 ? 1.85 -14.539 -10.547 1 98.06 92 SER B C 1
ATOM 2865 O O . SER B 1 92 ? 2.518 -14.484 -9.508 1 98.06 92 SER B O 1
ATOM 2867 N N . ARG B 1 93 ? 1.619 -15.656 -11.258 1 98.06 93 ARG B N 1
ATOM 2868 C CA . ARG B 1 93 ? 2.107 -16.938 -10.75 1 98.06 93 ARG B CA 1
ATOM 2869 C C . ARG B 1 93 ? 2.803 -17.734 -11.844 1 98.06 93 ARG B C 1
ATOM 2871 O O . ARG B 1 93 ? 3.176 -18.891 -11.641 1 98.06 93 ARG B O 1
ATOM 2878 N N . HIS B 1 94 ? 2.893 -17.109 -13 1 97.94 94 HIS B N 1
ATOM 2879 C CA . HIS B 1 94 ? 3.564 -17.703 -14.156 1 97.94 94 HIS B CA 1
ATOM 2880 C C . HIS B 1 94 ? 4.652 -16.781 -14.688 1 97.94 94 HIS B C 1
ATOM 2882 O O . HIS B 1 94 ? 4.355 -15.812 -15.406 1 97.94 94 HIS B O 1
ATOM 2888 N N . TYR B 1 95 ? 5.906 -17.203 -14.453 1 98.38 95 TYR B N 1
ATOM 2889 C CA . TYR B 1 95 ? 7.008 -16.297 -14.773 1 98.38 95 TYR B CA 1
ATOM 2890 C C . TYR B 1 95 ? 7.859 -16.859 -15.906 1 98.38 95 TYR B C 1
ATOM 2892 O O . TYR B 1 95 ? 7.969 -18.078 -16.062 1 98.38 95 TYR B O 1
ATOM 2900 N N . GLN B 1 96 ? 8.359 -15.93 -16.672 1 98.19 96 GLN B N 1
ATOM 2901 C CA . GLN B 1 96 ? 9.43 -16.312 -17.578 1 98.19 96 GLN B CA 1
ATOM 2902 C C . GLN B 1 96 ? 10.711 -16.641 -16.812 1 98.19 96 GLN B C 1
ATOM 2904 O O . GLN B 1 96 ? 10.992 -16.031 -15.781 1 98.19 96 GLN B O 1
ATOM 2909 N N . LYS B 1 97 ? 11.492 -17.562 -17.391 1 97.31 97 LYS B N 1
ATOM 2910 C CA . LYS B 1 97 ? 12.781 -17.906 -16.797 1 97.31 97 LYS B CA 1
ATOM 2911 C C . LYS B 1 97 ? 13.891 -17 -17.297 1 97.31 97 LYS B C 1
ATOM 2913 O O . LYS B 1 97 ? 14.828 -17.453 -17.953 1 97.31 97 LYS B O 1
ATOM 2918 N N . LYS B 1 98 ? 13.773 -15.805 -16.906 1 97.94 98 LYS B N 1
ATOM 2919 C CA . LYS B 1 98 ? 14.75 -14.797 -17.312 1 97.94 98 LYS B CA 1
ATOM 2920 C C . LYS B 1 98 ? 14.844 -13.688 -16.266 1 97.94 98 LYS B C 1
ATOM 2922 O O . LYS B 1 98 ? 13.844 -13.336 -15.633 1 97.94 98 LYS B O 1
ATOM 2927 N N . ASN B 1 99 ? 16.047 -13.164 -16.141 1 98.69 99 ASN B N 1
ATOM 2928 C CA . ASN B 1 99 ? 16.219 -12.023 -15.25 1 98.69 99 ASN B CA 1
ATOM 2929 C C . ASN B 1 99 ? 15.562 -10.766 -15.812 1 98.69 99 ASN B C 1
ATOM 2931 O O . ASN B 1 99 ? 15.625 -10.508 -17.016 1 98.69 99 ASN B O 1
ATOM 2935 N N . VAL B 1 100 ? 14.922 -10.086 -14.992 1 98.81 100 VAL B N 1
ATOM 2936 C CA . VAL B 1 100 ? 14.469 -8.75 -15.344 1 98.81 100 VAL B CA 1
ATOM 2937 C C . VAL B 1 100 ? 15.672 -7.832 -15.562 1 98.81 100 VAL B C 1
ATOM 2939 O O . VAL B 1 100 ? 16.672 -7.945 -14.859 1 98.81 100 VAL B O 1
ATOM 2942 N N . GLU B 1 101 ? 15.547 -6.945 -16.484 1 98.56 101 GLU B N 1
ATOM 2943 C CA . GLU B 1 101 ? 16.641 -6.016 -16.766 1 98.56 101 GLU B CA 1
ATOM 2944 C C . GLU B 1 101 ? 17.047 -5.242 -15.516 1 98.56 101 GLU B C 1
ATOM 2946 O O . GLU B 1 101 ? 16.188 -4.805 -14.75 1 98.56 101 GLU B O 1
ATOM 2951 N N . LYS B 1 102 ? 18.359 -5.098 -15.414 1 98.12 102 LYS B N 1
ATOM 2952 C CA . LYS B 1 102 ? 18.906 -4.414 -14.242 1 98.12 102 LYS B CA 1
ATOM 2953 C C . LYS B 1 102 ? 18.312 -3.016 -14.094 1 98.12 102 LYS B C 1
ATOM 2955 O O . LYS B 1 102 ? 17.984 -2.59 -12.984 1 98.12 102 LYS B O 1
ATOM 2960 N N . GLU B 1 103 ? 18.203 -2.291 -15.164 1 98.31 103 GLU B N 1
ATOM 2961 C CA . GLU B 1 103 ? 17.703 -0.925 -15.133 1 98.31 103 GLU B CA 1
ATOM 2962 C C . GLU B 1 103 ? 16.266 -0.885 -14.602 1 98.31 103 GLU B C 1
ATOM 2964 O O . GLU B 1 103 ? 15.898 0.03 -13.859 1 98.31 103 GLU B O 1
ATOM 2969 N N . THR B 1 104 ? 15.5 -1.86 -15.023 1 98.69 104 THR B N 1
ATOM 2970 C CA . THR B 1 104 ? 14.125 -1.956 -14.547 1 98.69 104 THR B CA 1
ATOM 2971 C C . THR B 1 104 ? 14.086 -2.227 -13.047 1 98.69 104 THR B C 1
ATOM 2973 O O . THR B 1 104 ? 13.336 -1.581 -12.312 1 98.69 104 THR B O 1
ATOM 2976 N N . VAL B 1 105 ? 14.914 -3.125 -12.555 1 98.69 105 VAL B N 1
ATOM 2977 C CA . VAL B 1 105 ? 14.961 -3.463 -11.141 1 98.69 105 VAL B CA 1
ATOM 2978 C C . VAL B 1 105 ? 15.414 -2.246 -10.336 1 98.69 105 VAL B C 1
ATOM 2980 O O . VAL B 1 105 ? 14.82 -1.929 -9.297 1 98.69 105 VAL B O 1
ATOM 2983 N N . ASP B 1 106 ? 16.406 -1.582 -10.828 1 97.81 106 ASP B N 1
ATOM 2984 C CA . ASP B 1 106 ? 16.922 -0.399 -10.133 1 97.81 106 ASP B CA 1
ATOM 2985 C C . ASP B 1 106 ? 15.836 0.681 -10.039 1 97.81 106 ASP B C 1
ATOM 2987 O O . ASP B 1 106 ? 15.68 1.32 -9 1 97.81 106 ASP B O 1
ATOM 2991 N N . TRP B 1 107 ? 15.141 0.879 -11.133 1 98.12 107 TRP B N 1
ATOM 2992 C CA . TRP B 1 107 ? 14.055 1.858 -11.133 1 98.12 107 TRP B CA 1
ATOM 2993 C C . TRP B 1 107 ? 12.977 1.479 -10.125 1 98.12 107 TRP B C 1
ATOM 2995 O O . TRP B 1 107 ? 12.492 2.328 -9.383 1 98.12 107 TRP B O 1
ATOM 3005 N N . LEU B 1 108 ? 12.633 0.252 -10.086 1 98.69 108 LEU B N 1
ATOM 3006 C CA . LEU B 1 108 ? 11.617 -0.22 -9.156 1 98.69 108 LEU B CA 1
ATOM 3007 C C . LEU B 1 108 ? 12.047 0.013 -7.711 1 98.69 108 LEU B C 1
ATOM 3009 O O . LEU B 1 108 ? 11.234 0.407 -6.871 1 98.69 108 LEU B O 1
ATOM 3013 N N . LEU B 1 109 ? 13.328 -0.28 -7.395 1 98.44 109 LEU B N 1
ATOM 3014 C CA . LEU B 1 109 ? 13.828 -0.052 -6.047 1 98.44 109 LEU B CA 1
ATOM 3015 C C . LEU B 1 109 ? 13.797 1.432 -5.695 1 98.44 109 LEU B C 1
ATOM 3017 O O . LEU B 1 109 ? 13.477 1.802 -4.566 1 98.44 109 LEU B O 1
ATOM 3021 N N . GLU B 1 110 ? 14.125 2.223 -6.672 1 97.44 110 GLU B N 1
ATOM 3022 C CA . GLU B 1 110 ? 14.086 3.666 -6.449 1 97.44 110 GLU B CA 1
ATOM 3023 C C . GLU B 1 110 ? 12.664 4.141 -6.164 1 97.44 110 GLU B C 1
ATOM 3025 O O . GLU B 1 110 ? 12.438 4.93 -5.246 1 97.44 110 GLU B O 1
ATOM 3030 N N . MET B 1 111 ? 11.688 3.715 -6.93 1 98.06 111 MET B N 1
ATOM 3031 C CA . MET B 1 111 ? 10.289 4.07 -6.695 1 98.06 111 MET B CA 1
ATOM 3032 C C . MET B 1 111 ? 9.828 3.58 -5.324 1 98.06 111 MET B C 1
ATOM 3034 O O . MET B 1 111 ? 9.125 4.293 -4.613 1 98.06 111 MET B O 1
ATOM 3038 N N . THR B 1 112 ? 10.289 2.406 -4.941 1 98.19 112 THR B N 1
ATOM 3039 C CA . THR B 1 112 ? 9.914 1.813 -3.664 1 98.19 112 THR B CA 1
ATOM 3040 C C . THR B 1 112 ? 10.445 2.648 -2.502 1 98.19 112 THR B C 1
ATOM 3042 O O . THR B 1 112 ? 9.758 2.816 -1.489 1 98.19 112 THR B O 1
ATOM 3045 N N . ALA B 1 113 ? 11.625 3.195 -2.674 1 97.5 113 ALA B N 1
ATOM 3046 C CA . ALA B 1 113 ? 12.266 4 -1.639 1 97.5 113 ALA B CA 1
ATOM 3047 C C . ALA B 1 113 ? 11.492 5.289 -1.384 1 97.5 113 ALA B C 1
ATOM 3049 O O . ALA B 1 113 ? 11.68 5.945 -0.358 1 97.5 113 ALA B O 1
ATOM 3050 N N . HIS B 1 114 ? 10.609 5.652 -2.281 1 98 114 HIS B N 1
ATOM 3051 C CA . HIS B 1 114 ? 9.852 6.891 -2.141 1 98 114 HIS B CA 1
ATOM 3052 C C . HIS B 1 114 ? 8.516 6.648 -1.438 1 98 114 HIS B C 1
ATOM 3054 O O . HIS B 1 114 ? 7.758 7.586 -1.198 1 98 114 HIS B O 1
ATOM 3060 N N . ALA B 1 115 ? 8.227 5.355 -1.114 1 98.12 115 ALA B N 1
ATOM 3061 C CA . ALA B 1 115 ? 7.062 5.094 -0.273 1 98.12 115 ALA B CA 1
ATOM 3062 C C . ALA B 1 115 ? 7.195 5.793 1.077 1 98.12 115 ALA B C 1
ATOM 3064 O O . ALA B 1 115 ? 8.289 5.867 1.643 1 98.12 115 ALA B O 1
ATOM 3065 N N . PRO B 1 116 ? 6.09 6.332 1.59 1 97.88 116 PRO B N 1
ATOM 3066 C CA . PRO B 1 116 ? 6.18 6.996 2.893 1 97.88 116 PRO B CA 1
ATOM 3067 C C . PRO B 1 116 ? 6.492 6.027 4.031 1 97.88 116 PRO B C 1
ATOM 3069 O O . PRO B 1 116 ? 6.141 4.848 3.955 1 97.88 116 PRO B O 1
ATOM 3072 N N . THR B 1 117 ? 7.199 6.527 5.066 1 97.31 117 THR B N 1
ATOM 3073 C CA . THR B 1 117 ? 7.449 5.82 6.32 1 97.31 117 THR B CA 1
ATOM 3074 C C . THR B 1 117 ? 7.094 6.699 7.516 1 97.31 117 THR B C 1
ATOM 3076 O O . THR B 1 117 ? 7 7.922 7.391 1 97.31 117 THR B O 1
ATOM 3079 N N . GLY B 1 118 ? 6.816 6.008 8.602 1 97 118 GLY B N 1
ATOM 3080 C CA . GLY B 1 118 ? 6.57 6.777 9.812 1 97 118 GLY B CA 1
ATOM 3081 C C . GLY B 1 118 ? 7.656 7.797 10.102 1 97 118 GLY B C 1
ATOM 3082 O O . GLY B 1 118 ? 8.844 7.453 10.141 1 97 118 GLY B O 1
ATOM 3083 N N . VAL B 1 119 ? 7.238 9.086 10.203 1 95.38 119 VAL B N 1
ATOM 3084 C CA . VAL B 1 119 ? 8.125 10.195 10.555 1 95.38 119 VAL B CA 1
ATOM 3085 C C . VAL B 1 119 ? 9.234 10.32 9.516 1 95.38 119 VAL B C 1
ATOM 3087 O O . VAL B 1 119 ? 10.312 10.844 9.812 1 95.38 119 VAL B O 1
ATOM 3090 N N . ASN B 1 120 ? 9.023 9.727 8.352 1 96.5 120 ASN B N 1
ATOM 3091 C CA . ASN B 1 120 ? 10.016 9.719 7.281 1 96.5 120 ASN B CA 1
ATOM 3092 C C . ASN B 1 120 ? 11.32 9.078 7.738 1 96.5 120 ASN B C 1
ATOM 3094 O O . ASN B 1 120 ? 12.398 9.516 7.344 1 96.5 120 ASN B O 1
ATOM 3098 N N . SER B 1 121 ? 11.281 8.031 8.547 1 95.62 121 SER B N 1
ATOM 3099 C CA . SER B 1 121 ? 12.461 7.395 9.109 1 95.62 121 SER B CA 1
ATOM 3100 C C . SER B 1 121 ? 13.281 6.691 8.023 1 95.62 121 SER B C 1
ATOM 3102 O O . SER B 1 121 ? 14.5 6.574 8.141 1 95.62 121 SER B O 1
ATOM 3104 N N . ARG B 1 122 ? 12.648 6.164 7.059 1 96.25 122 ARG B N 1
ATOM 3105 C CA . ARG B 1 122 ? 13.281 5.434 5.965 1 96.25 122 ARG B CA 1
ATOM 3106 C C . ARG B 1 122 ? 14.273 4.398 6.496 1 96.25 122 ARG B C 1
ATOM 3108 O O . ARG B 1 122 ? 15.398 4.309 6.016 1 96.25 122 ARG B O 1
ATOM 3115 N N . SER B 1 123 ? 13.719 3.676 7.5 1 94.81 123 SER B N 1
ATOM 3116 C CA . SER B 1 123 ? 14.594 2.764 8.227 1 94.81 123 SER B CA 1
ATOM 3117 C C . SER B 1 123 ? 14.5 1.345 7.68 1 94.81 123 SER B C 1
ATOM 3119 O O . SER B 1 123 ? 15.203 0.446 8.141 1 94.81 123 SER B O 1
ATOM 3121 N N . GLN B 1 124 ? 13.672 1.114 6.695 1 96.31 124 GLN B N 1
ATOM 3122 C CA . GLN B 1 124 ? 13.469 -0.237 6.188 1 96.31 124 GLN B CA 1
ATOM 3123 C C . GLN B 1 124 ? 14.695 -0.738 5.438 1 96.31 124 GLN B C 1
ATOM 3125 O O . GLN B 1 124 ? 15.5 0.06 4.949 1 96.31 124 GLN B O 1
ATOM 3130 N N . MET B 1 125 ? 14.797 -2.006 5.402 1 98 125 MET B N 1
ATOM 3131 C CA . MET B 1 125 ? 15.828 -2.66 4.598 1 98 125 MET B CA 1
ATOM 3132 C C . MET B 1 125 ? 15.203 -3.389 3.412 1 98 125 MET B C 1
ATOM 3134 O O . MET B 1 125 ? 14.18 -4.055 3.553 1 98 125 MET B O 1
ATOM 3138 N N . PHE B 1 126 ? 15.836 -3.205 2.264 1 98.44 126 PHE B N 1
ATOM 3139 C CA . PHE B 1 126 ? 15.477 -3.922 1.045 1 98.44 126 PHE B CA 1
ATOM 3140 C C . PHE B 1 126 ? 16.422 -5.102 0.815 1 98.44 126 PHE B C 1
ATOM 3142 O O . PHE B 1 126 ? 17.594 -4.91 0.516 1 98.44 126 PHE B O 1
ATOM 3149 N N . THR B 1 127 ? 15.945 -6.258 1.008 1 98.81 127 THR B N 1
ATOM 3150 C CA . THR B 1 127 ? 16.703 -7.445 0.634 1 98.81 127 THR B CA 1
ATOM 3151 C C . THR B 1 127 ? 16.234 -7.98 -0.718 1 98.81 127 THR B C 1
ATOM 3153 O O . THR B 1 127 ? 15.109 -8.445 -0.852 1 98.81 127 THR B O 1
ATOM 3156 N N . LEU B 1 128 ? 17.141 -7.891 -1.694 1 98.81 128 LEU B N 1
ATOM 3157 C CA . LEU B 1 128 ? 16.797 -8.109 -3.094 1 98.81 128 LEU B CA 1
ATOM 3158 C C . LEU B 1 128 ? 17.484 -9.352 -3.641 1 98.81 128 LEU B C 1
ATOM 3160 O O . LEU B 1 128 ? 18.703 -9.492 -3.523 1 98.81 128 LEU B O 1
ATOM 3164 N N . VAL B 1 129 ? 16.719 -10.258 -4.164 1 98.81 129 VAL B N 1
ATOM 3165 C CA . VAL B 1 129 ? 17.219 -11.352 -4.992 1 98.81 129 VAL B CA 1
ATOM 3166 C C . VAL B 1 129 ? 16.891 -11.07 -6.457 1 98.81 129 VAL B C 1
ATOM 3168 O O . VAL B 1 129 ? 15.773 -11.32 -6.914 1 98.81 129 VAL B O 1
ATOM 3171 N N . ASP B 1 130 ? 17.875 -10.641 -7.242 1 98.31 130 ASP B N 1
ATOM 3172 C CA . ASP B 1 130 ? 17.609 -10.211 -8.609 1 98.31 130 ASP B CA 1
ATOM 3173 C C . ASP B 1 130 ? 18.375 -11.078 -9.617 1 98.31 130 ASP B C 1
ATOM 3175 O O . ASP B 1 130 ? 18.625 -10.656 -10.742 1 98.31 130 ASP B O 1
ATOM 3179 N N . ASP B 1 131 ? 18.812 -12.203 -9.164 1 98.44 131 ASP B N 1
ATOM 3180 C CA . ASP B 1 131 ? 19.438 -13.227 -9.992 1 98.44 131 ASP B CA 1
ATOM 3181 C C . ASP B 1 131 ? 18.703 -14.555 -9.883 1 98.44 131 ASP B C 1
ATOM 3183 O O . ASP B 1 131 ? 18.562 -15.109 -8.789 1 98.44 131 ASP B O 1
ATOM 3187 N N . MET B 1 132 ? 18.328 -15.062 -11.07 1 98.25 132 MET B N 1
ATOM 3188 C CA . MET B 1 132 ? 17.469 -16.234 -11.07 1 98.25 132 MET B CA 1
ATOM 3189 C C . MET B 1 132 ? 18.203 -17.453 -10.523 1 98.25 132 MET B C 1
ATOM 3191 O O . MET B 1 132 ? 17.578 -18.344 -9.938 1 98.25 132 MET B O 1
ATOM 3195 N N . GLU B 1 133 ? 19.484 -17.516 -10.68 1 98.31 133 GLU B N 1
ATOM 3196 C CA . GLU B 1 133 ? 20.25 -18.625 -10.133 1 98.31 133 GLU B CA 1
ATOM 3197 C C . GLU B 1 133 ? 20.312 -18.562 -8.609 1 98.31 133 GLU B C 1
ATOM 3199 O O . GLU B 1 133 ? 20.219 -19.594 -7.934 1 98.31 133 GLU B O 1
ATOM 3204 N N . VAL B 1 134 ? 20.516 -17.344 -8.07 1 98.56 134 VAL B N 1
ATOM 3205 C CA . VAL B 1 134 ? 20.484 -17.156 -6.625 1 98.56 134 VAL B CA 1
ATOM 3206 C C . VAL B 1 134 ? 19.094 -17.5 -6.086 1 98.56 134 VAL B C 1
ATOM 3208 O O . VAL B 1 134 ? 18.984 -18.172 -5.055 1 98.56 134 VAL B O 1
ATOM 3211 N N . MET B 1 135 ? 18.078 -17.109 -6.793 1 98.75 135 MET B N 1
ATOM 3212 C CA . MET B 1 135 ? 16.719 -17.422 -6.391 1 98.75 135 MET B CA 1
ATOM 3213 C C . MET B 1 135 ? 16.5 -18.938 -6.348 1 98.75 135 MET B C 1
ATOM 3215 O O . MET B 1 135 ? 15.844 -19.453 -5.441 1 98.75 135 MET B O 1
ATOM 3219 N N . ASP B 1 136 ? 17.031 -19.609 -7.336 1 98 136 ASP B N 1
ATOM 3220 C CA . ASP B 1 136 ? 16.906 -21.062 -7.391 1 98 136 ASP B CA 1
ATOM 3221 C C . ASP B 1 136 ? 17.594 -21.719 -6.191 1 98 136 ASP B C 1
ATOM 3223 O O . ASP B 1 136 ? 17.062 -22.672 -5.617 1 98 136 ASP B O 1
ATOM 3227 N N . LYS B 1 137 ? 18.734 -21.219 -5.84 1 98.25 137 LYS B N 1
ATOM 3228 C CA . LYS B 1 137 ? 19.43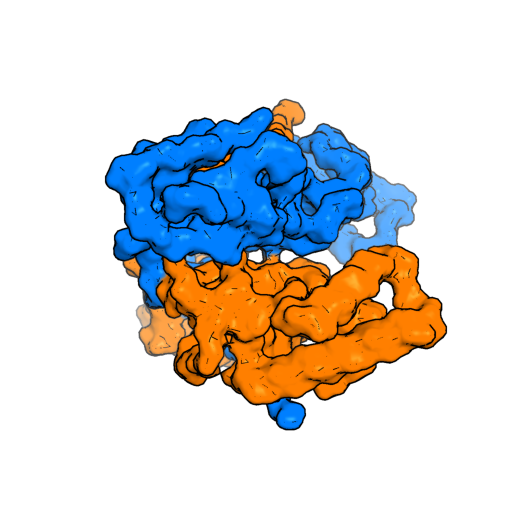8 -21.734 -4.668 1 98.25 137 LYS B CA 1
ATOM 3229 C C . LYS B 1 137 ? 18.609 -21.531 -3.4 1 98.25 137 LYS B C 1
ATOM 3231 O O . LYS B 1 137 ? 18.5 -22.438 -2.574 1 98.25 137 LYS B O 1
ATOM 3236 N N . ILE B 1 138 ? 18.062 -20.375 -3.215 1 98.56 138 ILE B N 1
ATOM 3237 C CA . ILE B 1 138 ? 17.25 -20.062 -2.045 1 98.56 138 ILE B CA 1
ATOM 3238 C C . ILE B 1 138 ? 16.031 -20.984 -2.004 1 98.56 138 ILE B C 1
ATOM 3240 O O . ILE B 1 138 ? 15.703 -21.531 -0.952 1 98.56 138 ILE B O 1
ATOM 3244 N N . ARG B 1 139 ? 15.43 -21.141 -3.113 1 97.88 139 ARG B N 1
ATOM 3245 C CA . ARG B 1 139 ? 14.25 -22 -3.238 1 97.88 139 ARG B CA 1
ATOM 3246 C C . ARG B 1 139 ? 14.57 -23.438 -2.828 1 97.88 139 ARG B C 1
ATOM 3248 O O . ARG B 1 139 ? 13.828 -24.031 -2.051 1 97.88 139 ARG B O 1
ATOM 3255 N N . GLN B 1 140 ? 15.656 -23.953 -3.344 1 97.94 140 GLN B N 1
ATOM 3256 C CA . GLN B 1 140 ? 16.062 -25.312 -3.025 1 97.94 140 GLN B CA 1
ATOM 3257 C C . GLN B 1 140 ? 16.391 -25.453 -1.54 1 97.94 140 GLN B C 1
ATOM 3259 O O . GLN B 1 140 ? 15.977 -26.438 -0.904 1 97.94 140 GLN B O 1
ATOM 3264 N N . GLU B 1 141 ? 17.062 -24.5 -1 1 98.31 141 GLU B N 1
ATOM 3265 C CA . GLU B 1 141 ? 17.406 -24.547 0.416 1 98.31 141 GLU B CA 1
ATOM 3266 C C . GLU B 1 141 ? 16.172 -24.438 1.297 1 98.31 141 GLU B C 1
ATOM 3268 O O . GLU B 1 141 ? 16.062 -25.109 2.326 1 98.31 141 GLU B O 1
ATOM 3273 N N . ALA B 1 142 ? 15.289 -23.609 0.929 1 98.69 142 ALA B N 1
ATOM 3274 C CA . ALA B 1 142 ? 14.047 -23.438 1.679 1 98.69 142 ALA B CA 1
ATOM 3275 C C . ALA B 1 142 ? 13.242 -24.734 1.714 1 98.69 142 ALA B C 1
ATOM 3277 O O . ALA B 1 142 ? 12.766 -25.141 2.773 1 98.69 142 ALA B O 1
ATOM 3278 N N . MET B 1 143 ? 13.148 -25.344 0.55 1 98.56 143 MET B N 1
ATOM 3279 C CA . MET B 1 143 ? 12.344 -26.562 0.466 1 98.56 143 MET B CA 1
ATOM 3280 C C . MET B 1 143 ? 13.031 -27.719 1.181 1 98.56 143 MET B C 1
ATOM 3282 O O . MET B 1 143 ? 12.375 -28.547 1.808 1 98.56 143 MET B O 1
ATOM 3286 N N . ALA B 1 144 ? 14.344 -27.797 1.05 1 98.44 144 ALA B N 1
ATOM 3287 C CA . ALA B 1 144 ? 15.094 -28.812 1.802 1 98.44 144 ALA B CA 1
ATOM 3288 C C . ALA B 1 144 ? 14.906 -28.625 3.305 1 98.44 144 ALA B C 1
ATOM 3290 O O . ALA B 1 144 ? 14.711 -29.594 4.039 1 98.44 144 ALA B O 1
ATOM 3291 N N . GLY B 1 145 ? 14.992 -27.359 3.754 1 98.38 145 GLY B N 1
ATOM 3292 C CA . GLY B 1 145 ? 14.773 -27.047 5.16 1 98.38 145 GLY B CA 1
ATOM 3293 C C . GLY B 1 145 ? 13.367 -27.375 5.633 1 98.38 145 GLY B C 1
ATOM 3294 O O . GLY B 1 145 ? 13.188 -27.891 6.738 1 98.38 145 GLY B O 1
ATOM 3295 N N . LEU B 1 146 ? 12.391 -27.031 4.848 1 98.5 146 LEU B N 1
ATOM 3296 C CA . LEU B 1 146 ? 11.008 -27.344 5.176 1 98.5 146 LEU B CA 1
ATOM 3297 C C . LEU B 1 146 ? 10.812 -28.844 5.348 1 98.5 146 LEU B C 1
ATOM 3299 O O . LEU B 1 146 ? 10.211 -29.297 6.324 1 98.5 146 LEU B O 1
ATOM 3303 N N . LYS B 1 147 ? 11.336 -29.625 4.418 1 97.94 147 LYS B N 1
ATOM 3304 C CA . LYS B 1 147 ? 11.234 -31.078 4.477 1 97.94 147 LYS B CA 1
ATOM 3305 C C . LYS B 1 147 ? 11.906 -31.625 5.738 1 97.94 147 LYS B C 1
ATOM 3307 O O . LYS B 1 147 ? 11.375 -32.531 6.387 1 97.94 147 LYS B O 1
ATOM 3312 N N . ALA B 1 148 ? 13.047 -31.109 6.027 1 98 148 ALA B N 1
ATOM 3313 C CA . ALA B 1 148 ? 13.758 -31.547 7.23 1 98 148 ALA B CA 1
ATOM 3314 C C . ALA B 1 148 ? 12.953 -31.234 8.484 1 98 148 ALA B C 1
ATOM 3316 O O . ALA B 1 148 ? 12.914 -32.031 9.422 1 98 148 ALA B O 1
ATOM 3317 N N . THR B 1 149 ? 12.367 -30.031 8.539 1 98 149 THR B N 1
ATOM 3318 C CA . THR B 1 149 ? 11.547 -29.625 9.672 1 98 149 THR B CA 1
ATOM 3319 C C . THR B 1 149 ? 10.352 -30.547 9.844 1 98 149 THR B C 1
ATOM 3321 O O . THR B 1 149 ? 10.023 -30.953 10.961 1 98 149 THR B O 1
ATOM 3324 N N . ILE B 1 150 ? 9.75 -30.906 8.758 1 97.31 150 ILE B N 1
ATOM 3325 C CA . ILE B 1 150 ? 8.609 -31.828 8.781 1 97.31 150 ILE B CA 1
ATOM 3326 C C . ILE B 1 150 ? 9.062 -33.188 9.266 1 97.31 150 ILE B C 1
ATOM 3328 O O . ILE B 1 150 ? 8.43 -33.781 10.141 1 97.31 150 ILE B O 1
ATOM 3332 N N . ALA B 1 151 ? 10.078 -33.688 8.734 1 97.31 151 ALA B N 1
ATOM 3333 C CA . ALA B 1 151 ? 10.586 -35.031 9.055 1 97.31 151 ALA B CA 1
ATOM 3334 C C . ALA B 1 151 ? 10.945 -35.156 10.531 1 97.31 151 ALA B C 1
ATOM 3336 O O . ALA B 1 151 ? 10.789 -36.219 11.141 1 97.31 151 ALA B O 1
ATOM 3337 N N . SER B 1 152 ? 11.375 -34.062 11.125 1 97.5 152 SER B N 1
ATOM 3338 C CA . SER B 1 152 ? 11.805 -34.094 12.516 1 97.5 152 SER B CA 1
ATOM 3339 C C . SER B 1 152 ? 10.625 -33.906 13.461 1 97.5 152 SER B C 1
ATOM 3341 O O . SER B 1 152 ? 10.773 -33.969 14.68 1 97.5 152 SER B O 1
ATOM 3343 N N . GLY B 1 153 ? 9.453 -33.562 12.93 1 95.94 153 GLY B N 1
ATOM 3344 C CA . GLY B 1 153 ? 8.266 -33.375 13.75 1 95.94 153 GLY B CA 1
ATOM 3345 C C . GLY B 1 153 ? 8.195 -32 14.391 1 95.94 153 GLY B C 1
ATOM 3346 O O . GLY B 1 153 ? 7.453 -31.812 15.359 1 95.94 153 GLY B O 1
ATOM 3347 N N . ASN B 1 154 ? 8.961 -31.047 13.906 1 95.12 154 ASN B N 1
ATOM 3348 C CA . ASN B 1 154 ? 9.094 -29.734 14.539 1 95.12 154 ASN B CA 1
ATOM 3349 C C . ASN B 1 154 ? 8.258 -28.688 13.82 1 95.12 154 ASN B C 1
ATOM 3351 O O . ASN B 1 154 ? 8.367 -27.484 14.109 1 95.12 154 ASN B O 1
ATOM 3355 N N . LEU B 1 155 ? 7.492 -29.094 12.891 1 96.81 155 LEU B N 1
ATOM 3356 C CA . LEU B 1 155 ? 6.625 -28.141 12.203 1 96.81 155 LEU B CA 1
ATOM 3357 C C . LEU B 1 155 ? 5.488 -27.688 13.109 1 96.81 155 LEU B C 1
ATOM 3359 O O . LEU B 1 155 ? 4.676 -28.5 13.555 1 96.81 155 LEU B O 1
ATOM 3363 N N . PRO B 1 156 ? 5.426 -26.406 13.375 1 94.88 156 PRO B N 1
ATOM 3364 C CA . PRO B 1 156 ? 4.336 -25.922 14.227 1 94.88 156 PRO B CA 1
ATOM 3365 C C . PRO B 1 156 ? 2.955 -26.281 13.68 1 94.88 156 PRO B C 1
ATOM 3367 O O . PRO B 1 156 ? 2.76 -26.328 12.461 1 94.88 156 PRO B O 1
ATOM 3370 N N . GLU B 1 157 ? 2.006 -26.438 14.562 1 94.31 157 GLU B N 1
ATOM 3371 C CA . GLU B 1 157 ? 0.662 -26.891 14.219 1 94.31 157 GLU B CA 1
ATOM 3372 C C . GLU B 1 157 ? 0 -25.953 13.219 1 94.31 157 GLU B C 1
ATOM 3374 O O . GLU B 1 157 ? -0.694 -26.406 12.305 1 94.31 157 GLU B O 1
ATOM 3379 N N . LYS B 1 158 ? 0.175 -24.75 13.336 1 93.81 158 LYS B N 1
ATOM 3380 C CA . LYS B 1 158 ? -0.49 -23.766 12.492 1 93.81 158 LYS B CA 1
ATOM 3381 C C . LYS B 1 158 ? 0.009 -23.844 11.055 1 93.81 158 LYS B C 1
ATOM 3383 O O . LYS B 1 158 ? -0.618 -23.297 10.141 1 93.81 158 LYS B O 1
ATOM 3388 N N . PHE B 1 159 ? 1.148 -24.625 10.797 1 96.88 159 PHE B N 1
ATOM 3389 C CA . PHE B 1 159 ? 1.737 -24.703 9.469 1 96.88 159 PHE B CA 1
ATOM 3390 C C . PHE B 1 159 ? 1.613 -26.109 8.906 1 96.88 159 PHE B C 1
ATOM 3392 O O . PHE B 1 159 ? 2.383 -26.516 8.031 1 96.88 159 PHE B O 1
ATOM 3399 N N . GLN B 1 160 ? 0.651 -26.844 9.359 1 95.31 160 GLN B N 1
ATOM 3400 C CA . GLN B 1 160 ? 0.511 -28.25 8.953 1 95.31 160 GLN B CA 1
ATOM 3401 C C . GLN B 1 160 ? 0.241 -28.359 7.457 1 95.31 160 GLN B C 1
ATOM 3403 O O . GLN B 1 160 ? 0.659 -29.328 6.82 1 95.31 160 GLN B O 1
ATOM 3408 N N . TYR B 1 161 ? -0.379 -27.375 6.93 1 95.38 161 TYR B N 1
ATOM 3409 C CA . TYR B 1 161 ? -0.688 -27.359 5.504 1 95.38 161 TYR B CA 1
ATOM 3410 C C . TYR B 1 161 ? 0.586 -27.391 4.672 1 95.38 161 TYR B C 1
ATOM 3412 O O . TYR B 1 161 ? 0.569 -27.812 3.514 1 95.38 161 TYR B O 1
ATOM 3420 N N . PHE B 1 162 ? 1.713 -27.047 5.238 1 97.81 162 PHE B N 1
ATOM 3421 C CA . PHE B 1 162 ? 2.975 -27 4.508 1 97.81 162 PHE B CA 1
ATOM 3422 C C . PHE B 1 162 ? 3.467 -28.406 4.195 1 97.81 162 PHE B C 1
ATOM 3424 O O . PHE B 1 162 ? 4.32 -28.594 3.326 1 97.81 162 PHE B O 1
ATOM 3431 N N . ALA B 1 163 ? 2.98 -29.375 4.891 1 97.38 163 ALA B N 1
ATOM 3432 C CA . ALA B 1 163 ? 3.312 -30.766 4.539 1 97.38 163 ALA B CA 1
ATOM 3433 C C . ALA B 1 163 ? 2.828 -31.094 3.131 1 97.38 163 ALA B C 1
ATOM 3435 O O . ALA B 1 163 ? 3.525 -31.781 2.373 1 97.38 163 ALA B O 1
ATOM 3436 N N . GLN B 1 164 ? 1.684 -30.609 2.832 1 97.31 164 GLN B N 1
ATOM 3437 C CA . GLN B 1 164 ? 1.148 -30.828 1.492 1 97.31 164 GLN B CA 1
ATOM 3438 C C . GLN B 1 164 ? 1.959 -30.062 0.448 1 97.31 164 GLN B C 1
ATOM 3440 O O . GLN B 1 164 ? 2.127 -30.531 -0.68 1 97.31 164 GLN B O 1
ATOM 3445 N N . ILE B 1 165 ? 2.412 -28.969 0.833 1 97.94 165 ILE B N 1
ATOM 3446 C CA . ILE B 1 165 ? 3.24 -28.172 -0.058 1 97.94 165 ILE B CA 1
ATOM 3447 C C . ILE B 1 165 ? 4.547 -28.906 -0.35 1 97.94 165 ILE B C 1
ATOM 3449 O O . ILE B 1 165 ? 5.004 -28.938 -1.495 1 97.94 165 ILE B O 1
ATOM 3453 N N . ALA B 1 166 ? 5.137 -29.438 0.655 1 97.88 166 ALA B N 1
ATOM 3454 C CA . ALA B 1 166 ? 6.367 -30.219 0.49 1 97.88 166 ALA B CA 1
ATOM 3455 C C . ALA B 1 166 ? 6.145 -31.422 -0.425 1 97.88 166 ALA B C 1
ATOM 3457 O O . ALA B 1 166 ? 7.008 -31.75 -1.24 1 97.88 166 ALA B O 1
ATOM 3458 N N . GLU B 1 167 ? 5.043 -32.062 -0.26 1 97.56 167 GLU B N 1
ATOM 3459 C CA . GLU B 1 167 ? 4.703 -33.188 -1.116 1 97.56 167 GLU B CA 1
ATOM 3460 C C . GLU B 1 167 ? 4.562 -32.75 -2.572 1 97.56 167 GLU B C 1
ATOM 3462 O O . GLU B 1 167 ? 5.031 -33.438 -3.479 1 97.56 167 GLU B O 1
ATOM 3467 N N . ALA B 1 168 ? 3.895 -31.656 -2.752 1 97.44 168 ALA B N 1
ATOM 3468 C CA . ALA B 1 168 ? 3.746 -31.125 -4.105 1 97.44 168 ALA B CA 1
ATOM 3469 C C . ALA B 1 168 ? 5.105 -30.844 -4.73 1 97.44 168 ALA B C 1
ATOM 3471 O O . ALA B 1 168 ? 5.309 -31.062 -5.926 1 97.44 168 ALA B O 1
ATOM 3472 N N . TRP B 1 169 ? 6 -30.344 -3.986 1 97.62 169 TRP B N 1
ATOM 3473 C CA . TRP B 1 169 ? 7.352 -30.047 -4.453 1 97.62 169 TRP B CA 1
ATOM 3474 C C . TRP B 1 169 ? 8.039 -31.312 -4.961 1 97.62 169 TRP B C 1
ATOM 3476 O O . TRP B 1 169 ? 8.742 -31.281 -5.973 1 97.62 169 TRP B O 1
ATOM 3486 N N . GLU B 1 170 ? 7.832 -32.375 -4.336 1 96.31 170 GLU B N 1
ATOM 3487 C CA . GLU B 1 170 ? 8.414 -33.656 -4.75 1 96.31 170 GLU B CA 1
ATOM 3488 C C . GLU B 1 170 ? 7.867 -34.094 -6.105 1 96.31 170 GLU B C 1
ATOM 3490 O O . GLU B 1 170 ? 8.523 -34.844 -6.832 1 96.31 170 GLU B O 1
ATOM 3495 N N . ASN B 1 171 ? 6.75 -33.594 -6.391 1 96.81 171 ASN B N 1
ATOM 3496 C CA . ASN B 1 171 ? 6.133 -33.906 -7.676 1 96.81 171 ASN B CA 1
ATOM 3497 C C . ASN B 1 171 ? 6.406 -32.812 -8.711 1 96.81 171 ASN B C 1
ATOM 3499 O O . ASN B 1 171 ? 5.75 -32.781 -9.758 1 96.81 171 ASN B O 1
ATOM 3503 N N . GLY B 1 172 ? 7.227 -31.906 -8.336 1 96.5 172 GLY B N 1
ATOM 3504 C CA . GLY B 1 172 ? 7.691 -30.922 -9.297 1 96.5 172 GLY B CA 1
ATOM 3505 C C . GLY B 1 172 ? 6.852 -29.656 -9.297 1 96.5 172 GLY B C 1
ATOM 3506 O O . GLY B 1 172 ? 6.957 -28.828 -10.219 1 96.5 172 GLY B O 1
ATOM 3507 N N . ILE B 1 173 ? 6.031 -29.453 -8.289 1 96.69 173 ILE B N 1
ATOM 3508 C CA . ILE B 1 173 ? 5.148 -28.281 -8.242 1 96.69 173 ILE B CA 1
ATOM 3509 C C . ILE B 1 173 ? 5.648 -27.297 -7.188 1 96.69 173 ILE B C 1
ATOM 3511 O O . ILE B 1 173 ? 5.703 -27.625 -6 1 96.69 173 ILE B O 1
ATOM 3515 N N . ASP B 1 174 ? 6.027 -26.125 -7.613 1 97.94 174 ASP B N 1
ATOM 3516 C CA . ASP B 1 174 ? 6.465 -25.078 -6.711 1 97.94 174 ASP B CA 1
ATOM 3517 C C . ASP B 1 174 ? 5.289 -24.219 -6.25 1 97.94 174 ASP B C 1
ATOM 3519 O O . ASP B 1 174 ? 4.992 -23.188 -6.848 1 97.94 174 ASP B O 1
ATOM 3523 N N . THR B 1 175 ? 4.715 -24.547 -5.105 1 97.44 175 THR B N 1
ATOM 3524 C CA . THR B 1 175 ? 3.523 -23.891 -4.582 1 97.44 175 THR B CA 1
ATOM 3525 C C . THR B 1 175 ? 3.889 -22.578 -3.895 1 97.44 175 THR B C 1
ATOM 3527 O O . THR B 1 175 ? 3.088 -21.641 -3.871 1 97.44 175 THR B O 1
ATOM 3530 N N . ILE B 1 176 ? 5.098 -22.484 -3.373 1 98.56 176 ILE B N 1
ATOM 3531 C CA . ILE B 1 176 ? 5.48 -21.344 -2.555 1 98.56 176 ILE B CA 1
ATOM 3532 C C . ILE B 1 176 ? 5.996 -20.219 -3.451 1 98.56 176 ILE B C 1
ATOM 3534 O O . ILE B 1 176 ? 5.445 -19.109 -3.447 1 98.56 176 ILE B O 1
ATOM 3538 N N . PHE B 1 177 ? 6.945 -20.5 -4.309 1 98.62 177 PHE B N 1
ATOM 3539 C CA . PHE B 1 177 ? 7.676 -19.438 -4.992 1 98.62 177 PHE B CA 1
ATOM 3540 C C . PHE B 1 177 ? 7.203 -19.312 -6.438 1 98.62 177 PHE B C 1
ATOM 3542 O O . PHE B 1 177 ? 7.574 -18.359 -7.129 1 98.62 177 PHE B O 1
ATOM 3549 N N . ARG B 1 178 ? 6.469 -20.234 -6.957 1 98 178 ARG B N 1
ATOM 3550 C CA . ARG B 1 178 ? 5.805 -20.203 -8.258 1 98 178 ARG B CA 1
ATOM 3551 C C . ARG B 1 178 ? 6.82 -20.047 -9.383 1 98 178 ARG B C 1
ATOM 3553 O O . ARG B 1 178 ? 6.523 -19.438 -10.414 1 98 178 ARG B O 1
ATOM 3560 N N . GLY B 1 179 ? 7.996 -20.453 -9.125 1 97.94 179 GLY B N 1
ATOM 3561 C CA . GLY B 1 179 ? 9.023 -20.359 -10.148 1 97.94 179 GLY B CA 1
ATOM 3562 C C . GLY B 1 179 ? 9.477 -18.938 -10.414 1 97.94 179 GLY B C 1
ATOM 3563 O O . GLY B 1 179 ? 10.078 -18.641 -11.445 1 97.94 179 GLY B O 1
ATOM 3564 N N . ALA B 1 180 ? 9.188 -18.047 -9.555 1 98.81 180 ALA B N 1
ATOM 3565 C CA . ALA B 1 180 ? 9.57 -16.641 -9.734 1 98.81 180 ALA B CA 1
ATOM 3566 C C . ALA B 1 180 ? 11.094 -16.5 -9.812 1 98.81 180 ALA B C 1
ATOM 3568 O O . ALA B 1 180 ? 11.82 -17.125 -9.031 1 98.81 180 ALA B O 1
ATOM 3569 N N . PRO B 1 181 ? 11.547 -15.672 -10.719 1 98.81 181 PRO B N 1
ATOM 3570 C CA . PRO B 1 181 ? 13 -15.492 -10.82 1 98.81 181 PRO B CA 1
ATOM 3571 C C . PRO B 1 181 ? 13.562 -14.57 -9.742 1 98.81 181 PRO B C 1
ATOM 3573 O O . PRO B 1 181 ? 14.766 -14.578 -9.484 1 98.81 181 PRO B O 1
ATOM 3576 N N . HIS B 1 182 ? 12.695 -13.703 -9.148 1 98.88 182 HIS B N 1
ATOM 3577 C CA . HIS B 1 182 ? 13.188 -12.695 -8.219 1 98.88 182 HIS B CA 1
ATOM 3578 C C . HIS B 1 182 ? 12.289 -12.594 -6.988 1 98.88 182 HIS B C 1
ATOM 3580 O O . HIS B 1 182 ? 11.148 -13.055 -7.008 1 98.88 182 HIS B O 1
ATOM 3586 N N . MET B 1 183 ? 12.883 -11.977 -6 1 98.75 183 MET B N 1
ATOM 3587 C CA . MET B 1 183 ? 12.188 -11.734 -4.742 1 98.75 183 MET B CA 1
ATOM 3588 C C . MET B 1 183 ? 12.664 -10.438 -4.094 1 98.75 183 MET B C 1
ATOM 3590 O O . MET B 1 183 ? 13.859 -10.125 -4.125 1 98.75 183 MET B O 1
ATOM 3594 N N . LEU B 1 184 ? 11.734 -9.664 -3.619 1 98.94 184 LEU B N 1
ATOM 3595 C CA . LEU B 1 184 ? 12.039 -8.5 -2.799 1 98.94 184 LEU B CA 1
ATOM 3596 C C . LEU B 1 184 ? 11.461 -8.648 -1.397 1 98.94 184 LEU B C 1
ATOM 3598 O O . LEU B 1 184 ? 10.266 -8.914 -1.244 1 98.94 184 LEU B O 1
ATOM 3602 N N . ILE B 1 185 ? 12.328 -8.562 -0.413 1 98.88 185 ILE B N 1
ATOM 3603 C CA . ILE B 1 185 ? 11.922 -8.57 0.99 1 98.88 185 ILE B CA 1
ATOM 3604 C C . ILE B 1 185 ? 12.102 -7.172 1.583 1 98.88 185 ILE B C 1
ATOM 3606 O O . ILE B 1 185 ? 13.172 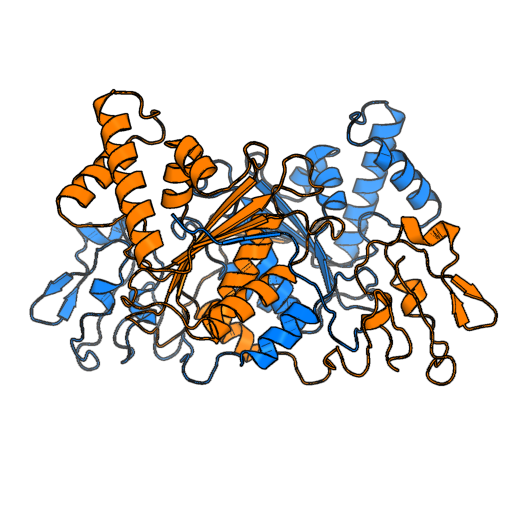-6.582 1.488 1 98.88 185 ILE B O 1
ATOM 3610 N N . ILE B 1 186 ? 11.047 -6.66 2.119 1 98.75 186 ILE B N 1
ATOM 3611 C CA . ILE B 1 186 ? 11.148 -5.43 2.895 1 98.75 186 ILE B CA 1
ATOM 3612 C C . ILE B 1 186 ? 11 -5.738 4.383 1 98.75 186 ILE B C 1
ATOM 3614 O O . ILE B 1 186 ? 10.078 -6.453 4.785 1 98.75 186 ILE B O 1
ATOM 3618 N N . SER B 1 187 ? 11.906 -5.23 5.176 1 98.56 187 SER B N 1
ATOM 3619 C CA . SER B 1 187 ? 11.852 -5.449 6.617 1 98.56 187 SER B CA 1
ATOM 3620 C C . SER B 1 187 ? 12.133 -4.156 7.383 1 98.56 187 SER B C 1
ATOM 3622 O O . SER B 1 187 ? 12.82 -3.27 6.879 1 98.56 187 SER B O 1
ATOM 3624 N N . SER B 1 188 ? 11.523 -4.023 8.508 1 97.88 188 SER B N 1
ATOM 3625 C CA . SER B 1 188 ? 11.727 -2.865 9.375 1 97.88 188 SER B CA 1
ATOM 3626 C C . SER B 1 188 ? 12.242 -3.283 10.75 1 97.88 188 SER B C 1
ATOM 3628 O O . SER B 1 188 ? 11.812 -4.297 11.297 1 97.88 188 SER B O 1
ATOM 3630 N N . PRO B 1 189 ? 13.195 -2.494 11.281 1 97.44 189 PRO B N 1
ATOM 3631 C CA . PRO B 1 189 ? 13.578 -2.758 12.664 1 97.44 189 PRO B CA 1
ATOM 3632 C C . PRO B 1 189 ? 12.43 -2.537 13.648 1 97.44 189 PRO B C 1
ATOM 3634 O O . PRO B 1 189 ? 11.578 -1.673 13.422 1 97.44 189 PRO B O 1
ATOM 3637 N N . GLU B 1 190 ? 12.5 -3.279 14.703 1 96.44 190 GLU B N 1
ATOM 3638 C CA . GLU B 1 190 ? 11.414 -3.256 15.688 1 96.44 190 GLU B CA 1
ATOM 3639 C C . GLU B 1 190 ? 11.266 -1.872 16.312 1 96.44 190 GLU B C 1
ATOM 3641 O O . GLU B 1 190 ? 10.164 -1.477 16.703 1 96.44 190 GLU B O 1
ATOM 3646 N N . ASP B 1 191 ? 12.305 -1.111 16.375 1 96 191 ASP B N 1
ATOM 3647 C CA . ASP B 1 191 ? 12.266 0.18 17.047 1 96 191 ASP B CA 1
ATOM 3648 C C . ASP B 1 191 ? 11.977 1.312 16.062 1 96 191 ASP B C 1
ATOM 3650 O O . ASP B 1 191 ? 12.07 2.488 16.422 1 96 191 ASP B O 1
ATOM 3654 N N . ALA B 1 192 ? 11.664 0.945 14.789 1 96.38 192 ALA B N 1
ATOM 3655 C CA . ALA B 1 192 ? 11.211 1.973 13.852 1 96.38 192 ALA B CA 1
ATOM 3656 C C . ALA B 1 192 ? 9.898 2.6 14.305 1 96.38 192 ALA B C 1
ATOM 3658 O O . ALA B 1 192 ? 9.133 1.975 15.039 1 96.38 192 ALA B O 1
ATOM 3659 N N . PRO B 1 193 ? 9.617 3.82 13.922 1 95.62 193 PRO B N 1
ATOM 3660 C CA . PRO B 1 193 ? 8.406 4.5 14.367 1 95.62 193 PRO B CA 1
ATOM 3661 C C . PRO B 1 193 ? 7.133 3.758 13.969 1 95.62 193 PRO B C 1
ATOM 3663 O O . PRO B 1 193 ? 6.184 3.682 14.758 1 95.62 193 PRO B O 1
ATOM 3666 N N . CYS B 1 194 ? 7.074 3.268 12.805 1 96.5 194 CYS B N 1
ATOM 3667 C CA . CYS B 1 194 ? 5.93 2.525 12.289 1 96.5 194 CYS B CA 1
ATOM 3668 C C . CYS B 1 194 ? 6.375 1.241 11.602 1 96.5 194 CYS B C 1
ATOM 3670 O O . CYS B 1 194 ? 6.102 1.038 10.422 1 96.5 194 CYS B O 1
ATOM 3672 N N . PRO B 1 195 ? 6.926 0.336 12.367 1 97.06 195 PRO B N 1
ATOM 3673 C CA . PRO B 1 195 ? 7.551 -0.835 11.75 1 97.06 195 PRO B CA 1
ATOM 3674 C C . PRO B 1 195 ? 6.539 -1.763 11.078 1 97.06 195 PRO B C 1
ATOM 3676 O O . PRO B 1 195 ? 6.863 -2.422 10.086 1 97.06 195 PRO B O 1
ATOM 3679 N N . GLU B 1 196 ? 5.328 -1.813 11.531 1 96.69 196 GLU B N 1
ATOM 3680 C CA . GLU B 1 196 ? 4.328 -2.73 10.984 1 96.69 196 GLU B CA 1
ATOM 3681 C C . GLU B 1 196 ? 3.805 -2.236 9.641 1 96.69 196 GLU B C 1
ATOM 3683 O O . GLU B 1 196 ? 3.535 -3.037 8.742 1 96.69 196 GLU B O 1
ATOM 3688 N N . ALA B 1 197 ? 3.688 -0.946 9.477 1 98.12 197 ALA B N 1
ATOM 3689 C CA . ALA B 1 197 ? 3.064 -0.342 8.305 1 98.12 197 ALA B CA 1
ATOM 3690 C C . ALA B 1 197 ? 4.043 -0.279 7.133 1 98.12 197 ALA B C 1
ATOM 3692 O O . ALA B 1 197 ? 3.676 -0.567 5.992 1 98.12 197 ALA B O 1
ATOM 3693 N N . ASP B 1 198 ? 5.297 0.054 7.414 1 98.25 198 ASP B N 1
ATOM 3694 C CA . ASP B 1 198 ? 6.258 0.529 6.426 1 98.25 198 ASP B CA 1
ATOM 3695 C C . ASP B 1 198 ? 6.52 -0.533 5.359 1 98.25 198 ASP B C 1
ATOM 3697 O O . ASP B 1 198 ? 6.52 -0.233 4.164 1 98.25 198 ASP B O 1
ATOM 3701 N N . PRO B 1 199 ? 6.672 -1.823 5.75 1 98.62 199 PRO B N 1
ATOM 3702 C CA . PRO B 1 199 ? 6.953 -2.818 4.711 1 98.62 199 PRO B CA 1
ATOM 3703 C C . PRO B 1 199 ? 5.801 -2.986 3.725 1 98.62 199 PRO B C 1
ATOM 3705 O O . PRO B 1 199 ? 6.031 -3.121 2.52 1 98.62 199 PRO B O 1
ATOM 3708 N N . PHE B 1 200 ? 4.562 -2.924 4.207 1 98.81 200 PHE B N 1
ATOM 3709 C CA . PHE B 1 200 ? 3.408 -3.137 3.34 1 98.81 200 PHE B CA 1
ATOM 3710 C C . PHE B 1 200 ? 3.195 -1.94 2.42 1 98.81 200 PHE B C 1
ATOM 3712 O O . PHE B 1 200 ? 2.834 -2.105 1.253 1 98.81 200 PHE B O 1
ATOM 3719 N N . ILE B 1 201 ? 3.395 -0.771 2.953 1 98.88 201 ILE B N 1
ATOM 3720 C CA . ILE B 1 201 ? 3.299 0.426 2.123 1 98.88 201 ILE B CA 1
ATOM 3721 C C . ILE B 1 201 ? 4.352 0.372 1.018 1 98.88 201 ILE B C 1
ATOM 3723 O O . ILE B 1 201 ? 4.035 0.576 -0.157 1 98.88 201 ILE B O 1
ATOM 3727 N N . ALA B 1 202 ? 5.586 0.034 1.372 1 98.62 202 ALA B N 1
ATOM 3728 C CA . ALA B 1 202 ? 6.676 -0.042 0.403 1 98.62 202 ALA B CA 1
ATOM 3729 C C . ALA B 1 202 ? 6.363 -1.056 -0.694 1 98.62 202 ALA B C 1
ATOM 3731 O O . ALA B 1 202 ? 6.508 -0.758 -1.882 1 98.62 202 ALA B O 1
ATOM 3732 N N . LEU B 1 203 ? 5.922 -2.191 -0.315 1 98.94 203 LEU B N 1
ATOM 3733 C CA . LEU B 1 203 ? 5.668 -3.246 -1.292 1 98.94 203 LEU B CA 1
ATOM 3734 C C . LEU B 1 203 ? 4.453 -2.906 -2.15 1 98.94 203 LEU B C 1
ATOM 3736 O O . LEU B 1 203 ? 4.383 -3.297 -3.318 1 98.94 203 LEU B O 1
ATOM 3740 N N . SER B 1 204 ? 3.463 -2.148 -1.607 1 98.94 204 SER B N 1
ATOM 3741 C CA . SER B 1 204 ? 2.35 -1.683 -2.43 1 98.94 204 SER B CA 1
ATOM 3742 C C . SER B 1 204 ? 2.834 -0.757 -3.541 1 98.94 204 SER B C 1
ATOM 3744 O O . SER B 1 204 ? 2.361 -0.842 -4.676 1 98.94 204 SER B O 1
ATOM 3746 N N . TYR B 1 205 ? 3.768 0.127 -3.195 1 98.88 205 TYR B N 1
ATOM 3747 C CA . TYR B 1 205 ? 4.367 1.004 -4.195 1 98.88 205 TYR B CA 1
ATOM 3748 C C . TYR B 1 205 ? 5.121 0.198 -5.246 1 98.88 205 TYR B C 1
ATOM 3750 O O . TYR B 1 205 ? 4.969 0.435 -6.445 1 98.88 205 TYR B O 1
ATOM 3758 N N . PHE B 1 206 ? 5.902 -0.781 -4.781 1 98.94 206 PHE B N 1
ATOM 3759 C CA . PHE B 1 206 ? 6.625 -1.66 -5.691 1 98.94 206 PHE B CA 1
ATOM 3760 C C . PHE B 1 206 ? 5.668 -2.34 -6.664 1 98.94 206 PHE B C 1
ATOM 3762 O O . PHE B 1 206 ? 5.891 -2.328 -7.875 1 98.94 206 PHE B O 1
ATOM 3769 N N . GLU B 1 207 ? 4.609 -2.902 -6.156 1 98.94 207 GLU B N 1
ATOM 3770 C CA . GLU B 1 207 ? 3.625 -3.654 -6.93 1 98.94 207 GLU B CA 1
ATOM 3771 C C . GLU B 1 207 ? 3.035 -2.805 -8.047 1 98.94 207 GLU B C 1
ATOM 3773 O O . GLU B 1 207 ? 3.02 -3.223 -9.211 1 98.94 207 GLU B O 1
ATOM 3778 N N . LEU B 1 208 ? 2.578 -1.648 -7.707 1 98.88 208 LEU B N 1
ATOM 3779 C CA . LEU B 1 208 ? 1.895 -0.804 -8.68 1 98.88 208 LEU B CA 1
ATOM 3780 C C . LEU B 1 208 ? 2.875 -0.266 -9.719 1 98.88 208 LEU B C 1
ATOM 3782 O O . LEU B 1 208 ? 2.549 -0.179 -10.898 1 98.88 208 LEU B O 1
ATOM 3786 N N . CYS B 1 209 ? 4.066 0.059 -9.312 1 98.88 209 CYS B N 1
ATOM 3787 C CA . CYS B 1 209 ? 5.082 0.499 -10.258 1 98.88 209 CYS B CA 1
ATOM 3788 C C . CYS B 1 209 ? 5.488 -0.636 -11.195 1 98.88 209 CYS B C 1
ATOM 3790 O O . CYS B 1 209 ? 5.66 -0.426 -12.398 1 98.88 209 CYS B O 1
ATOM 3792 N N . ALA B 1 210 ? 5.645 -1.826 -10.664 1 98.88 210 ALA B N 1
ATOM 3793 C CA . ALA B 1 210 ? 6.016 -2.986 -11.469 1 98.88 210 ALA B CA 1
ATOM 3794 C C . ALA B 1 210 ? 5.004 -3.23 -12.578 1 98.88 210 ALA B C 1
ATOM 3796 O O . ALA B 1 210 ? 5.379 -3.516 -13.719 1 98.88 210 ALA B O 1
ATOM 3797 N N . ALA B 1 211 ? 3.777 -3.072 -12.266 1 98.25 211 ALA B N 1
ATOM 3798 C CA . ALA B 1 211 ? 2.713 -3.309 -13.242 1 98.25 211 ALA B CA 1
ATOM 3799 C C . ALA B 1 211 ? 2.854 -2.379 -14.445 1 98.25 211 ALA B C 1
ATOM 3801 O O . ALA B 1 211 ? 2.559 -2.771 -15.578 1 98.25 211 ALA B O 1
ATOM 3802 N N . THR B 1 212 ? 3.316 -1.167 -14.242 1 98 212 THR B N 1
ATOM 3803 C CA . THR B 1 212 ? 3.426 -0.194 -15.32 1 98 212 THR B CA 1
ATOM 3804 C C . THR B 1 212 ? 4.578 -0.551 -16.25 1 98 212 THR B C 1
ATOM 3806 O O . THR B 1 212 ? 4.68 -0.014 -17.359 1 98 212 THR B O 1
ATOM 3809 N N . LYS B 1 213 ? 5.43 -1.41 -15.836 1 97.5 213 LYS B N 1
ATOM 3810 C CA . LYS B 1 213 ? 6.531 -1.876 -16.672 1 97.5 213 LYS B CA 1
ATOM 3811 C C . LYS B 1 213 ? 6.332 -3.332 -17.078 1 97.5 213 LYS B C 1
ATOM 3813 O O . LYS B 1 213 ? 7.277 -3.994 -17.516 1 97.5 213 LYS B O 1
ATOM 3818 N N . ASN B 1 214 ? 5.152 -3.85 -16.844 1 95.94 214 ASN B N 1
ATOM 3819 C CA . ASN B 1 214 ? 4.762 -5.203 -17.234 1 95.94 214 ASN B CA 1
ATOM 3820 C C . ASN B 1 214 ? 5.57 -6.254 -16.469 1 95.94 214 ASN B C 1
ATOM 3822 O O . ASN B 1 214 ? 5.969 -7.27 -17.031 1 95.94 214 ASN B O 1
ATOM 3826 N N . ILE B 1 215 ? 5.949 -5.926 -15.336 1 98.62 215 ILE B N 1
ATOM 3827 C CA . ILE B 1 215 ? 6.547 -6.887 -14.414 1 98.62 215 ILE B CA 1
ATOM 3828 C C . ILE B 1 215 ? 5.473 -7.445 -13.484 1 98.62 215 ILE B C 1
ATOM 3830 O O . ILE B 1 215 ? 4.746 -6.688 -12.836 1 98.62 215 ILE B O 1
ATOM 3834 N N . GLY B 1 216 ? 5.324 -8.773 -13.477 1 98.56 216 GLY B N 1
ATOM 3835 C CA . GLY B 1 216 ? 4.367 -9.422 -12.594 1 98.56 216 GLY B CA 1
ATOM 3836 C C . GLY B 1 216 ? 4.859 -9.539 -11.164 1 98.56 216 GLY B C 1
ATOM 3837 O O . GLY B 1 216 ? 6.059 -9.711 -10.922 1 98.56 216 GLY B O 1
ATOM 3838 N N . THR B 1 217 ? 3.922 -9.469 -10.242 1 98.88 217 THR B N 1
ATOM 3839 C CA . THR B 1 217 ? 4.25 -9.562 -8.828 1 98.88 217 THR B CA 1
ATOM 3840 C C . THR B 1 217 ? 3.277 -10.492 -8.102 1 98.88 217 THR B C 1
ATOM 3842 O O . THR B 1 217 ? 2.195 -10.781 -8.617 1 98.88 217 THR B O 1
ATOM 3845 N N . LEU B 1 218 ? 3.738 -10.992 -6.957 1 98.88 218 LEU B N 1
ATOM 3846 C CA . LEU B 1 218 ? 2.922 -11.828 -6.082 1 98.88 218 LEU B CA 1
ATOM 3847 C C . LEU B 1 218 ? 3.273 -11.586 -4.617 1 98.88 218 LEU B C 1
ATOM 3849 O O . LEU B 1 218 ? 4.402 -11.852 -4.195 1 98.88 218 LEU B O 1
ATOM 3853 N N . TRP B 1 219 ? 2.266 -10.984 -3.896 1 98.88 219 TRP B N 1
ATOM 3854 C CA . TRP B 1 219 ? 2.406 -11.008 -2.443 1 98.88 219 TRP B CA 1
ATOM 3855 C C . TRP B 1 219 ? 2.512 -12.445 -1.935 1 98.88 219 TRP B C 1
ATOM 3857 O O . TRP B 1 219 ? 1.605 -13.25 -2.146 1 98.88 219 TRP B O 1
ATOM 3867 N N . CYS B 1 220 ? 3.598 -12.742 -1.219 1 98.62 220 CYS B N 1
ATOM 3868 C CA . CYS B 1 220 ? 3.797 -14.164 -0.971 1 98.62 220 CYS B CA 1
ATOM 3869 C C . CYS B 1 220 ? 3.9 -14.445 0.522 1 98.62 220 CYS B C 1
ATOM 3871 O O . CYS B 1 220 ? 5.004 -14.555 1.062 1 98.62 220 CYS B O 1
ATOM 3873 N N . GLY B 1 221 ? 2.734 -14.688 1.116 1 97.94 221 GLY B N 1
ATOM 3874 C CA . GLY B 1 221 ? 2.684 -15.078 2.516 1 97.94 221 GLY B CA 1
ATOM 3875 C C . GLY B 1 221 ? 3.34 -16.422 2.789 1 97.94 221 GLY B C 1
ATOM 3876 O O . GLY B 1 221 ? 3.973 -16.609 3.832 1 97.94 221 GLY B O 1
ATOM 3877 N N . LEU B 1 222 ? 3.262 -17.359 1.866 1 98.31 222 LEU B N 1
ATOM 3878 C CA . LEU B 1 222 ? 3.857 -18.672 2.035 1 98.31 222 LEU B CA 1
ATOM 3879 C C . LEU B 1 222 ? 5.379 -18.578 2.117 1 98.31 222 LEU B C 1
ATOM 3881 O O . LEU B 1 222 ? 6.004 -19.266 2.92 1 98.31 222 LEU B O 1
ATOM 3885 N N . ALA B 1 223 ? 5.953 -17.688 1.281 1 98.69 223 ALA B N 1
ATOM 3886 C CA . ALA B 1 223 ? 7.395 -17.469 1.357 1 98.69 223 ALA B CA 1
ATOM 3887 C C . ALA B 1 223 ? 7.781 -16.812 2.676 1 98.69 223 ALA B C 1
ATOM 3889 O O . ALA B 1 223 ? 8.789 -17.172 3.285 1 98.69 223 ALA B O 1
ATOM 3890 N N . LYS B 1 224 ? 6.988 -15.875 3.094 1 98.5 224 LYS B N 1
ATOM 3891 C CA . LYS B 1 224 ? 7.238 -15.211 4.371 1 98.5 224 LYS B CA 1
ATOM 3892 C C . LYS B 1 224 ? 7.223 -16.219 5.523 1 98.5 224 LYS B C 1
ATOM 3894 O O . LYS B 1 224 ? 8.125 -16.219 6.359 1 98.5 224 LYS B O 1
ATOM 3899 N N . TYR B 1 225 ? 6.242 -17.078 5.59 1 98.12 225 TYR B N 1
ATOM 3900 C CA . TYR B 1 225 ? 6.156 -18.078 6.637 1 98.12 225 TYR B CA 1
ATOM 3901 C C . TYR B 1 225 ? 7.34 -19.031 6.57 1 98.12 225 TYR B C 1
ATOM 3903 O O . TYR B 1 225 ? 7.93 -19.375 7.602 1 98.12 225 TYR B O 1
ATOM 3911 N N . THR B 1 226 ? 7.672 -19.406 5.375 1 98.56 226 THR B N 1
ATOM 3912 C CA . THR B 1 226 ? 8.75 -20.375 5.199 1 98.56 226 THR B CA 1
ATOM 3913 C C . THR B 1 226 ? 10.078 -19.781 5.672 1 98.56 226 THR B C 1
ATOM 3915 O O . THR B 1 226 ? 10.773 -20.391 6.488 1 98.56 226 THR B O 1
ATOM 3918 N N . LEU B 1 227 ? 10.391 -18.578 5.293 1 98.25 227 LEU B N 1
ATOM 3919 C CA . LEU B 1 227 ? 11.719 -18.016 5.48 1 98.25 227 LEU B CA 1
ATOM 3920 C C . LEU B 1 227 ? 11.867 -17.406 6.867 1 98.25 227 LEU B C 1
ATOM 3922 O O . LEU B 1 227 ? 12.977 -17.281 7.383 1 98.25 227 LEU B O 1
ATOM 3926 N N . PHE B 1 228 ? 10.727 -17.078 7.508 1 97.69 228 PHE B N 1
ATOM 3927 C CA . PHE B 1 228 ? 10.898 -16.281 8.719 1 97.69 228 PHE B CA 1
ATOM 3928 C C . PHE B 1 228 ? 10.188 -16.922 9.898 1 97.69 228 PHE B C 1
ATOM 3930 O O . PHE B 1 228 ? 10.477 -16.594 11.055 1 97.69 228 PHE B O 1
ATOM 3937 N N . ASP B 1 229 ? 9.258 -17.781 9.617 1 96.94 229 ASP B N 1
ATOM 3938 C CA . ASP B 1 229 ? 8.555 -18.438 10.719 1 96.94 229 ASP B CA 1
ATOM 3939 C C . ASP B 1 229 ? 9.031 -19.891 10.883 1 96.94 229 ASP B C 1
ATOM 3941 O O . ASP B 1 229 ? 9.258 -20.344 12 1 96.94 229 ASP B O 1
ATOM 3945 N N . ILE B 1 230 ? 9.211 -20.625 9.797 1 97.94 230 ILE B N 1
ATOM 3946 C CA . ILE B 1 230 ? 9.57 -22.031 9.844 1 97.94 230 ILE B CA 1
ATOM 3947 C C . ILE B 1 230 ? 11.086 -22.188 9.836 1 97.94 230 ILE B C 1
ATOM 3949 O O . ILE B 1 230 ? 11.641 -23 10.578 1 97.94 230 ILE B O 1
ATOM 3953 N N . LEU B 1 231 ? 11.758 -21.359 8.992 1 97.62 231 LEU B N 1
ATOM 3954 C CA . LEU B 1 231 ? 13.203 -21.438 8.828 1 97.62 231 LEU B CA 1
ATOM 3955 C C . LEU B 1 231 ? 13.852 -20.078 9.062 1 97.62 231 LEU B C 1
ATOM 3957 O O . LEU B 1 231 ? 14.57 -19.562 8.203 1 97.62 231 LEU B O 1
ATOM 3961 N N . PRO B 1 232 ? 13.758 -19.547 10.266 1 96.44 232 PRO B N 1
ATOM 3962 C CA . PRO B 1 232 ? 14.281 -18.188 10.492 1 96.44 232 PRO B CA 1
ATOM 3963 C C . PRO B 1 232 ? 15.781 -18.094 10.203 1 96.44 232 PRO B C 1
ATOM 3965 O O . PRO B 1 232 ? 16.266 -17.016 9.867 1 96.44 232 PRO B O 1
ATOM 3968 N N . GLU B 1 233 ? 16.5 -19.156 10.297 1 96.69 233 GLU B N 1
ATOM 3969 C CA . GLU B 1 233 ? 17.922 -19.141 9.992 1 96.69 233 GLU B CA 1
ATOM 3970 C C . GLU B 1 233 ? 18.172 -18.797 8.523 1 96.69 233 GLU B C 1
ATOM 3972 O O . GLU B 1 233 ? 19.188 -18.188 8.195 1 96.69 233 GLU B O 1
ATOM 3977 N N . LEU B 1 234 ? 17.281 -19.203 7.66 1 97.38 234 LEU B N 1
ATOM 3978 C CA . LEU B 1 234 ? 17.438 -18.891 6.246 1 97.38 234 LEU B CA 1
ATOM 3979 C C . LEU B 1 234 ? 17.203 -17.406 5.996 1 97.38 234 LEU B C 1
ATOM 3981 O O . LEU B 1 234 ? 17.891 -16.781 5.176 1 97.38 234 LEU B O 1
ATOM 3985 N N . GLY B 1 235 ? 16.219 -16.828 6.691 1 97.44 235 GLY B N 1
ATOM 3986 C CA . GLY B 1 235 ? 16.031 -15.391 6.621 1 97.44 235 GLY B CA 1
ATOM 3987 C C . GLY B 1 235 ? 17.266 -14.602 7.031 1 97.44 235 GLY B C 1
ATOM 3988 O O . GLY B 1 235 ? 17.609 -13.617 6.391 1 97.44 235 GLY B O 1
ATOM 3989 N N . ARG B 1 236 ? 17.906 -15.102 8.031 1 96.94 236 ARG B N 1
ATOM 3990 C CA . ARG B 1 236 ? 19.125 -14.469 8.492 1 96.94 236 ARG B CA 1
ATOM 3991 C C . ARG B 1 236 ? 20.266 -14.672 7.492 1 96.94 236 ARG B C 1
ATOM 3993 O O . ARG B 1 236 ? 21.047 -13.75 7.246 1 96.94 236 ARG B O 1
ATOM 4000 N N . LYS B 1 237 ? 20.297 -15.805 6.953 1 97.25 237 LYS B N 1
ATOM 4001 C CA . LYS B 1 237 ? 21.344 -16.156 6 1 97.25 237 LYS B CA 1
ATOM 4002 C C . LYS B 1 237 ? 21.297 -15.234 4.781 1 97.25 237 LYS B C 1
ATOM 4004 O O . LYS B 1 237 ? 22.344 -14.875 4.23 1 97.25 237 LYS B O 1
ATOM 4009 N N . ILE B 1 238 ? 20.125 -14.844 4.445 1 97.44 238 ILE B N 1
ATOM 4010 C CA . ILE B 1 238 ? 20.062 -14.031 3.24 1 97.44 238 ILE B CA 1
ATOM 4011 C C . ILE B 1 238 ? 20.141 -12.547 3.611 1 97.44 238 ILE B C 1
ATOM 4013 O O . ILE B 1 238 ? 19.938 -11.68 2.762 1 97.44 238 ILE B O 1
ATOM 4017 N N . GLY B 1 239 ? 20.312 -12.234 4.816 1 97 239 GLY B N 1
ATOM 4018 C CA . GLY B 1 239 ? 20.766 -10.906 5.188 1 97 239 GLY B CA 1
ATOM 4019 C C . GLY B 1 239 ? 19.703 -10.086 5.895 1 97 239 GLY B C 1
ATOM 4020 O O . GLY B 1 239 ? 19.875 -8.875 6.09 1 97 239 GLY B O 1
ATOM 4021 N N . VAL B 1 240 ? 18.609 -10.625 6.332 1 98 240 VAL B N 1
ATOM 4022 C CA . VAL B 1 240 ? 17.609 -9.883 7.102 1 98 240 VAL B CA 1
ATOM 4023 C C . VAL B 1 240 ? 17.969 -9.922 8.586 1 98 240 VAL B C 1
ATOM 4025 O O . VAL B 1 240 ? 18.078 -11 9.18 1 98 240 VAL B O 1
ATOM 4028 N N . PRO B 1 241 ? 18.125 -8.781 9.172 1 97.38 241 PRO B N 1
ATOM 4029 C CA . PRO B 1 241 ? 18.547 -8.758 10.578 1 97.38 241 PRO B CA 1
ATOM 4030 C C . PRO B 1 241 ? 17.5 -9.359 11.516 1 97.38 241 PRO B C 1
ATOM 4032 O O . PRO B 1 241 ? 16.297 -9.25 11.273 1 97.38 241 PRO B O 1
ATOM 4035 N N . GLU B 1 242 ? 17.984 -9.867 12.648 1 96.31 242 GLU B N 1
ATOM 4036 C CA . GLU B 1 242 ? 17.125 -10.531 13.625 1 96.31 242 GLU B CA 1
ATOM 4037 C C . GLU B 1 242 ? 16.141 -9.555 14.258 1 96.31 242 GLU B C 1
ATOM 4039 O O . GLU B 1 242 ? 15.016 -9.922 14.602 1 96.31 242 GLU B O 1
ATOM 4044 N N . ASN B 1 243 ? 16.562 -8.312 14.398 1 96.75 243 ASN B N 1
ATOM 4045 C CA . ASN B 1 243 ? 15.711 -7.336 15.07 1 96.75 243 ASN B CA 1
ATOM 4046 C C . ASN B 1 243 ? 14.664 -6.754 14.117 1 96.75 243 ASN B C 1
ATOM 4048 O O . ASN B 1 243 ? 13.883 -5.883 14.508 1 96.75 243 ASN B O 1
ATOM 4052 N N . HIS B 1 244 ? 14.664 -7.199 12.891 1 97.25 244 HIS B N 1
ATOM 4053 C CA . HIS B 1 244 ? 13.609 -6.832 11.945 1 97.25 244 HIS B CA 1
ATOM 4054 C C . HIS B 1 244 ? 12.422 -7.781 12.047 1 97.25 244 HIS B C 1
ATOM 4056 O O . HIS B 1 244 ? 12.328 -8.742 11.281 1 97.25 244 HIS B O 1
ATOM 4062 N N . LYS B 1 245 ? 11.477 -7.465 12.898 1 93.19 245 LYS B N 1
ATOM 4063 C CA . LYS B 1 245 ? 10.375 -8.375 13.188 1 93.19 245 LYS B CA 1
ATOM 4064 C C . LYS B 1 245 ? 9.219 -8.164 12.203 1 93.19 245 LYS B C 1
ATOM 4066 O O . LYS B 1 245 ? 8.414 -9.07 11.984 1 93.19 245 LYS B O 1
ATOM 4071 N N . SER B 1 246 ? 9.102 -6.957 11.688 1 96.19 246 SER B N 1
ATOM 4072 C CA . SER B 1 246 ? 8.148 -6.688 10.625 1 96.19 246 SER B CA 1
ATOM 4073 C C . SER B 1 246 ? 8.773 -6.906 9.25 1 96.19 246 SER B C 1
ATOM 4075 O O . SER B 1 246 ? 9.742 -6.242 8.891 1 96.19 246 SER B O 1
ATOM 4077 N N . VAL B 1 247 ? 8.305 -7.91 8.547 1 98.19 247 VAL B N 1
ATOM 4078 C CA . VAL B 1 247 ? 8.906 -8.328 7.289 1 98.19 247 VAL B CA 1
ATOM 4079 C C . VAL B 1 247 ? 7.832 -8.891 6.363 1 98.19 247 VAL B C 1
ATOM 4081 O O . VAL B 1 247 ? 6.875 -9.516 6.824 1 98.19 247 VAL B O 1
ATOM 4084 N N . TYR B 1 248 ? 7.934 -8.633 5.051 1 98.69 248 TYR B N 1
ATOM 4085 C CA . TYR B 1 248 ? 7.082 -9.305 4.078 1 98.69 248 TYR B CA 1
ATOM 4086 C C . TYR B 1 248 ? 7.801 -9.461 2.744 1 98.69 248 TYR B C 1
ATOM 4088 O O . TYR B 1 248 ? 8.891 -8.93 2.551 1 98.69 248 TYR B O 1
ATOM 4096 N N . ILE B 1 249 ? 7.191 -10.305 1.863 1 98.88 249 ILE B N 1
ATOM 4097 C CA . ILE B 1 249 ? 7.902 -10.742 0.669 1 98.88 249 ILE B CA 1
ATOM 4098 C C . ILE B 1 249 ? 7.027 -10.523 -0.563 1 98.88 249 ILE B C 1
ATOM 4100 O O . ILE B 1 249 ? 5.824 -10.797 -0.535 1 98.88 249 ILE B O 1
ATOM 4104 N N . MET B 1 250 ? 7.668 -10.047 -1.586 1 98.88 250 MET B N 1
ATOM 4105 C CA . MET B 1 250 ? 7.074 -9.984 -2.916 1 98.88 250 MET B CA 1
ATOM 4106 C C . MET B 1 250 ? 7.922 -10.742 -3.932 1 98.88 250 MET B C 1
ATOM 4108 O O . MET B 1 250 ? 9.117 -10.484 -4.062 1 98.88 250 MET B O 1
ATOM 4112 N N . LEU B 1 251 ? 7.297 -11.695 -4.605 1 98.94 251 LEU B N 1
ATOM 4113 C CA . LEU B 1 251 ? 7.926 -12.305 -5.77 1 98.94 251 LEU B CA 1
ATOM 4114 C C . LEU B 1 251 ? 7.691 -11.461 -7.02 1 98.94 251 LEU B C 1
ATOM 4116 O O . LEU B 1 251 ? 6.66 -10.789 -7.133 1 98.94 251 LEU B O 1
ATOM 4120 N N . PHE B 1 252 ? 8.656 -11.484 -7.93 1 98.94 252 PHE B N 1
ATOM 4121 C CA . PHE B 1 252 ? 8.414 -10.703 -9.141 1 98.94 252 PHE B CA 1
ATOM 4122 C C . PHE B 1 252 ? 9.227 -11.242 -10.305 1 98.94 252 PHE B C 1
ATOM 4124 O O . PHE B 1 252 ? 10.195 -11.984 -10.102 1 98.94 252 PHE B O 1
ATOM 4131 N N . GLY B 1 253 ? 8.828 -10.945 -11.492 1 98.88 253 GLY B N 1
ATOM 4132 C CA . GLY B 1 253 ? 9.453 -11.32 -12.75 1 98.88 253 GLY B CA 1
ATOM 4133 C C . GLY B 1 253 ? 8.586 -11 -13.961 1 98.88 253 GLY B C 1
ATOM 4134 O O . GLY B 1 253 ? 7.438 -10.578 -13.812 1 98.88 253 GLY B O 1
ATOM 4135 N N . LYS B 1 254 ? 9.234 -11.18 -15.109 1 98.5 254 LYS B N 1
ATOM 4136 C CA . LYS B 1 254 ? 8.422 -11.086 -16.328 1 98.5 254 LYS B CA 1
ATOM 4137 C C . LYS B 1 254 ? 7.406 -12.219 -16.391 1 98.5 254 LYS B C 1
ATOM 4139 O O . LYS B 1 254 ? 7.727 -13.367 -16.062 1 98.5 254 LYS B O 1
ATOM 4144 N N . THR B 1 255 ? 6.258 -11.859 -16.797 1 96.94 255 THR B N 1
ATOM 4145 C CA . THR B 1 255 ? 5.172 -12.836 -16.781 1 96.94 255 THR B CA 1
ATOM 4146 C C . THR B 1 255 ? 5.086 -13.57 -18.109 1 96.94 255 THR B C 1
ATOM 4148 O O . THR B 1 255 ? 5.457 -13.023 -19.156 1 96.94 255 THR B O 1
ATOM 4151 N N . LYS B 1 256 ? 4.586 -14.781 -18.047 1 96.38 256 LYS B N 1
ATOM 4152 C CA . LYS B 1 256 ? 4.293 -15.562 -19.234 1 96.38 256 LYS B CA 1
ATOM 4153 C C . LYS B 1 256 ? 2.916 -15.211 -19.797 1 96.38 256 LYS B C 1
ATOM 4155 O O . LYS B 1 256 ? 2.656 -15.406 -20.984 1 96.38 256 LYS B O 1
ATOM 4160 N N . LEU B 1 257 ? 2.092 -14.781 -18.922 1 95.19 257 LEU B N 1
ATOM 4161 C CA . LEU B 1 257 ? 0.715 -14.469 -19.281 1 95.19 257 LEU B CA 1
ATOM 4162 C C . LEU B 1 257 ? 0.433 -12.977 -19.109 1 95.19 257 LEU B C 1
ATOM 4164 O O . LEU B 1 257 ? 1.018 -12.328 -18.234 1 95.19 257 LEU B O 1
ATOM 4168 N N . LYS B 1 258 ? -0.452 -12.531 -20.016 1 94.19 258 LYS B N 1
ATOM 4169 C CA . LYS B 1 258 ? -0.835 -11.125 -19.938 1 94.19 258 LYS B CA 1
ATOM 4170 C C . LYS B 1 258 ? -2.346 -10.969 -19.781 1 94.19 258 LYS B C 1
ATOM 4172 O O . LYS B 1 258 ? -3.117 -11.625 -20.484 1 94.19 258 LYS B O 1
ATOM 4177 N N . TYR B 1 259 ? -2.715 -10.125 -18.922 1 97.81 259 TYR B N 1
ATOM 4178 C CA . TYR B 1 259 ? -4.137 -9.875 -18.703 1 97.81 259 TYR B CA 1
ATOM 4179 C C . TYR B 1 259 ? -4.68 -8.891 -19.734 1 97.81 259 TYR B C 1
ATOM 4181 O O . TYR B 1 259 ? -3.986 -7.949 -20.125 1 97.81 259 TYR B O 1
ATOM 4189 N N . ALA B 1 260 ? -5.953 -9.094 -20.078 1 98.12 260 ALA B N 1
ATOM 4190 C CA . ALA B 1 260 ? -6.527 -8.352 -21.203 1 98.12 260 ALA B CA 1
ATOM 4191 C C . ALA B 1 260 ? -7.477 -7.262 -20.703 1 98.12 260 ALA B C 1
ATOM 4193 O O . ALA B 1 260 ? -7.707 -6.27 -21.391 1 98.12 260 ALA B O 1
ATOM 4194 N N . ARG B 1 261 ? -8.008 -7.445 -19.531 1 98.38 261 ARG B N 1
ATOM 4195 C CA . ARG B 1 261 ? -9.062 -6.535 -19.094 1 98.38 261 ARG B CA 1
ATOM 4196 C C . ARG B 1 261 ? -9.109 -6.441 -17.578 1 98.38 261 ARG B C 1
ATOM 4198 O O . ARG B 1 261 ? -8.453 -7.219 -16.875 1 98.38 261 ARG B O 1
ATOM 4205 N N . THR B 1 262 ? -9.836 -5.457 -17.125 1 98.5 262 THR B N 1
ATOM 4206 C CA . THR B 1 262 ? -9.984 -5.223 -15.688 1 98.5 262 THR B CA 1
ATOM 4207 C C . THR B 1 262 ? -10.977 -6.207 -15.078 1 98.5 262 THR B C 1
ATOM 4209 O O . THR B 1 262 ? -11.703 -6.891 -15.797 1 98.5 262 THR B O 1
ATOM 4212 N N . VAL B 1 263 ? -10.945 -6.312 -13.766 1 98.25 263 VAL B N 1
ATOM 4213 C CA . VAL B 1 263 ? -11.953 -7.039 -12.992 1 98.25 263 VAL B CA 1
ATOM 4214 C C . VAL B 1 263 ? -12.906 -6.047 -12.328 1 98.25 263 VAL B C 1
ATOM 4216 O O . VAL B 1 263 ? -12.703 -4.836 -12.406 1 98.25 263 VAL B O 1
ATOM 4219 N N . GLN B 1 264 ? -13.953 -6.629 -11.812 1 95.5 264 GLN B N 1
ATOM 4220 C CA . GLN B 1 264 ? -14.922 -5.832 -11.062 1 95.5 264 GLN B CA 1
ATOM 4221 C C . GLN B 1 264 ? -15.102 -6.371 -9.641 1 95.5 264 GLN B C 1
ATOM 4223 O O . GLN B 1 264 ? -15.445 -7.543 -9.461 1 95.5 264 GLN B O 1
ATOM 4228 N N . ARG B 1 265 ? -14.742 -5.555 -8.719 1 91.88 265 ARG B N 1
ATOM 4229 C CA . ARG B 1 265 ? -14.961 -5.906 -7.316 1 91.88 265 ARG B CA 1
ATOM 4230 C C . ARG B 1 265 ? -15.938 -4.945 -6.656 1 91.88 265 ARG B C 1
ATOM 4232 O O . ARG B 1 265 ? -15.891 -3.736 -6.898 1 91.88 265 ARG B O 1
ATOM 4239 N N . LYS B 1 266 ? -16.828 -5.555 -5.953 1 82.75 266 LYS B N 1
ATOM 4240 C CA . LYS B 1 266 ? -17.734 -4.734 -5.148 1 82.75 266 LYS B CA 1
ATOM 4241 C C . LYS B 1 266 ? -17.172 -4.52 -3.744 1 82.75 266 LYS B C 1
ATOM 4243 O O . LYS B 1 266 ? -16.453 -5.371 -3.217 1 82.75 266 LYS B O 1
ATOM 4248 N N . ASN B 1 267 ? -17.562 -3.357 -3.291 1 77.75 267 ASN B N 1
ATOM 4249 C CA . ASN B 1 267 ? -17.266 -3.135 -1.88 1 77.75 267 ASN B CA 1
ATOM 4250 C C . ASN B 1 267 ? -18.219 -3.928 -0.98 1 77.75 267 ASN B C 1
ATOM 4252 O O . ASN B 1 267 ? -19.438 -3.879 -1.155 1 77.75 267 ASN B O 1
ATOM 4256 N N . ARG B 1 268 ? -17.656 -4.551 -0.107 1 78.31 268 ARG B N 1
ATOM 4257 C CA . ARG B 1 268 ? -18.531 -5.449 0.642 1 78.31 268 ARG B CA 1
ATOM 4258 C C . ARG B 1 268 ? -18.859 -4.879 2.02 1 78.31 268 ARG B C 1
ATOM 4260 O O . ARG B 1 268 ? -19.953 -5.09 2.545 1 78.31 268 ARG B O 1
ATOM 4267 N N . ALA B 1 269 ? -18 -4.168 2.596 1 89.31 269 ALA B N 1
ATOM 4268 C CA . ALA B 1 269 ? -18.234 -3.732 3.971 1 89.31 269 ALA B CA 1
ATOM 4269 C C . ALA B 1 269 ? -17.844 -2.268 4.156 1 89.31 269 ALA B C 1
ATOM 4271 O O . ALA B 1 269 ? -16.688 -1.953 4.434 1 89.31 269 ALA B O 1
ATOM 4272 N N . ILE B 1 270 ? -18.938 -1.405 4.008 1 95.75 270 ILE B N 1
ATOM 4273 C CA . ILE B 1 270 ? -18.734 0.025 4.207 1 95.75 270 ILE B CA 1
ATOM 4274 C C . ILE B 1 270 ? -19.609 0.514 5.359 1 95.75 270 ILE B C 1
ATOM 4276 O O . ILE B 1 270 ? -20.828 0.357 5.332 1 95.75 270 ILE B O 1
ATOM 42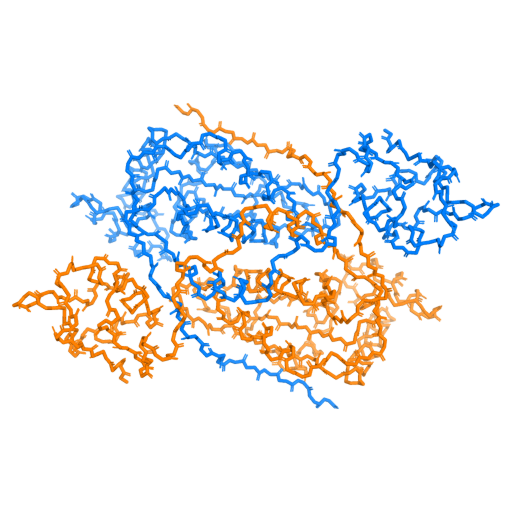80 N N . ASN B 1 271 ? -18.969 0.974 6.332 1 97.5 271 ASN B N 1
ATOM 4281 C CA . ASN B 1 271 ? -19.609 1.668 7.438 1 97.5 271 ASN B CA 1
ATOM 4282 C C . ASN B 1 271 ? -19.469 3.182 7.312 1 97.5 271 ASN B C 1
ATOM 4284 O O . ASN B 1 271 ? -18.438 3.746 7.707 1 97.5 271 ASN B O 1
ATOM 4288 N N . ARG B 1 272 ? -20.469 3.822 6.777 1 97.19 272 ARG B N 1
ATOM 4289 C CA . ARG B 1 272 ? -20.484 5.281 6.723 1 97.19 272 ARG B CA 1
ATOM 4290 C C . ARG B 1 272 ? -20.938 5.875 8.055 1 97.19 272 ARG B C 1
ATOM 4292 O O . ARG B 1 272 ? -22.094 5.723 8.445 1 97.19 272 ARG B O 1
ATOM 4299 N N . VAL B 1 273 ? -20.109 6.598 8.648 1 97.81 273 VAL B N 1
ATOM 4300 C CA . VAL B 1 273 ? -20.359 7.066 10.008 1 97.81 273 VAL B CA 1
ATOM 4301 C C . VAL B 1 273 ? -21.344 8.234 9.984 1 97.81 273 VAL B C 1
ATOM 4303 O O . VAL B 1 273 ? -21.172 9.18 9.203 1 97.81 273 VAL B O 1
ATOM 4306 N N . ARG B 1 274 ? -22.531 8.211 10.797 1 91.5 274 ARG B N 1
ATOM 4307 C CA . ARG B 1 274 ? -23.547 9.258 10.852 1 91.5 274 ARG B CA 1
ATOM 4308 C C . ARG B 1 274 ? -23.797 9.711 12.281 1 91.5 274 ARG B C 1
ATOM 4310 O O . ARG B 1 274 ? -24.625 10.586 12.531 1 91.5 274 ARG B O 1
ATOM 4317 N N . LEU B 1 275 ? -22.859 10.07 13.039 1 85.12 275 LEU B N 1
ATOM 4318 C CA . LEU B 1 275 ? -23.047 10.445 14.438 1 85.12 275 LEU B CA 1
ATOM 4319 C C . LEU B 1 275 ? -23.969 11.648 14.562 1 85.12 275 LEU B C 1
ATOM 4321 O O . LEU B 1 275 ? -24.016 12.492 13.664 1 85.12 275 LEU B O 1
#

pLDDT: mean 97.18, std 2.49, range [77.75, 98.94]

Foldseek 3Di:
DFPKAFDPVQAPLPCQLQVPQPLNQWDADPSDTDGDPVSVVSHLSLCSSQLVGPRQGIDTSNDRSVPRHDDDVPPDDDPVVVVFLVQVADAFLAFDQDFDDPVLVVVLVVQLLNQADVSNPSQKDKQKQRAQVVVVVLLVVLLVLLVVCVVVVNDDPVCVCCVVQSVVVVVVQNPQQSSFSMKIKIFHFPPGPCRQVSRVRSVVSSRSSCVVVQKHKHFGPSVVCSCCVRNVVSVVVSPDDPRGPHMTMMGIHHGPDHTDGGDDDDDDDDDDDDD/DFPKAFDPVQAPLPCQLQVPQPLNQWDADPSDTDGDPVSVVSHLSLCSSQLVGPRQGIDTSNDRSVPRHDDDVPPDDDPVVVVFLVQVADAFLAFDQDFDDPVLVVVLVVQLLNQADVSNPSQKDKQKDRAQVVVVVLLVVLLVLLVVCVVVVNDDPVCVCVVVQSVVVVVVQNPQQSSFSMKIKIFHFPPGPCRQVSRVRSVVSSRSSCVVVQKHKHFGPSVVCSCCVRNVVSVVVSPDDPRGPHMTMMGIHHGPDHTDGGDDDDDDDDDDDDD

Organism: Desulfotalea psychrophila (strain LSv54 / DSM 12343) (NCBI:txid177439)

Radius of gyration: 24.32 Å; Cα contacts (8 Å, |Δi|>4): 1078; chains: 2; bounding box: 48×75×66 Å

Secondary structure (DSSP, 8-state):
----EE-TTT-----HHHHH-TT--EEEETTEEEE-GGGGGG-----HHHHH-TT--EEBTTB-TTTTS-B-TTTSPPHHHHHHHHHH--B---B-SSPPPHHHHHHHHHHHHTS--GGG----EEEEE--HHHHHHHHHHHHHHHHHHHHTT---GGGTTHHHHHHHHHTT--TTTTT-SEEEEEEE-TTSSSTTHHHHHHHHHHHHHHHHTTEEEEE-HHHHIIIIII-HHHHHHTT--TT--EEEEEEEEEBS----B--------EEE---/----EE-TTT-----HHHHH-TT--EEEETTEEEE-GGGGGG-----HHHHH-TT--EEBTTB-TTTTS-B-TTTSPPHHHHHHHHHH--B---B-SSPPPHHHHHHHHHHHHTS--GGG----EEEEE--HHHHHHHHHHHHHHHHHHHHTT---GGGTTHHHHHHHHHTT--TTTTT-SEEEEEEE-TTSSSTTHHHHHHHHHHHHHHHHTTEEEEE-HHHHIIIIII-HHHHHHTT--TT--EEEEEEEEEBS----B--------EEE---

InterPro domains:
  IPR000415 Nitroreductase-like [G3DSA:3.40.109.10] (66-272)
  IPR000415 Nitroreductase-like [SSF55469] (82-266)
  IPR017896 4Fe-4S ferredoxin-type, iron-sulphur binding domain [PF12838] (10-57)
  IPR017896 4Fe-4S ferredoxin-type, iron-sulphur binding domain [PS51379] (2-31)
  IPR017896 4Fe-4S ferredoxin-type, iron-sulphur binding domain [PS51379] (33-63)
  IPR017900 4Fe-4S ferredoxin, iron-sulphur binding, conserved site [PS00198] (11-22)
  IPR017900 4Fe-4S ferredoxin, iron-sulphur binding, conserved site [PS00198] (43-54)
  IPR029479 Nitroreductase [PF008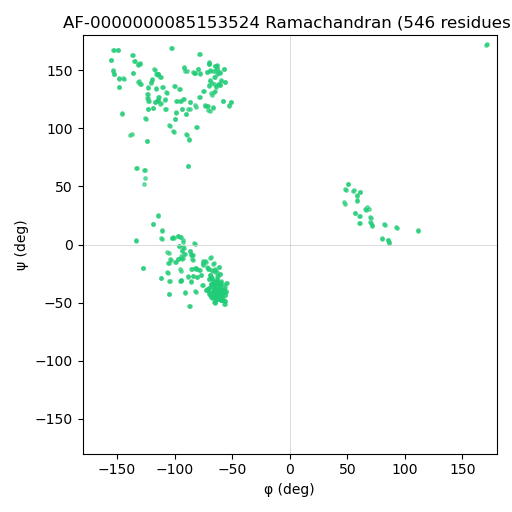81] (86-254)